Protein AF-A0A532U5V7-F1 (afdb_monomer_lite)

pLDDT: mean 88.19, std 13.46, range [37.34, 98.56]

Foldseek 3Di:
DDPDPDPVVVVVVVCVVVVVVPPPPPVQQFPVLQADAQDKWKKWKDFPNHTFWMKMKHFHDWDADVNAIKIKMKMWTWGHCLVVLDPWTKTKIKIFIAHRLQATAWIKMWMDINNKTKIKIWGQDQQFIWMWIDTPNDIDIDTEHDDPQAFEDEPPHVVSVLSVQLRDPAAAADKDWHWYQYPVLNYIDIKIKHWHDWDWDQDPNDTAIWTWIAMPQRKIFTAHPSSGTAWIARPLLSMIMGIDPDDDDTDDPDPSPNCPVVNVVVVCCVLLVLLVVLLVVVCVVQPVPPVVDPVLVVLLCCLLPPLVVVLVPPLVVVLVVLCVPFLVVCVVVVDDNLVSNLVNLLSNLLSLLVSLLVQLLVVCVVCVNVDALSNSLSSLQSNLLSVLSNVLSCCVVPVDSPRGPDPLSVLLSSLSSLLSNLLSSLCSLCSNVVNNVVSSSVRSVLRSVLVSLVVCVSVVVDPSVVNSVVSSVSSVVSNVVSVVSVVVVVVVVVVDDDDD

Secondary structure (DSSP, 8-state):
---SSHHHHHHHHHHHHHGGG---------HHHH--TT-EEEEEEEETTEEEEEEEEEEEEEEEETTEEEEEEEEEEEEE-GGGT---EEEEEEEEEE-TT--EEEEEEEEEETTEEEEEEEEEETTEEEEEEEETTEEEEEEE---TT-EEE-TT-HHHHHHHHHH--PPTT-EEEEEEEETTTTEEEEEEEEEEEEEEEEETTEEEEEEEEEETTS-EEEE-TT--EEEEEEGGGTEEEEEESS-PPPPP--------HHHHHHHHHHHHHHHHHHHHHHHHHHHTTTTT-HHHHHHHHHIIIIIHHHHHHHHHHHHHHHIIIIIHHHHHTT--HHHHTHHHHHHHHHHHHHHHHHHHHHHHHHTTT---HHHHHHHHHHHHHHHHHHHHHHHHHHH-SSS---HHHHHHHHHHHHHHHHHHHHHHHHHHTT-HHHHHHHHHHHHHHHHHTHHHHHTTSS-HHHHHHHHHHHHHHHHHHHHHHHHHHHHHHHHSPPP-

Sequence (500 aa):
MIFKGRKTILWAAIVFLLVPSLAAYQERTTIEEFWSIGEERAYSFAINQVEIGYQWNKLVEKTLYQGQPAYHFEHRLSLDFGPIGGELRVESRAELLVTPQGLPLYYRAEGEARGVKQSVEMEFTAEGVKATTERNGQKSPLTGKLSPGSYFLENNIMGQFNILLGMERPSPGETAETRFFSLNAFREIDYQLKGLPEETLVIQGREQRCSVLEDSLGSKLWLSKEGKLLRLEMPAQKLVIRLVEEEPTPLPAGAARPGSALATLFRMVELGGIFLLMGLPWLLLLGRDGLRRWYFWLILLVVTCGMLPLTLKVQPFLQAKYSQVVARPLMDRGLTIYIAMVGTFALSGIVQEFLKWLPIYAYRLIARGKANYRKIIAVGLAAGLGFGWWEAWWLFKSGFGIIPFTFWAYFERFFAIMFHSASAVLLAHGVATRRSGRFYALAAFLHGLGNYTILLTLQNLISTTQLEVLIAIYDGLILTATLWLIYRYKKLKAIKPAPA

Radius of gyration: 28.97 Å; chains: 1; bounding box: 91×75×87 Å

Structure (mmCIF, N/CA/C/O backbone):
data_AF-A0A532U5V7-F1
#
_entry.id   AF-A0A532U5V7-F1
#
loop_
_atom_site.group_PDB
_atom_site.id
_atom_site.type_symbol
_atom_site.label_atom_id
_atom_site.label_alt_id
_atom_site.label_comp_id
_atom_site.label_asym_id
_atom_site.label_entity_id
_atom_site.label_seq_id
_atom_site.pdbx_PDB_ins_code
_atom_site.Cartn_x
_atom_site.Cartn_y
_atom_site.Cartn_z
_atom_site.occupancy
_atom_site.B_iso_or_equiv
_atom_site.auth_seq_id
_atom_site.auth_comp_id
_atom_site.auth_asym_id
_atom_site.auth_atom_id
_atom_site.pdbx_PDB_model_num
ATOM 1 N N . MET A 1 1 ? 55.268 -54.586 -10.613 1.00 44.41 1 MET A N 1
ATOM 2 C CA . MET A 1 1 ? 54.763 -53.990 -11.873 1.00 44.41 1 MET A CA 1
ATOM 3 C C . MET A 1 1 ? 53.372 -53.374 -11.657 1.00 44.41 1 MET A C 1
ATOM 5 O O . MET A 1 1 ? 52.440 -53.645 -12.393 1.00 44.41 1 MET A O 1
ATOM 9 N N . ILE A 1 2 ? 53.213 -52.560 -10.608 1.00 44.88 2 ILE A N 1
ATOM 10 C CA . ILE A 1 2 ? 51.946 -51.937 -10.199 1.00 44.88 2 ILE A CA 1
ATOM 11 C C . ILE A 1 2 ? 52.357 -50.557 -9.693 1.00 44.88 2 ILE A C 1
ATOM 13 O O . ILE A 1 2 ? 53.094 -50.514 -8.724 1.00 44.88 2 ILE A O 1
ATOM 17 N N . PHE A 1 3 ? 52.003 -49.497 -10.425 1.00 45.88 3 PHE A N 1
ATOM 18 C CA . PHE A 1 3 ? 52.133 -48.045 -10.145 1.00 45.88 3 PHE A CA 1
ATOM 19 C C . PHE A 1 3 ? 52.560 -47.277 -11.411 1.00 45.88 3 PHE A C 1
ATOM 21 O O . PHE A 1 3 ? 53.608 -46.644 -11.465 1.00 45.88 3 PHE A O 1
ATOM 28 N N . LYS A 1 4 ? 51.722 -47.316 -12.458 1.00 46.59 4 LYS A N 1
ATOM 29 C CA . LYS A 1 4 ? 51.827 -46.396 -13.611 1.00 46.59 4 LYS A CA 1
ATOM 30 C C . LYS A 1 4 ? 50.488 -45.794 -14.082 1.00 46.59 4 LYS A C 1
ATOM 32 O O . LYS A 1 4 ? 50.470 -45.108 -15.091 1.00 46.59 4 LYS A O 1
ATOM 37 N N . GLY A 1 5 ? 49.387 -45.979 -13.339 1.00 49.69 5 GLY A N 1
ATOM 38 C CA . GLY A 1 5 ? 48.033 -45.579 -13.778 1.00 49.69 5 GLY A CA 1
ATOM 39 C C . GLY A 1 5 ? 47.326 -44.467 -12.985 1.00 49.69 5 GLY A C 1
ATOM 40 O O . GLY A 1 5 ? 46.191 -44.137 -13.304 1.00 49.69 5 GLY A O 1
ATOM 41 N N . ARG A 1 6 ? 47.939 -43.878 -11.944 1.00 47.31 6 ARG A N 1
ATOM 42 C CA . ARG A 1 6 ? 47.230 -42.929 -11.051 1.00 47.31 6 ARG A CA 1
ATOM 43 C C . ARG A 1 6 ? 47.203 -41.467 -11.516 1.00 47.31 6 ARG A C 1
ATOM 45 O O . ARG A 1 6 ? 46.356 -40.719 -11.046 1.00 47.31 6 ARG A O 1
ATOM 52 N N . LYS A 1 7 ? 48.074 -41.047 -12.442 1.00 49.72 7 LYS A N 1
ATOM 53 C CA . LYS A 1 7 ? 48.081 -39.652 -12.930 1.00 49.72 7 LYS A CA 1
ATOM 54 C C . LYS A 1 7 ? 46.989 -39.376 -13.974 1.00 49.72 7 LYS A C 1
ATOM 56 O O . LYS A 1 7 ? 46.477 -38.268 -14.015 1.00 49.72 7 LYS A O 1
ATOM 61 N N . THR A 1 8 ? 46.572 -40.373 -14.753 1.00 52.88 8 THR A N 1
ATOM 62 C CA . THR A 1 8 ? 45.586 -40.192 -15.836 1.00 52.88 8 THR A CA 1
ATOM 63 C C . THR A 1 8 ? 44.148 -40.057 -15.322 1.00 52.88 8 THR A C 1
ATOM 65 O O . THR A 1 8 ? 43.372 -39.286 -15.874 1.00 52.88 8 THR A O 1
ATOM 68 N N . ILE A 1 9 ? 43.804 -40.734 -14.219 1.00 53.78 9 ILE A N 1
ATOM 69 C CA . ILE A 1 9 ? 42.463 -40.667 -13.605 1.00 53.78 9 ILE A CA 1
ATOM 70 C C . ILE A 1 9 ? 42.245 -39.325 -12.881 1.00 53.78 9 ILE A C 1
ATOM 72 O O . ILE A 1 9 ? 41.144 -38.784 -12.915 1.00 53.78 9 ILE A O 1
ATOM 76 N N . LEU A 1 10 ? 43.297 -38.742 -12.292 1.00 50.66 10 LEU A N 1
ATOM 77 C CA . LEU A 1 10 ? 43.216 -37.432 -11.635 1.00 50.66 10 LEU A CA 1
ATOM 78 C C . LEU A 1 10 ? 43.029 -36.292 -12.653 1.00 50.66 10 LEU A C 1
ATOM 80 O O . LEU A 1 10 ? 42.237 -35.389 -12.412 1.00 50.66 10 LEU A O 1
ATOM 84 N N . TRP A 1 11 ? 43.686 -36.365 -13.818 1.00 52.94 11 TRP A N 1
ATOM 85 C CA . TRP A 1 11 ? 43.467 -35.403 -14.906 1.00 52.94 11 TRP A CA 1
ATOM 86 C C . TRP A 1 11 ? 42.087 -35.549 -15.553 1.00 52.94 11 TRP A C 1
ATOM 88 O O . TRP A 1 11 ? 41.446 -34.538 -15.820 1.00 52.94 11 TRP A O 1
ATOM 98 N N . ALA A 1 12 ? 41.585 -36.775 -15.732 1.00 53.38 12 ALA A N 1
ATOM 99 C CA . ALA A 1 12 ? 40.225 -36.992 -16.224 1.00 53.38 12 ALA A CA 1
ATOM 100 C C . ALA A 1 12 ? 39.169 -36.452 -15.245 1.00 53.38 12 ALA A C 1
ATOM 102 O O . ALA A 1 12 ? 38.231 -35.805 -15.687 1.00 53.38 12 ALA A O 1
ATOM 103 N N . ALA A 1 13 ? 39.345 -36.628 -13.930 1.00 50.22 13 ALA A N 1
ATOM 104 C CA . ALA A 1 13 ? 38.434 -36.085 -12.920 1.00 50.22 13 ALA A CA 1
ATOM 105 C C . ALA A 1 13 ? 38.502 -34.551 -12.807 1.00 50.22 13 ALA A C 1
ATOM 107 O O . ALA A 1 13 ? 37.468 -33.917 -12.644 1.00 50.22 13 ALA A O 1
ATOM 108 N N . ILE A 1 14 ? 39.684 -33.937 -12.948 1.00 55.38 14 ILE A N 1
ATOM 109 C CA . ILE A 1 14 ? 39.826 -32.471 -12.980 1.00 55.38 14 ILE A CA 1
ATOM 110 C C . ILE A 1 14 ? 39.179 -31.895 -14.246 1.00 55.38 14 ILE A C 1
ATOM 112 O O . ILE A 1 14 ? 38.452 -30.916 -14.156 1.00 55.38 14 ILE A O 1
ATOM 116 N N . VAL A 1 15 ? 39.345 -32.528 -15.411 1.00 55.41 15 VAL A N 1
ATOM 117 C CA . VAL A 1 15 ? 38.658 -32.103 -16.643 1.00 55.41 15 VAL A CA 1
ATOM 118 C C . VAL A 1 15 ? 37.143 -32.322 -16.528 1.00 55.41 15 VAL A C 1
ATOM 120 O O . VAL A 1 15 ? 36.382 -31.425 -16.859 1.00 55.41 15 VAL A O 1
ATOM 123 N N . PHE A 1 16 ? 36.673 -33.436 -15.960 1.00 51.22 16 PHE A N 1
ATOM 124 C CA . PHE A 1 16 ? 35.236 -33.701 -15.775 1.00 51.22 16 PHE A CA 1
ATOM 125 C C . PHE A 1 16 ? 34.577 -32.850 -14.673 1.00 51.22 16 PHE A C 1
ATOM 127 O O . PHE A 1 16 ? 33.359 -32.715 -14.667 1.00 51.22 16 PHE A O 1
ATOM 134 N N . LEU A 1 17 ? 35.360 -32.265 -13.758 1.00 46.78 17 LEU A N 1
ATOM 135 C CA . LEU A 1 17 ? 34.896 -31.293 -12.759 1.00 46.78 17 LEU A CA 1
ATOM 136 C C . LEU A 1 17 ? 35.036 -29.834 -13.232 1.00 46.78 17 LEU A C 1
ATOM 138 O O . LEU A 1 17 ? 34.351 -28.971 -12.695 1.00 46.78 17 LEU A O 1
ATOM 142 N N . LEU A 1 18 ? 35.861 -29.557 -14.250 1.00 42.75 18 LEU A N 1
ATOM 143 C CA . LEU A 1 18 ? 35.987 -28.235 -14.885 1.00 42.75 18 LEU A CA 1
ATOM 144 C C . LEU A 1 18 ? 35.056 -28.051 -16.100 1.00 42.75 18 LEU A C 1
ATOM 146 O O . LEU A 1 18 ? 34.706 -26.923 -16.444 1.00 42.75 18 LEU A O 1
ATOM 150 N N . VAL A 1 19 ? 34.612 -29.135 -16.741 1.00 46.47 19 VAL A N 1
ATOM 151 C CA . VAL A 1 19 ? 33.686 -29.085 -17.890 1.00 46.47 19 VAL A CA 1
ATOM 152 C C . VAL A 1 19 ? 32.243 -28.681 -17.512 1.00 46.47 19 VAL A C 1
ATOM 154 O O . VAL A 1 19 ? 31.639 -27.959 -18.299 1.00 46.47 19 VAL A O 1
ATOM 157 N N . PRO A 1 20 ? 31.685 -28.988 -16.319 1.00 43.88 20 PRO A N 1
ATOM 158 C CA . PRO A 1 20 ? 30.374 -28.471 -15.911 1.00 43.88 20 PRO A CA 1
ATOM 159 C C . PRO A 1 20 ? 30.377 -26.967 -15.593 1.00 43.88 20 PRO A C 1
ATOM 161 O O . PRO A 1 20 ? 29.314 -26.357 -15.556 1.00 43.88 20 PRO A O 1
ATOM 164 N N . SER A 1 21 ? 31.551 -26.353 -15.382 1.00 41.44 21 SER A N 1
ATOM 165 C CA . SER A 1 21 ? 31.690 -24.893 -15.235 1.00 41.44 21 SER A CA 1
ATOM 166 C C . SER A 1 21 ? 31.860 -24.145 -16.561 1.00 41.44 21 SER A C 1
ATOM 168 O O . SER A 1 21 ? 31.795 -22.922 -16.574 1.00 41.44 21 SER A O 1
ATOM 170 N N . LEU A 1 22 ? 31.979 -24.866 -17.681 1.00 43.44 22 LEU A N 1
ATOM 171 C CA . LEU A 1 22 ? 31.631 -24.359 -19.012 1.00 43.44 22 LEU A CA 1
ATOM 172 C C . LEU A 1 22 ? 30.133 -24.585 -19.280 1.00 43.44 22 LEU A C 1
ATOM 174 O O . LEU A 1 22 ? 29.738 -24.899 -20.403 1.00 43.44 22 LEU A O 1
ATOM 178 N N . ALA A 1 23 ? 29.289 -24.440 -18.245 1.00 48.38 23 ALA A N 1
ATOM 179 C CA . ALA A 1 23 ? 27.893 -24.078 -18.444 1.00 48.38 23 ALA A CA 1
ATOM 180 C C . ALA A 1 23 ? 27.905 -22.940 -19.460 1.00 48.38 23 ALA A C 1
ATOM 182 O O . ALA A 1 23 ? 28.595 -21.945 -19.224 1.00 48.38 23 ALA A O 1
ATOM 183 N N . ALA A 1 24 ? 27.292 -23.191 -20.621 1.00 44.66 24 ALA A N 1
ATOM 184 C CA . ALA A 1 24 ? 27.382 -22.349 -21.799 1.00 44.66 24 ALA A CA 1
ATOM 185 C C . ALA A 1 24 ? 27.427 -20.887 -21.364 1.00 44.66 24 ALA A C 1
ATOM 187 O O . ALA A 1 24 ? 26.488 -20.407 -20.725 1.00 44.66 24 ALA A O 1
ATOM 188 N N . TYR A 1 25 ? 28.543 -20.211 -21.650 1.00 43.69 25 TYR A N 1
ATOM 189 C CA . TYR A 1 25 ? 28.571 -18.760 -21.651 1.00 43.69 25 TYR A CA 1
ATOM 190 C C . TYR A 1 25 ? 27.590 -18.368 -22.754 1.00 43.69 25 TYR A C 1
ATOM 192 O O . TYR A 1 25 ? 27.966 -18.217 -23.911 1.00 43.69 25 TYR A O 1
ATOM 200 N N . GLN A 1 26 ? 26.298 -18.370 -22.425 1.00 58.03 26 GLN A N 1
ATOM 201 C CA . GLN A 1 26 ? 25.299 -17.711 -23.226 1.00 58.03 26 GLN A CA 1
ATOM 202 C C . GLN A 1 26 ? 25.759 -16.268 -23.206 1.00 58.03 26 GLN A C 1
ATOM 204 O O . GLN A 1 26 ? 25.826 -15.653 -22.136 1.00 58.03 26 GLN A O 1
ATOM 209 N N . GLU A 1 27 ? 26.198 -15.792 -24.371 1.00 68.31 27 GLU A N 1
ATOM 210 C CA . GLU A 1 27 ? 26.392 -14.370 -24.589 1.00 68.31 27 GLU A CA 1
ATOM 211 C C . GLU A 1 27 ? 25.133 -13.695 -24.060 1.00 68.31 27 GLU A C 1
ATOM 213 O O . GLU A 1 27 ? 24.023 -13.958 -24.524 1.00 68.31 27 GLU A O 1
ATOM 218 N N . ARG A 1 28 ? 25.297 -12.957 -22.959 1.00 75.88 28 ARG A N 1
ATOM 219 C CA . ARG A 1 28 ? 24.173 -12.269 -22.347 1.00 75.88 28 ARG A CA 1
ATOM 220 C C . ARG A 1 28 ? 23.749 -11.203 -23.331 1.00 75.88 28 ARG A C 1
ATOM 222 O O . ARG A 1 28 ? 24.580 -10.369 -23.690 1.00 75.88 28 ARG A O 1
ATOM 229 N N . THR A 1 29 ? 22.474 -11.236 -23.697 1.00 87.75 29 THR A N 1
ATOM 230 C CA . THR A 1 29 ? 21.839 -10.207 -24.507 1.00 87.75 29 THR A CA 1
ATOM 231 C C . THR A 1 29 ? 22.223 -8.824 -23.996 1.00 87.75 29 THR A C 1
ATOM 233 O O . THR A 1 29 ? 22.206 -8.573 -22.787 1.00 87.75 29 THR A O 1
ATOM 236 N N . THR A 1 30 ? 22.614 -7.930 -24.901 1.00 94.25 30 THR A N 1
ATOM 237 C CA . THR A 1 30 ? 22.836 -6.521 -24.563 1.00 94.25 30 THR A CA 1
ATOM 238 C C . THR A 1 30 ? 21.631 -5.667 -24.936 1.00 94.25 30 THR A C 1
ATOM 240 O O . THR A 1 30 ? 20.796 -6.052 -25.755 1.00 94.25 30 THR A O 1
ATOM 243 N N . ILE A 1 31 ? 21.543 -4.466 -24.355 1.00 96.12 31 ILE A N 1
ATOM 244 C CA . ILE A 1 31 ? 20.507 -3.478 -24.704 1.00 96.12 31 ILE A CA 1
ATOM 245 C C . ILE A 1 31 ? 20.433 -3.242 -26.224 1.00 96.12 31 ILE A C 1
ATOM 247 O O . ILE A 1 31 ? 19.339 -3.086 -26.760 1.00 96.12 31 ILE A O 1
ATOM 251 N N . GLU A 1 32 ? 21.566 -3.250 -26.936 1.00 95.00 32 GLU A N 1
ATOM 252 C CA . GLU A 1 32 ? 21.609 -2.958 -28.378 1.00 95.00 32 GLU A CA 1
ATOM 253 C C . GLU A 1 32 ? 20.931 -4.017 -29.246 1.00 95.00 32 GLU A C 1
ATOM 255 O O . GLU A 1 32 ? 20.485 -3.704 -30.348 1.00 95.00 32 GLU A O 1
ATOM 260 N N . GLU A 1 33 ? 20.844 -5.259 -28.769 1.00 93.50 33 GLU A N 1
ATOM 261 C CA . GLU A 1 33 ? 20.208 -6.349 -29.516 1.00 93.50 33 GLU A CA 1
ATOM 262 C C . GLU A 1 33 ? 18.702 -6.139 -29.664 1.00 93.50 33 GLU A C 1
ATOM 264 O O . GLU A 1 33 ? 18.090 -6.645 -30.606 1.00 93.50 33 GLU A O 1
ATOM 269 N N . PHE A 1 34 ? 18.092 -5.388 -28.745 1.00 93.56 34 PHE A N 1
ATOM 270 C CA . PHE A 1 34 ? 16.653 -5.173 -28.736 1.00 93.56 34 PHE A CA 1
ATOM 271 C C . PHE A 1 34 ? 16.234 -3.717 -28.610 1.00 93.56 34 PHE A C 1
ATOM 273 O O . PHE A 1 34 ? 15.032 -3.474 -28.621 1.00 93.56 34 PHE A O 1
ATOM 280 N N . TRP A 1 35 ? 17.151 -2.753 -28.515 1.00 96.19 35 TRP A N 1
ATOM 281 C CA . TRP A 1 35 ? 16.849 -1.322 -28.500 1.00 96.19 35 TRP A CA 1
ATOM 282 C C . TRP A 1 35 ? 17.936 -0.519 -29.222 1.00 96.19 35 TRP A C 1
ATOM 284 O O . TRP A 1 35 ? 19.117 -0.590 -28.888 1.00 96.19 35 TRP A O 1
ATOM 294 N N . SER A 1 36 ? 17.542 0.283 -30.211 1.00 96.81 36 SER A N 1
ATOM 295 C CA . SER A 1 36 ? 18.473 1.146 -30.952 1.00 96.81 36 SER A CA 1
ATOM 296 C C . SER A 1 36 ? 18.607 2.536 -30.322 1.00 96.81 36 SER A C 1
ATOM 298 O O . SER A 1 36 ? 17.637 3.088 -29.812 1.00 96.81 36 SER A O 1
ATOM 300 N N . ILE A 1 37 ? 19.795 3.147 -30.378 1.00 97.94 37 ILE A N 1
ATOM 301 C CA . ILE A 1 37 ? 19.966 4.545 -29.941 1.00 97.94 37 ILE A CA 1
ATOM 302 C C . ILE A 1 37 ? 19.030 5.449 -30.754 1.00 97.94 37 ILE A C 1
ATOM 304 O O . ILE A 1 37 ? 18.957 5.338 -31.977 1.00 97.94 37 ILE A O 1
ATOM 308 N N . GLY A 1 38 ? 18.322 6.341 -30.070 1.00 97.19 38 GLY A N 1
ATOM 309 C CA . GLY A 1 38 ? 17.309 7.226 -30.634 1.00 97.19 38 GLY A CA 1
ATOM 310 C C . GLY A 1 38 ? 15.935 6.578 -30.809 1.00 97.19 38 GLY A C 1
ATOM 311 O O . GLY A 1 38 ? 14.977 7.303 -31.068 1.00 97.19 38 GLY A O 1
ATOM 312 N N . GLU A 1 39 ? 15.807 5.255 -30.646 1.00 96.56 39 GLU A N 1
ATOM 313 C CA . GLU A 1 39 ? 14.516 4.572 -30.722 1.00 96.56 39 GLU A CA 1
ATOM 314 C C . GLU A 1 39 ? 13.624 5.005 -29.557 1.00 96.56 39 GLU A C 1
ATOM 316 O O . GLU A 1 39 ? 13.984 4.872 -28.379 1.00 96.56 39 GLU A O 1
ATOM 321 N N . GLU A 1 40 ? 12.434 5.479 -29.914 1.00 96.81 40 GLU A N 1
ATOM 322 C CA . GLU A 1 40 ? 11.367 5.834 -28.992 1.00 96.81 40 GLU A CA 1
ATOM 323 C C . GLU A 1 40 ? 10.232 4.808 -29.075 1.00 96.81 40 GLU A C 1
ATOM 325 O O . GLU A 1 40 ? 9.886 4.316 -30.150 1.00 96.81 40 GLU A O 1
ATOM 330 N N . ARG A 1 41 ? 9.659 4.462 -27.923 1.00 96.12 41 ARG A N 1
ATOM 331 C CA . ARG A 1 41 ? 8.525 3.545 -27.792 1.00 96.12 41 ARG A CA 1
ATOM 332 C C . ARG A 1 41 ? 7.464 4.162 -26.910 1.00 96.12 41 ARG A C 1
ATOM 334 O O . ARG A 1 41 ? 7.749 4.511 -25.760 1.00 96.12 41 ARG A O 1
ATOM 341 N N . ALA A 1 42 ? 6.242 4.211 -27.418 1.00 96.56 42 ALA A N 1
ATOM 342 C CA . ALA A 1 42 ? 5.086 4.671 -26.674 1.00 96.56 42 ALA A CA 1
ATOM 343 C C . ALA A 1 42 ? 4.142 3.509 -26.338 1.00 96.56 42 ALA A C 1
ATOM 345 O O . ALA A 1 42 ? 3.969 2.573 -27.117 1.00 96.56 42 ALA A O 1
ATOM 346 N N . TYR A 1 43 ? 3.521 3.583 -25.165 1.00 96.75 43 TYR A N 1
ATOM 347 C CA . TYR A 1 43 ? 2.608 2.582 -24.637 1.00 96.75 43 TYR A CA 1
ATOM 348 C C . TYR A 1 43 ? 1.299 3.229 -24.206 1.00 96.75 43 TYR A C 1
ATOM 350 O O . TYR A 1 43 ? 1.318 4.120 -23.363 1.00 96.75 43 TYR A O 1
ATOM 358 N N . SER A 1 44 ? 0.167 2.762 -24.732 1.00 96.38 44 SER A N 1
ATOM 359 C CA . SER A 1 44 ? -1.169 3.147 -24.258 1.00 96.38 44 SER A CA 1
ATOM 360 C C . SER A 1 44 ? -1.564 2.316 -23.042 1.00 96.38 44 SER A C 1
ATOM 362 O O . SER A 1 44 ? -1.364 1.099 -23.052 1.00 96.38 44 SER A O 1
ATOM 364 N N . PHE A 1 45 ? -2.197 2.934 -22.050 1.00 96.00 45 PHE A N 1
ATOM 365 C CA . PHE A 1 45 ? -2.757 2.283 -20.868 1.00 96.00 45 PHE A CA 1
ATOM 366 C C . PHE A 1 45 ? -4.278 2.301 -20.964 1.00 96.00 45 PHE A C 1
ATOM 368 O O . PHE A 1 45 ? -4.869 3.366 -21.123 1.00 96.00 45 PHE A O 1
ATOM 375 N N . ALA A 1 46 ? -4.929 1.150 -20.808 1.00 95.31 46 ALA A N 1
ATOM 376 C CA . ALA A 1 46 ? -6.384 1.055 -20.813 1.00 95.31 46 ALA A CA 1
ATOM 377 C C . ALA A 1 46 ? -6.908 0.190 -19.664 1.00 95.31 46 ALA A C 1
ATOM 379 O O . ALA A 1 46 ? -6.470 -0.943 -19.482 1.00 95.31 46 ALA A O 1
ATOM 380 N N . ILE A 1 47 ? -7.896 0.694 -18.923 1.00 89.50 47 ILE A N 1
ATOM 381 C CA . ILE A 1 47 ? -8.598 -0.043 -17.864 1.00 89.50 47 ILE A CA 1
ATOM 382 C C . ILE A 1 47 ? -10.052 -0.216 -18.285 1.00 89.50 47 ILE A C 1
ATOM 384 O O . ILE A 1 47 ? -10.711 0.752 -18.653 1.00 89.50 47 ILE A O 1
ATOM 388 N N . ASN A 1 48 ? -10.578 -1.443 -18.223 1.00 89.94 48 ASN A N 1
ATOM 389 C CA . ASN A 1 48 ? -11.915 -1.759 -18.751 1.00 89.94 48 ASN A CA 1
ATOM 390 C C . ASN A 1 48 ? -12.088 -1.314 -20.216 1.00 89.94 48 ASN A C 1
ATOM 392 O O . ASN A 1 48 ? -13.148 -0.819 -20.585 1.00 89.94 48 ASN A O 1
ATOM 396 N N . GLN A 1 49 ? -11.040 -1.460 -21.035 1.00 94.50 49 GLN A N 1
ATOM 397 C CA . GLN A 1 49 ? -11.005 -1.006 -22.437 1.00 94.50 49 GLN A CA 1
ATOM 398 C C . GLN A 1 49 ? -11.121 0.518 -22.629 1.00 94.50 49 GLN A C 1
ATOM 400 O O . GLN A 1 49 ? -11.154 0.981 -23.765 1.00 94.50 49 GLN A O 1
ATOM 405 N N . VAL A 1 50 ? -11.148 1.302 -21.549 1.00 92.31 50 VAL A N 1
ATOM 406 C CA . VAL A 1 50 ? -11.101 2.763 -21.598 1.00 92.31 50 VAL A CA 1
ATOM 407 C C . VAL A 1 50 ? -9.653 3.190 -21.458 1.00 92.31 50 VAL A C 1
ATOM 409 O O . VAL A 1 50 ? -9.006 2.869 -20.460 1.00 92.31 50 VAL A O 1
ATOM 412 N N . GLU A 1 51 ? -9.142 3.897 -22.458 1.00 94.88 51 GLU A N 1
ATOM 413 C CA . GLU A 1 51 ? -7.798 4.457 -22.410 1.00 94.88 51 GLU A CA 1
ATOM 414 C C . GLU A 1 51 ? -7.698 5.529 -21.318 1.00 94.88 51 GLU A C 1
ATOM 416 O O . GLU A 1 51 ? -8.559 6.401 -21.190 1.00 94.88 51 GLU A O 1
ATOM 421 N N . ILE A 1 52 ? -6.651 5.424 -20.506 1.00 94.12 52 ILE A N 1
ATOM 422 C CA . ILE A 1 52 ? -6.378 6.299 -19.366 1.00 94.12 52 ILE A CA 1
ATOM 423 C C . ILE A 1 52 ? -5.059 7.052 -19.520 1.00 94.12 52 ILE A C 1
ATOM 425 O O . ILE A 1 52 ? -4.687 7.782 -18.613 1.00 94.12 52 ILE A O 1
ATOM 429 N N . GLY A 1 53 ? -4.334 6.887 -20.626 1.00 94.69 53 GLY A N 1
ATOM 430 C CA . GLY A 1 53 ? -3.132 7.663 -20.907 1.00 94.69 53 GLY A CA 1
ATOM 431 C C . GLY A 1 53 ? -2.014 6.847 -21.533 1.00 94.69 53 GLY A C 1
ATOM 432 O O . GLY A 1 53 ? -2.238 5.751 -22.050 1.00 94.69 53 GLY A O 1
ATOM 433 N N . TYR A 1 54 ? -0.810 7.406 -21.491 1.00 96.19 54 TYR A N 1
ATOM 434 C CA . TYR A 1 54 ? 0.329 6.921 -22.251 1.00 96.19 54 TYR A CA 1
ATOM 435 C C . TYR A 1 54 ? 1.640 7.035 -21.485 1.00 96.19 54 TYR A C 1
ATOM 437 O O . TYR A 1 54 ? 1.799 7.839 -20.563 1.00 96.19 54 TYR A O 1
ATOM 445 N N . GLN A 1 55 ? 2.609 6.247 -21.930 1.00 96.44 55 GLN A N 1
ATOM 446 C CA . GLN A 1 55 ? 3.974 6.286 -21.448 1.00 96.44 55 GLN A CA 1
ATOM 447 C C . GLN A 1 55 ? 4.949 6.210 -22.619 1.00 96.44 55 GLN A C 1
ATOM 449 O O . GLN A 1 55 ? 4.782 5.378 -23.501 1.00 96.44 55 GLN A O 1
ATOM 454 N N . TRP A 1 56 ? 5.969 7.058 -22.617 1.00 96.81 56 TRP A N 1
ATOM 455 C CA . TRP A 1 56 ? 6.996 7.142 -23.652 1.00 96.81 56 TRP A CA 1
ATOM 456 C C . TRP A 1 56 ? 8.346 6.756 -23.063 1.00 96.81 56 TRP A C 1
ATOM 458 O O . TRP A 1 56 ? 8.641 7.081 -21.911 1.00 96.81 56 TRP A O 1
ATOM 468 N N . ASN A 1 57 ? 9.158 6.070 -23.860 1.00 97.12 57 ASN A N 1
ATOM 469 C CA . ASN A 1 57 ? 10.503 5.635 -23.512 1.00 97.12 57 ASN A CA 1
ATOM 470 C C . ASN A 1 57 ? 11.429 5.914 -24.671 1.00 97.12 57 ASN A C 1
ATOM 472 O O . ASN A 1 57 ? 11.132 5.480 -25.781 1.00 97.12 57 ASN A O 1
ATOM 476 N N . LYS A 1 58 ? 12.577 6.516 -24.406 1.00 97.38 58 LYS A N 1
ATOM 477 C CA . LYS A 1 58 ? 13.581 6.775 -25.426 1.00 97.38 58 LYS A CA 1
ATOM 478 C C . LYS A 1 58 ? 14.940 6.325 -24.938 1.00 97.38 58 LYS A C 1
ATOM 480 O O . LYS A 1 58 ? 15.354 6.726 -23.855 1.00 97.38 58 LYS A O 1
ATOM 485 N N . LEU A 1 59 ? 15.635 5.521 -25.739 1.00 97.94 59 LEU A N 1
ATOM 486 C CA . LEU A 1 59 ? 17.056 5.273 -25.520 1.00 97.94 59 LEU A CA 1
ATOM 487 C C . LEU A 1 59 ? 17.833 6.433 -26.141 1.00 97.94 59 LEU A C 1
ATOM 489 O O . LEU A 1 59 ? 17.915 6.538 -27.360 1.00 97.94 59 LEU A O 1
ATOM 493 N N . VAL A 1 60 ? 18.352 7.331 -25.314 1.00 98.06 60 VAL A N 1
ATOM 494 C CA . VAL A 1 60 ? 18.944 8.598 -25.756 1.00 98.06 60 VAL A CA 1
ATOM 495 C C . VAL A 1 60 ? 20.329 8.381 -26.343 1.00 98.06 60 VAL A C 1
ATOM 497 O O . VAL A 1 60 ? 20.587 8.780 -27.475 1.00 98.06 60 VAL A O 1
ATOM 500 N N . GLU A 1 61 ? 21.215 7.738 -25.583 1.00 98.25 61 GLU A N 1
ATOM 501 C CA . GLU A 1 61 ? 22.622 7.584 -25.947 1.00 98.25 61 GLU A CA 1
ATOM 502 C C . GLU A 1 61 ? 23.317 6.455 -25.175 1.00 98.2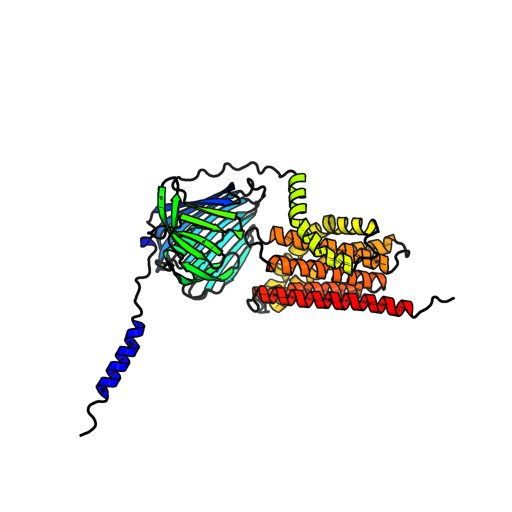5 61 GLU A C 1
ATOM 504 O O . GLU A 1 61 ? 22.801 5.920 -24.188 1.00 98.25 61 GLU A O 1
ATOM 509 N N . LYS A 1 62 ? 24.532 6.128 -25.630 1.00 98.25 62 LYS A N 1
ATOM 510 C CA . LYS A 1 62 ? 25.540 5.400 -24.855 1.00 98.25 62 LYS A CA 1
ATOM 511 C C . LYS A 1 62 ? 26.450 6.418 -24.181 1.00 98.25 62 LYS A C 1
ATOM 513 O O . LYS A 1 62 ? 26.969 7.307 -24.849 1.00 98.25 62 LYS A O 1
ATOM 518 N N . THR A 1 63 ? 26.677 6.259 -22.889 1.00 98.25 63 THR A N 1
ATOM 519 C CA . THR A 1 63 ? 27.467 7.184 -22.076 1.00 98.25 63 THR A CA 1
ATOM 520 C C . THR A 1 63 ? 28.392 6.427 -21.118 1.00 98.25 63 THR A C 1
ATOM 522 O O . THR A 1 63 ? 28.451 5.194 -21.127 1.00 98.25 63 THR A O 1
ATOM 525 N N . LEU A 1 64 ? 29.145 7.162 -20.301 1.00 98.31 64 LEU A N 1
ATOM 526 C CA . LEU A 1 64 ? 29.902 6.616 -19.178 1.00 98.31 64 LEU A CA 1
ATOM 527 C C . LEU A 1 64 ? 29.327 7.161 -17.873 1.00 98.31 64 LEU A C 1
ATOM 529 O O . LEU A 1 64 ? 29.304 8.371 -17.661 1.00 98.31 64 LEU A O 1
ATOM 533 N N . TYR A 1 65 ? 28.935 6.273 -16.966 1.00 97.94 65 TYR A N 1
ATOM 534 C CA . TYR A 1 65 ? 28.546 6.639 -15.608 1.00 97.94 65 TYR A CA 1
ATOM 535 C C . TYR A 1 65 ? 29.594 6.113 -14.633 1.00 97.94 65 TYR A C 1
ATOM 537 O O . TYR A 1 65 ? 29.843 4.912 -14.567 1.00 97.94 65 TYR A O 1
ATOM 545 N N . GLN A 1 66 ? 30.269 7.023 -13.925 1.00 96.88 66 GLN A N 1
ATOM 546 C CA . GLN A 1 66 ? 31.358 6.684 -12.995 1.00 96.88 66 GLN A CA 1
ATOM 547 C C . GLN A 1 66 ? 32.450 5.792 -13.633 1.00 96.88 66 GLN A C 1
ATOM 549 O O . GLN A 1 66 ? 33.003 4.896 -13.001 1.00 96.88 66 GLN A O 1
ATOM 554 N N . GLY A 1 67 ? 32.753 6.032 -14.916 1.00 97.56 67 GLY A N 1
ATOM 555 C CA . GLY A 1 67 ? 33.751 5.278 -15.683 1.00 97.56 67 GLY A CA 1
ATOM 556 C C . GLY A 1 67 ? 33.274 3.926 -16.229 1.00 97.56 67 GLY A C 1
ATOM 557 O O . GLY A 1 67 ? 34.058 3.239 -16.879 1.00 97.56 67 GLY A O 1
ATOM 558 N N . GLN A 1 68 ? 32.014 3.544 -16.008 1.00 97.56 68 GLN A N 1
ATOM 559 C CA . GLN A 1 68 ? 31.419 2.320 -16.548 1.00 97.56 68 GLN A CA 1
ATOM 560 C C . GLN A 1 68 ? 30.532 2.625 -17.766 1.00 97.56 68 GLN A C 1
ATOM 562 O O . GLN A 1 68 ? 29.831 3.640 -17.752 1.00 97.56 68 GLN A O 1
ATOM 567 N N . PRO A 1 69 ? 30.518 1.767 -18.807 1.00 98.19 69 PRO A N 1
ATOM 568 C CA . PRO A 1 69 ? 29.572 1.883 -19.915 1.00 98.19 69 PRO A CA 1
ATOM 569 C C . PRO A 1 69 ? 28.124 1.882 -19.425 1.00 98.19 69 PRO A C 1
ATOM 571 O O . PRO A 1 69 ? 27.728 1.001 -18.660 1.00 98.19 69 PRO A O 1
ATOM 574 N N . ALA A 1 70 ? 27.340 2.852 -19.887 1.00 98.44 70 ALA A N 1
ATOM 575 C CA . ALA A 1 70 ? 25.947 3.015 -19.506 1.00 98.44 70 ALA A CA 1
ATOM 576 C C . ALA A 1 70 ? 25.063 3.379 -20.708 1.00 98.44 70 ALA A C 1
ATOM 578 O O . ALA A 1 70 ? 25.508 4.013 -21.664 1.00 98.44 70 ALA A O 1
ATOM 579 N N . TYR A 1 71 ? 23.793 3.000 -20.628 1.00 98.44 71 TYR A N 1
ATOM 580 C CA . TYR A 1 71 ? 22.728 3.390 -21.545 1.00 98.44 71 TYR A CA 1
ATOM 581 C C . TYR A 1 71 ? 21.801 4.365 -20.846 1.00 98.44 71 TYR A C 1
ATOM 583 O O . TYR A 1 71 ? 21.318 4.063 -19.754 1.00 98.44 71 TYR A O 1
ATOM 591 N N . HIS A 1 72 ? 21.550 5.506 -21.481 1.00 98.44 72 HIS A N 1
ATOM 592 C CA . HIS A 1 72 ? 20.669 6.534 -20.948 1.00 98.44 72 HIS A CA 1
ATOM 593 C C . HIS A 1 72 ? 19.268 6.414 -21.543 1.00 98.44 72 HIS A C 1
ATOM 595 O O . HIS A 1 72 ? 19.087 6.536 -22.754 1.00 98.44 72 HIS A O 1
ATOM 601 N N . PHE A 1 73 ? 18.284 6.186 -20.679 1.00 98.38 73 PHE A N 1
ATOM 602 C CA . PHE A 1 73 ? 16.870 6.165 -21.012 1.00 98.38 73 PHE A CA 1
ATOM 603 C C . PHE A 1 73 ? 16.151 7.378 -20.433 1.00 98.38 73 PHE A C 1
ATOM 605 O O . PHE A 1 73 ? 16.297 7.682 -19.253 1.00 98.38 73 PHE A O 1
ATOM 612 N N . GLU A 1 74 ? 15.305 7.995 -21.249 1.00 98.12 74 GLU A N 1
ATOM 613 C CA . GLU A 1 74 ? 14.321 8.982 -20.816 1.00 98.12 74 GLU A CA 1
ATOM 614 C C . GLU A 1 74 ? 12.922 8.364 -20.835 1.00 98.12 74 GLU A C 1
ATOM 616 O O . GLU A 1 74 ? 12.550 7.624 -21.754 1.00 98.12 74 GLU A O 1
ATOM 621 N N . HIS A 1 75 ? 12.127 8.700 -19.827 1.00 97.12 75 HIS A N 1
ATOM 622 C CA . HIS A 1 75 ? 10.751 8.263 -19.676 1.00 97.12 75 HIS A CA 1
ATOM 623 C C . HIS A 1 75 ? 9.829 9.463 -19.470 1.00 97.12 75 HIS A C 1
ATOM 625 O O . HIS A 1 75 ? 10.142 10.392 -18.726 1.00 97.12 75 HIS A O 1
ATOM 631 N N . ARG A 1 76 ? 8.639 9.404 -20.066 1.00 96.50 76 ARG A N 1
ATOM 632 C CA . ARG A 1 76 ? 7.527 10.324 -19.796 1.00 96.50 76 ARG A CA 1
ATOM 633 C C . ARG A 1 76 ? 6.276 9.504 -19.532 1.00 96.50 76 ARG A C 1
ATOM 635 O O . ARG A 1 76 ? 6.030 8.548 -20.255 1.00 96.50 76 ARG A O 1
ATOM 642 N N . LEU A 1 77 ? 5.476 9.875 -18.545 1.00 95.12 77 LEU A N 1
ATOM 643 C CA . LEU A 1 77 ? 4.208 9.226 -18.220 1.00 95.12 77 LEU A CA 1
ATOM 644 C C . LEU A 1 77 ? 3.124 10.289 -18.074 1.00 95.12 77 LEU A C 1
ATOM 646 O O . LEU A 1 77 ? 3.337 11.279 -17.380 1.00 95.12 77 LEU A O 1
ATOM 650 N N . SER A 1 78 ? 1.969 10.046 -18.683 1.00 94.38 78 SER A N 1
ATOM 651 C CA . SER A 1 78 ? 0.760 10.850 -18.515 1.00 94.38 78 SER A CA 1
ATOM 652 C C . SER A 1 78 ? -0.428 9.908 -18.368 1.00 94.38 78 SER A C 1
ATOM 654 O O . SER A 1 78 ? -0.774 9.194 -19.307 1.00 94.38 78 SER A O 1
ATOM 656 N N . LEU A 1 79 ? -1.030 9.868 -17.180 1.00 93.00 79 LEU A N 1
ATOM 657 C CA . LEU A 1 79 ? -2.219 9.074 -16.879 1.00 93.00 79 LEU A CA 1
ATOM 658 C C . LEU A 1 79 ? -3.326 9.972 -16.317 1.00 93.00 79 LEU A C 1
ATOM 660 O O . LEU A 1 79 ? -3.141 10.646 -15.301 1.00 93.00 79 LEU A O 1
ATOM 664 N N . ASP A 1 80 ? -4.509 9.906 -16.917 1.00 91.88 80 ASP A N 1
ATOM 665 C CA . ASP A 1 80 ? -5.751 10.496 -16.434 1.00 91.88 80 ASP A CA 1
ATOM 666 C C . ASP A 1 80 ? -6.776 9.394 -16.155 1.00 91.88 80 ASP A C 1
ATOM 668 O O . ASP A 1 80 ? -7.315 8.759 -17.059 1.00 91.88 80 ASP A O 1
ATOM 672 N N . PHE A 1 81 ? -7.093 9.186 -14.878 1.00 89.44 81 PHE A N 1
ATOM 673 C CA . PHE A 1 81 ? -8.115 8.223 -14.464 1.00 89.44 81 PHE A CA 1
ATOM 674 C C . PHE A 1 81 ? -9.539 8.809 -14.550 1.00 89.44 81 PHE A C 1
ATOM 676 O O . PHE A 1 81 ? -10.513 8.108 -14.259 1.00 89.44 81 PHE A O 1
ATOM 683 N N . GLY A 1 82 ? -9.687 10.072 -14.970 1.00 87.69 82 GLY A N 1
ATOM 684 C CA . GLY A 1 82 ? -10.963 10.760 -15.186 1.00 87.69 82 GLY A CA 1
ATOM 685 C C . GLY A 1 82 ? -11.979 9.999 -16.050 1.00 87.69 82 GLY A C 1
ATOM 686 O O . GLY A 1 82 ? -13.137 9.902 -15.634 1.00 87.69 82 GLY A O 1
ATOM 687 N N . PRO A 1 83 ? -11.596 9.398 -17.196 1.00 87.50 83 PRO A N 1
ATOM 688 C CA . PRO A 1 83 ? -12.500 8.627 -18.057 1.00 87.50 83 PRO A CA 1
ATOM 689 C C . PRO A 1 83 ? -13.162 7.424 -17.371 1.00 87.50 83 PRO A C 1
ATOM 691 O O . PRO A 1 83 ? -14.300 7.084 -17.685 1.00 87.50 83 PRO A O 1
ATOM 694 N N . ILE A 1 84 ? -12.498 6.822 -16.378 1.00 82.88 84 ILE A N 1
ATOM 695 C CA . ILE A 1 84 ? -13.062 5.743 -15.548 1.00 82.88 84 ILE A CA 1
ATOM 696 C C . ILE A 1 84 ? -13.619 6.266 -14.208 1.00 82.88 84 ILE A C 1
ATOM 698 O O . ILE A 1 84 ? -13.957 5.516 -13.287 1.00 82.88 84 ILE A O 1
ATOM 702 N N . GLY A 1 85 ? -13.749 7.588 -14.089 1.00 78.69 85 GLY A N 1
ATOM 703 C CA . GLY A 1 85 ? -14.299 8.297 -12.943 1.00 78.69 85 GLY A CA 1
ATOM 704 C C . GLY A 1 85 ? -13.406 8.291 -11.702 1.00 78.69 85 GLY A C 1
ATOM 705 O O . GLY A 1 85 ? -13.929 8.444 -10.598 1.00 78.69 85 GLY A O 1
ATOM 706 N N . GLY A 1 86 ? -12.100 8.081 -11.869 1.00 80.25 86 GLY A N 1
ATOM 707 C CA . GLY A 1 86 ? -11.094 8.390 -10.859 1.00 80.25 86 GLY A CA 1
ATOM 708 C C . GLY A 1 86 ? -10.718 9.874 -10.888 1.00 80.25 86 GLY A C 1
ATOM 709 O O . GLY A 1 86 ? -10.839 10.540 -11.907 1.00 80.25 86 GLY A O 1
ATOM 710 N N . GLU A 1 87 ? -10.246 10.400 -9.761 1.00 81.00 87 GLU A N 1
ATOM 711 C CA . GLU A 1 87 ? -9.739 11.784 -9.658 1.00 81.00 87 GLU A CA 1
ATOM 712 C C . GLU A 1 87 ? -8.208 11.854 -9.783 1.00 81.00 87 GLU A C 1
ATOM 714 O O . GLU A 1 87 ? -7.611 12.926 -9.712 1.00 81.00 87 GLU A O 1
ATOM 719 N N . LEU A 1 88 ? -7.548 10.697 -9.889 1.00 83.31 88 LEU A N 1
ATOM 720 C CA . LEU A 1 88 ? -6.098 10.623 -9.959 1.00 83.31 88 LEU A CA 1
ATOM 721 C C . LEU A 1 88 ? -5.627 11.048 -11.350 1.00 83.31 88 LEU A C 1
ATOM 723 O O . LEU A 1 88 ? -6.070 10.505 -12.358 1.00 83.31 88 LEU A O 1
ATOM 727 N N . ARG A 1 89 ? -4.674 11.973 -11.361 1.00 89.31 89 ARG A N 1
ATOM 728 C CA . ARG A 1 89 ? -3.822 12.269 -12.507 1.00 89.31 89 ARG A CA 1
ATOM 729 C C . ARG A 1 89 ? -2.385 12.066 -12.103 1.00 89.31 89 ARG A C 1
ATOM 731 O O . ARG A 1 89 ? -2.038 12.412 -10.968 1.00 89.31 89 ARG A O 1
ATOM 738 N N . VAL A 1 90 ? -1.611 11.478 -13.000 1.00 90.06 90 VAL A N 1
ATOM 739 C CA . VAL A 1 90 ? -0.188 11.219 -12.816 1.00 90.06 90 VAL A CA 1
ATOM 740 C C . VAL A 1 90 ? 0.534 11.743 -14.039 1.00 90.06 90 VAL A C 1
ATOM 742 O O . VAL A 1 90 ? 0.331 11.239 -15.136 1.00 90.06 90 VAL A O 1
ATOM 745 N N . GLU A 1 91 ? 1.383 12.733 -13.825 1.00 92.56 91 GLU A N 1
ATOM 746 C CA . GLU A 1 91 ? 2.364 13.176 -14.808 1.00 92.56 91 GLU A CA 1
ATOM 747 C C . GLU A 1 91 ? 3.741 12.888 -14.226 1.00 92.56 91 GLU A C 1
ATOM 749 O O . GLU A 1 91 ? 3.994 13.239 -13.071 1.00 92.56 91 GLU A O 1
ATOM 754 N N . SER A 1 92 ? 4.634 12.253 -14.976 1.00 94.75 92 SER A N 1
ATOM 755 C CA . SER A 1 92 ? 6.023 12.107 -14.543 1.00 94.75 92 SER A CA 1
ATOM 756 C C . SER A 1 92 ? 7.011 12.118 -15.698 1.00 94.75 92 SER A C 1
ATOM 758 O O . SER A 1 92 ? 6.684 11.834 -16.854 1.00 94.75 92 SER A O 1
ATOM 760 N N . ARG A 1 93 ? 8.244 12.484 -15.362 1.00 96.88 93 ARG A N 1
ATOM 761 C CA . ARG A 1 93 ? 9.428 12.389 -16.206 1.00 96.88 93 ARG A CA 1
ATOM 762 C C . ARG A 1 93 ? 10.505 11.675 -15.423 1.00 96.88 93 ARG A C 1
ATOM 764 O O . ARG A 1 93 ? 10.638 11.910 -14.221 1.00 96.88 93 ARG A O 1
ATOM 771 N N . ALA A 1 94 ? 11.256 10.822 -16.094 1.00 97.25 94 ALA A N 1
ATOM 772 C CA . ALA A 1 94 ? 12.350 10.127 -15.456 1.00 97.25 94 ALA A CA 1
ATOM 773 C C . ALA A 1 94 ? 13.524 9.885 -16.394 1.00 97.25 94 ALA A C 1
ATOM 775 O O . ALA A 1 94 ? 13.358 9.788 -17.606 1.00 97.25 94 ALA A O 1
ATOM 776 N N . GLU A 1 95 ? 14.691 9.742 -15.790 1.00 98.31 95 GLU A N 1
ATOM 777 C CA . GLU A 1 95 ? 15.955 9.378 -16.404 1.00 98.31 95 GLU A CA 1
ATOM 778 C C . GLU A 1 95 ? 16.455 8.108 -15.720 1.00 98.31 95 GLU A C 1
ATOM 780 O O . GLU A 1 95 ? 16.437 7.993 -14.490 1.00 98.31 95 GLU A O 1
ATOM 785 N N . LEU A 1 96 ? 16.904 7.146 -16.515 1.00 98.44 96 LEU A N 1
ATOM 786 C CA . LEU A 1 96 ? 17.446 5.884 -16.041 1.00 98.44 96 LEU A CA 1
ATOM 787 C C . LEU A 1 96 ? 18.754 5.591 -16.765 1.00 98.44 96 LEU A C 1
ATOM 789 O O . LEU A 1 96 ? 18.796 5.534 -17.993 1.00 98.44 96 LEU A O 1
ATOM 793 N N . LEU A 1 97 ? 19.809 5.343 -15.994 1.00 98.56 97 LEU A N 1
ATOM 794 C CA . LEU A 1 97 ? 21.064 4.811 -16.508 1.00 98.56 97 LEU A CA 1
ATOM 795 C C . LEU A 1 97 ? 21.159 3.329 -16.158 1.00 98.56 97 LEU A C 1
ATOM 797 O O . LEU A 1 97 ? 21.032 2.964 -14.986 1.00 98.56 97 LEU A O 1
ATOM 801 N N . VAL A 1 98 ? 21.416 2.488 -17.159 1.00 98.44 98 VAL A N 1
ATOM 802 C CA . VAL A 1 98 ? 21.636 1.044 -16.977 1.00 98.44 98 VAL A CA 1
ATOM 803 C C . VAL A 1 98 ? 22.952 0.580 -17.590 1.00 98.44 98 VAL A C 1
ATOM 805 O O . VAL A 1 98 ? 23.453 1.186 -18.534 1.00 98.44 98 VAL A O 1
ATOM 808 N N . THR A 1 99 ? 23.509 -0.519 -17.086 1.00 98.12 99 THR A N 1
ATOM 809 C CA . THR A 1 99 ? 24.642 -1.216 -17.713 1.00 98.12 99 THR A CA 1
ATOM 810 C C . THR A 1 99 ? 24.239 -1.814 -19.072 1.00 98.12 99 THR A C 1
ATOM 812 O O . THR A 1 99 ? 23.047 -1.902 -19.380 1.00 98.12 99 THR A O 1
ATOM 815 N N . PRO A 1 100 ? 25.188 -2.318 -19.887 1.00 97.44 100 PRO A N 1
ATOM 816 C CA . PRO A 1 100 ? 24.847 -3.050 -21.108 1.00 97.44 100 PRO A CA 1
ATOM 817 C C . PRO A 1 100 ? 23.965 -4.284 -20.884 1.00 97.44 100 PRO A C 1
ATOM 819 O O . PRO A 1 100 ? 23.275 -4.691 -21.810 1.00 97.44 100 PRO A O 1
ATOM 822 N N . GLN A 1 101 ? 23.956 -4.840 -19.667 1.00 96.38 101 GLN A N 1
ATOM 823 C CA . GLN A 1 101 ? 23.106 -5.959 -19.240 1.00 96.38 101 GLN A CA 1
ATOM 824 C C . GLN A 1 101 ? 21.790 -5.494 -18.590 1.00 96.38 101 GLN A C 1
ATOM 826 O O . GLN A 1 101 ? 21.094 -6.290 -17.969 1.00 96.38 101 GLN A O 1
ATOM 831 N N . GLY A 1 102 ? 21.449 -4.204 -18.677 1.00 96.75 102 GLY A N 1
ATOM 832 C CA . GLY A 1 102 ? 20.179 -3.673 -18.178 1.00 96.75 102 GLY A CA 1
ATOM 833 C C . GLY A 1 102 ? 20.094 -3.510 -16.659 1.00 96.75 102 GLY A C 1
ATOM 834 O O . GLY A 1 102 ? 19.008 -3.257 -16.140 1.00 96.75 102 GLY A O 1
ATOM 835 N N . LEU A 1 103 ? 21.213 -3.629 -15.938 1.00 97.50 103 LEU A N 1
ATOM 836 C CA . LEU A 1 103 ? 21.240 -3.436 -14.486 1.00 97.50 103 LEU A CA 1
ATOM 837 C C . LEU A 1 103 ? 21.258 -1.940 -14.148 1.00 97.50 103 LEU A C 1
ATOM 839 O O . LEU A 1 103 ? 21.978 -1.191 -14.809 1.00 97.50 103 LEU A O 1
ATOM 843 N N . PRO A 1 104 ? 20.508 -1.484 -13.132 1.00 98.12 104 PRO A N 1
ATOM 844 C CA . PRO A 1 104 ? 20.398 -0.067 -12.807 1.00 98.12 104 PRO A CA 1
ATOM 845 C C . PRO A 1 104 ? 21.711 0.489 -12.245 1.00 98.12 104 PRO A C 1
ATOM 847 O O . PRO A 1 104 ? 22.375 -0.154 -11.434 1.00 98.12 104 PRO A O 1
ATOM 850 N N . LEU A 1 105 ? 22.055 1.707 -12.659 1.00 98.25 105 LEU A N 1
ATOM 851 C CA . LEU A 1 105 ? 23.195 2.481 -12.154 1.00 98.25 105 LEU A CA 1
ATOM 852 C C . LEU A 1 105 ? 22.723 3.760 -11.456 1.00 98.25 105 LEU A C 1
ATOM 854 O O . LEU A 1 105 ? 23.152 4.072 -10.346 1.00 98.25 105 LEU A O 1
ATOM 858 N N . TYR A 1 106 ? 21.793 4.474 -12.088 1.00 98.50 106 TYR A N 1
ATOM 859 C CA . TYR A 1 106 ? 21.244 5.734 -11.596 1.00 98.50 106 TYR A CA 1
ATOM 860 C C . TYR A 1 106 ? 19.791 5.882 -12.026 1.00 98.50 106 TYR A C 1
ATOM 862 O O . TYR A 1 106 ? 19.430 5.488 -13.136 1.00 98.50 106 TYR A O 1
ATOM 870 N N . TYR A 1 107 ? 18.971 6.474 -11.163 1.00 98.38 107 TYR A N 1
ATOM 871 C CA . TYR A 1 107 ? 17.594 6.814 -11.483 1.00 98.38 107 TYR A CA 1
ATOM 872 C C . TYR A 1 107 ? 17.221 8.183 -10.942 1.00 98.38 107 TYR A C 1
ATOM 874 O O . TYR A 1 107 ? 17.473 8.481 -9.776 1.00 98.38 107 TYR A O 1
ATOM 882 N N . ARG A 1 108 ? 16.536 8.986 -11.747 1.00 97.88 108 ARG A N 1
ATOM 883 C CA . ARG A 1 108 ? 15.934 10.237 -11.299 1.00 97.88 108 ARG A CA 1
ATOM 884 C C . ARG A 1 108 ? 14.545 10.361 -11.880 1.00 97.88 108 ARG A C 1
ATOM 886 O O . ARG A 1 108 ? 14.378 10.238 -13.082 1.00 97.88 108 ARG A O 1
ATOM 893 N N . ALA A 1 109 ? 13.561 10.658 -11.047 1.00 96.62 109 ALA A N 1
ATOM 894 C CA . ALA A 1 109 ? 12.211 10.943 -11.499 1.00 96.62 109 ALA A CA 1
ATOM 895 C C . ALA A 1 109 ? 11.641 12.173 -10.805 1.00 96.62 109 ALA A C 1
ATOM 897 O O . ALA A 1 109 ? 11.881 12.424 -9.623 1.00 96.62 109 ALA A O 1
ATOM 898 N N . GLU A 1 110 ? 10.843 12.926 -11.544 1.00 96.06 110 GLU A N 1
ATOM 899 C CA . GLU A 1 110 ? 9.985 13.985 -11.042 1.00 96.06 110 GLU A CA 1
ATOM 900 C C . GLU A 1 110 ? 8.564 13.736 -11.529 1.00 96.06 110 GLU A C 1
ATOM 902 O O . GLU A 1 110 ? 8.331 13.321 -12.663 1.00 96.06 110 GLU A O 1
ATOM 907 N N . GLY A 1 111 ? 7.587 13.969 -10.668 1.00 92.75 111 GLY A N 1
ATOM 908 C CA . GLY A 1 111 ? 6.203 13.768 -11.041 1.00 92.75 111 GLY A CA 1
ATOM 909 C C . GLY A 1 111 ? 5.233 14.510 -10.152 1.00 92.75 111 GLY A C 1
ATOM 910 O O . GLY A 1 111 ? 5.561 15.001 -9.071 1.00 92.75 111 GLY A O 1
ATOM 911 N N . GLU A 1 112 ? 4.003 14.579 -10.626 1.00 88.50 112 GLU A N 1
ATOM 912 C CA . GLU A 1 112 ? 2.886 15.180 -9.933 1.00 88.50 112 GLU A CA 1
ATOM 913 C C . GLU A 1 112 ? 1.742 14.175 -9.869 1.00 88.50 112 GLU A C 1
ATOM 915 O O . GLU A 1 112 ? 1.274 13.663 -10.885 1.00 88.50 112 GLU A O 1
ATOM 920 N N . ALA A 1 113 ? 1.281 13.899 -8.651 1.00 84.25 113 ALA A N 1
ATOM 921 C CA . ALA A 1 113 ? 0.109 13.076 -8.413 1.00 84.25 113 ALA A CA 1
ATOM 922 C C . ALA A 1 113 ? -0.865 13.833 -7.510 1.00 84.25 113 ALA A C 1
ATOM 924 O O . ALA A 1 113 ? -0.514 14.239 -6.401 1.00 84.25 113 ALA A O 1
ATOM 925 N N . ARG A 1 114 ? -2.107 14.023 -7.973 1.00 81.88 114 ARG A N 1
ATOM 926 C CA . ARG A 1 114 ? -3.149 14.793 -7.252 1.00 81.88 114 ARG A CA 1
ATOM 927 C C . ARG A 1 114 ? -2.699 16.210 -6.848 1.00 81.88 114 ARG A C 1
ATOM 929 O O . ARG A 1 114 ? -2.969 16.644 -5.728 1.00 81.88 114 ARG A O 1
ATOM 936 N N . GLY A 1 115 ? -1.977 16.913 -7.721 1.00 83.25 115 GLY A N 1
ATOM 937 C CA . GLY A 1 115 ? -1.470 18.260 -7.429 1.00 83.25 115 GLY A CA 1
ATOM 938 C C . GLY A 1 115 ? -0.248 18.301 -6.506 1.00 83.25 115 GLY A C 1
ATOM 939 O O . GLY A 1 115 ? 0.223 19.380 -6.155 1.00 83.25 115 GLY A O 1
ATOM 940 N N . VAL A 1 116 ? 0.256 17.145 -6.059 1.00 81.38 116 VAL A N 1
ATOM 941 C CA . VAL A 1 116 ? 1.423 17.060 -5.179 1.00 81.38 116 VAL A CA 1
ATOM 942 C C . VAL A 1 116 ? 2.638 16.692 -6.010 1.00 81.38 116 VAL A C 1
ATOM 944 O O . VAL A 1 116 ? 2.716 15.581 -6.535 1.00 81.38 116 VAL A O 1
ATOM 947 N N . LYS A 1 117 ? 3.593 17.621 -6.084 1.00 90.00 117 LYS A N 1
ATOM 948 C CA . LYS A 1 117 ? 4.889 17.387 -6.718 1.00 90.00 117 LYS A CA 1
ATOM 949 C C . LYS A 1 117 ? 5.784 16.548 -5.815 1.00 90.00 117 LYS A C 1
ATOM 951 O O . LYS A 1 117 ? 5.892 16.799 -4.608 1.00 90.00 117 LYS A O 1
ATOM 956 N N . GLN A 1 118 ? 6.424 15.565 -6.422 1.00 92.06 118 GLN A N 1
ATOM 957 C CA . GLN A 1 118 ? 7.382 14.675 -5.792 1.00 92.06 118 GLN A CA 1
ATOM 958 C C . GLN A 1 118 ? 8.547 14.418 -6.743 1.00 92.06 118 GLN A C 1
ATOM 960 O O . GLN A 1 118 ? 8.368 14.393 -7.959 1.00 92.06 118 GLN A O 1
ATOM 965 N N . SER A 1 119 ? 9.729 14.206 -6.187 1.00 94.25 119 SER A N 1
ATOM 966 C CA . SER A 1 119 ? 10.870 13.706 -6.942 1.00 94.25 119 SER A CA 1
ATOM 967 C C . SER A 1 119 ? 11.604 12.632 -6.159 1.00 94.25 119 SER A C 1
ATOM 969 O O . SER A 1 119 ? 11.490 12.527 -4.933 1.00 94.25 119 SER A O 1
ATOM 971 N N . VAL A 1 120 ? 12.338 11.804 -6.884 1.00 95.12 120 VAL A N 1
ATOM 972 C CA . VAL A 1 120 ? 13.238 10.805 -6.333 1.00 95.12 120 VAL A CA 1
ATOM 973 C C . VAL A 1 120 ? 14.515 10.789 -7.155 1.00 95.12 120 VAL A C 1
ATOM 975 O O . VAL A 1 120 ? 14.485 10.900 -8.375 1.00 95.12 120 VAL A O 1
ATOM 978 N N . GLU A 1 121 ? 15.635 10.651 -6.469 1.00 97.88 121 GLU A N 1
ATOM 979 C CA . GLU A 1 121 ? 16.949 10.427 -7.055 1.00 97.88 121 GLU A CA 1
ATOM 980 C C . GLU A 1 121 ? 17.568 9.213 -6.368 1.00 97.88 121 GLU A C 1
ATOM 982 O O . GLU A 1 121 ? 17.468 9.093 -5.146 1.00 97.88 121 GLU A O 1
ATOM 987 N N . MET A 1 122 ? 18.148 8.294 -7.134 1.00 98.06 122 MET A N 1
ATOM 988 C CA . MET A 1 122 ? 18.664 7.016 -6.655 1.00 98.06 122 MET A CA 1
ATOM 989 C C . MET A 1 122 ? 20.001 6.687 -7.309 1.00 98.06 122 MET A C 1
ATOM 991 O O . MET A 1 122 ? 20.156 6.789 -8.524 1.00 98.06 122 MET A O 1
ATOM 995 N N . GLU A 1 123 ? 20.925 6.194 -6.497 1.00 98.31 123 GLU A N 1
ATOM 996 C CA . GLU A 1 123 ? 22.181 5.591 -6.926 1.00 98.31 123 GLU A CA 1
ATOM 997 C C . GLU A 1 123 ? 22.182 4.113 -6.539 1.00 98.31 123 GLU A C 1
ATOM 999 O O . GLU A 1 123 ? 21.877 3.753 -5.393 1.00 98.31 123 GLU A O 1
ATOM 1004 N N . PHE A 1 124 ? 22.537 3.261 -7.498 1.00 97.94 124 PHE A N 1
ATOM 1005 C CA . PHE A 1 124 ? 22.612 1.816 -7.327 1.00 97.94 124 PHE A CA 1
ATOM 1006 C C . PHE A 1 124 ? 24.083 1.411 -7.296 1.00 97.94 124 PHE A C 1
ATOM 1008 O O . PHE A 1 124 ? 24.839 1.672 -8.230 1.00 97.94 124 PHE A O 1
ATOM 1015 N N . THR A 1 125 ? 24.509 0.788 -6.202 1.00 96.75 125 THR A N 1
ATOM 1016 C CA . THR A 1 125 ? 25.891 0.341 -6.007 1.00 96.75 125 THR A CA 1
ATOM 1017 C C . THR A 1 125 ? 25.917 -1.119 -5.567 1.00 96.75 125 THR A C 1
ATOM 1019 O O . THR A 1 125 ? 24.894 -1.708 -5.221 1.00 96.75 125 THR A O 1
ATOM 1022 N N . ALA A 1 126 ? 27.111 -1.713 -5.519 1.00 94.50 126 ALA A N 1
ATOM 1023 C CA . ALA A 1 126 ? 27.288 -3.056 -4.968 1.00 94.50 126 ALA A CA 1
ATOM 1024 C C . ALA A 1 126 ? 26.901 -3.161 -3.475 1.00 94.50 126 ALA A C 1
ATOM 1026 O O . ALA A 1 126 ? 26.662 -4.260 -2.981 1.00 94.50 126 ALA A O 1
ATOM 1027 N N . GLU A 1 127 ? 26.844 -2.037 -2.751 1.00 93.88 127 GLU A N 1
ATOM 1028 C CA . GLU A 1 127 ? 26.457 -1.991 -1.334 1.00 93.88 127 GLU A CA 1
ATOM 1029 C C . GLU A 1 127 ? 24.935 -1.894 -1.133 1.00 93.88 127 GLU A C 1
ATOM 1031 O O . GLU A 1 127 ? 24.447 -2.107 -0.021 1.00 93.88 127 GLU A O 1
ATOM 1036 N N . GLY A 1 128 ? 24.176 -1.563 -2.182 1.00 96.00 128 GLY A N 1
ATOM 1037 C CA . GLY A 1 128 ? 22.731 -1.381 -2.117 1.00 96.00 128 GLY A CA 1
ATOM 1038 C C . GLY A 1 128 ? 22.233 -0.194 -2.937 1.00 96.00 128 GLY A C 1
ATOM 1039 O O . GLY A 1 128 ? 22.827 0.206 -3.933 1.00 96.00 128 GLY A O 1
ATOM 1040 N N . VAL A 1 129 ? 21.119 0.381 -2.494 1.00 97.25 129 VAL A N 1
ATOM 1041 C CA . VAL A 1 129 ? 20.489 1.555 -3.105 1.00 97.25 129 VAL A CA 1
ATOM 1042 C C . VAL A 1 129 ? 20.540 2.716 -2.124 1.00 97.25 129 VAL A C 1
ATOM 1044 O O . VAL A 1 129 ? 20.106 2.578 -0.977 1.00 97.25 129 VAL A O 1
ATOM 1047 N N . LYS A 1 130 ? 21.025 3.875 -2.568 1.00 97.31 130 LYS A N 1
ATOM 1048 C CA . LYS A 1 130 ? 20.901 5.149 -1.846 1.00 97.31 130 LYS A CA 1
ATOM 1049 C C . LYS A 1 130 ? 19.910 6.013 -2.602 1.00 97.31 130 LYS A C 1
ATOM 1051 O O . LYS A 1 130 ? 20.071 6.199 -3.799 1.00 97.31 130 LYS A O 1
ATOM 1056 N N . ALA A 1 131 ? 18.895 6.534 -1.925 1.00 95.31 131 ALA A N 1
ATOM 1057 C CA . ALA A 1 131 ? 17.903 7.387 -2.557 1.00 95.31 131 ALA A CA 1
ATOM 1058 C C . ALA A 1 131 ? 17.633 8.653 -1.747 1.00 95.31 131 ALA A C 1
ATOM 1060 O O . ALA A 1 131 ? 17.687 8.651 -0.519 1.00 95.31 131 ALA A O 1
ATOM 1061 N N . THR A 1 132 ? 17.277 9.728 -2.439 1.00 94.69 132 THR A N 1
ATOM 1062 C CA . THR A 1 132 ? 16.730 10.948 -1.851 1.00 94.69 132 THR A CA 1
ATOM 1063 C C . THR A 1 132 ? 15.373 11.206 -2.475 1.00 94.69 132 THR A C 1
ATOM 1065 O O . THR A 1 132 ? 15.262 11.418 -3.676 1.00 94.69 132 THR A O 1
ATOM 1068 N N . THR A 1 133 ? 14.330 11.196 -1.651 1.00 90.94 133 THR A N 1
ATOM 1069 C CA . THR A 1 133 ? 12.981 11.602 -2.071 1.00 90.94 133 THR A CA 1
ATOM 1070 C C . THR A 1 133 ? 12.729 13.041 -1.660 1.00 90.94 133 THR A C 1
ATOM 1072 O O . THR A 1 133 ? 13.127 13.441 -0.567 1.00 90.94 133 THR A O 1
ATOM 1075 N N . GLU A 1 134 ? 12.042 13.817 -2.487 1.00 90.31 134 GLU A N 1
ATOM 1076 C CA . GLU A 1 134 ? 11.553 15.147 -2.143 1.00 90.31 134 GLU A CA 1
ATOM 1077 C C . GLU A 1 134 ? 10.039 15.200 -2.313 1.00 90.31 134 GLU A C 1
ATOM 1079 O O . GLU A 1 134 ? 9.491 14.789 -3.334 1.00 90.31 134 GLU A O 1
ATOM 1084 N N . ARG A 1 135 ? 9.342 15.727 -1.307 1.00 84.44 135 ARG A N 1
ATOM 1085 C CA . ARG A 1 135 ? 7.899 15.960 -1.374 1.00 84.44 135 ARG A CA 1
ATOM 1086 C C . ARG A 1 135 ? 7.576 17.297 -0.737 1.00 84.44 135 ARG A C 1
ATOM 1088 O O . ARG A 1 135 ? 7.879 17.502 0.437 1.00 84.44 135 ARG A O 1
ATOM 1095 N N . ASN A 1 136 ? 6.945 18.197 -1.491 1.00 83.81 136 ASN A N 1
ATOM 1096 C CA . ASN A 1 136 ? 6.642 19.563 -1.041 1.00 83.81 136 ASN A CA 1
ATOM 1097 C C . ASN A 1 136 ? 7.875 20.295 -0.460 1.00 83.81 136 ASN A C 1
ATOM 1099 O O . ASN A 1 136 ? 7.788 20.904 0.606 1.00 83.81 136 ASN A O 1
ATOM 1103 N N . GLY A 1 137 ? 9.037 20.175 -1.110 1.00 87.62 137 GLY A N 1
ATOM 1104 C CA . GLY A 1 137 ? 10.296 20.777 -0.650 1.00 87.62 137 GLY A CA 1
ATOM 1105 C C . GLY A 1 137 ? 11.001 20.027 0.488 1.00 87.62 137 GLY A C 1
ATOM 1106 O O . GLY A 1 137 ? 12.127 20.367 0.846 1.00 87.62 137 GLY A O 1
ATOM 1107 N N . GLN A 1 138 ? 10.373 19.006 1.083 1.00 84.00 138 GLN A N 1
ATOM 1108 C CA . GLN A 1 138 ? 10.986 18.218 2.148 1.00 84.00 138 GLN A CA 1
ATOM 1109 C C . GLN A 1 138 ? 11.746 17.025 1.567 1.00 84.00 138 GLN A C 1
ATOM 1111 O O . GLN A 1 138 ? 11.130 16.080 1.072 1.00 84.00 138 GLN A O 1
ATOM 1116 N N . LYS A 1 139 ? 13.076 17.037 1.708 1.00 91.31 139 LYS A N 1
ATOM 1117 C CA . LYS A 1 139 ? 13.945 15.910 1.349 1.00 91.31 139 LYS A CA 1
ATOM 1118 C C . LYS A 1 139 ? 13.989 14.853 2.455 1.00 91.31 139 LYS A C 1
ATOM 1120 O O . LYS A 1 139 ? 14.030 15.181 3.642 1.00 91.31 139 LYS A O 1
ATOM 1125 N N . SER A 1 140 ? 13.968 13.579 2.077 1.00 80.00 140 SER A N 1
ATOM 1126 C CA . SER A 1 140 ? 14.148 12.432 2.972 1.00 80.00 140 SER A CA 1
ATOM 1127 C C . SER A 1 140 ? 15.109 11.424 2.328 1.00 80.00 140 SER A C 1
ATOM 1129 O O . SER A 1 140 ? 14.779 10.904 1.257 1.00 80.00 140 SER A O 1
ATOM 1131 N N . PRO A 1 141 ? 16.269 11.145 2.955 1.00 90.69 141 PRO A N 1
ATOM 1132 C CA . PRO A 1 141 ? 17.175 10.102 2.494 1.00 90.69 141 PRO A CA 1
ATOM 1133 C C . PRO A 1 141 ? 16.611 8.719 2.834 1.00 90.69 141 PRO A C 1
ATOM 1135 O O . PRO A 1 141 ? 15.963 8.541 3.868 1.00 90.69 141 PRO A O 1
ATOM 1138 N N . LEU A 1 142 ? 16.874 7.743 1.972 1.00 86.75 142 LEU A N 1
ATOM 1139 C CA . LEU A 1 142 ? 16.481 6.346 2.110 1.00 86.75 142 LEU A CA 1
ATOM 1140 C C . LEU A 1 142 ? 17.646 5.442 1.692 1.00 86.75 142 LEU A C 1
ATOM 1142 O O . LEU A 1 142 ? 18.404 5.771 0.779 1.00 86.75 142 LEU A O 1
ATOM 1146 N N . THR A 1 143 ? 17.771 4.285 2.335 1.00 90.62 143 THR A N 1
ATOM 1147 C CA . THR A 1 143 ? 18.735 3.248 1.953 1.00 90.62 143 THR A CA 1
ATOM 1148 C C . THR A 1 143 ? 18.047 1.894 1.857 1.00 90.62 143 THR A C 1
ATOM 1150 O O . THR A 1 143 ? 17.192 1.555 2.677 1.00 90.62 143 THR A O 1
ATOM 1153 N N . GLY A 1 144 ? 18.376 1.140 0.813 1.00 90.44 144 GLY A N 1
ATOM 1154 C CA . GLY A 1 144 ? 17.807 -0.169 0.515 1.00 90.44 144 GLY A CA 1
ATOM 1155 C C . GLY A 1 144 ? 18.902 -1.186 0.221 1.00 90.44 144 GLY A C 1
ATOM 1156 O O . GLY A 1 144 ? 20.010 -0.822 -0.169 1.00 90.44 144 GLY A O 1
ATOM 1157 N N . LYS A 1 145 ? 18.601 -2.470 0.413 1.00 93.75 145 LYS A N 1
ATOM 1158 C CA . LYS A 1 145 ? 19.488 -3.553 -0.031 1.00 93.75 145 LYS A CA 1
ATOM 1159 C C . LYS A 1 145 ? 19.251 -3.833 -1.513 1.00 93.75 145 LYS A C 1
ATOM 1161 O O . LYS A 1 145 ? 18.110 -3.757 -1.963 1.00 93.75 145 LYS A O 1
ATOM 1166 N N . LEU A 1 146 ? 20.325 -4.168 -2.224 1.00 95.69 146 LEU A N 1
ATOM 1167 C CA . LEU A 1 146 ? 20.298 -4.606 -3.613 1.00 95.69 146 LEU A CA 1
ATOM 1168 C C . LEU A 1 146 ? 21.197 -5.831 -3.751 1.00 95.69 146 LEU A C 1
ATOM 1170 O O . LEU A 1 146 ? 22.370 -5.797 -3.382 1.00 95.69 146 LEU A O 1
ATOM 1174 N N . SER A 1 147 ? 20.637 -6.911 -4.261 1.00 95.62 147 SER A N 1
ATOM 1175 C CA . SER A 1 147 ? 21.354 -8.112 -4.638 1.00 95.62 147 SER A CA 1
ATOM 1176 C C . SER A 1 147 ? 22.023 -7.899 -6.003 1.00 95.62 147 SER A C 1
ATOM 1178 O O . SER A 1 147 ? 21.461 -7.228 -6.874 1.00 95.62 147 SER A O 1
ATOM 1180 N N . PRO A 1 148 ? 23.210 -8.483 -6.241 1.00 94.69 148 PRO A N 1
ATOM 1181 C CA . PRO A 1 148 ? 23.821 -8.474 -7.565 1.00 94.69 148 PRO A CA 1
ATOM 1182 C C . PRO A 1 148 ? 22.881 -9.074 -8.619 1.00 94.69 148 PRO A C 1
ATOM 1184 O O . PRO A 1 148 ? 22.315 -10.143 -8.402 1.00 94.69 148 PRO A O 1
ATOM 1187 N N . GLY A 1 149 ? 22.749 -8.403 -9.765 1.00 94.44 149 GLY A N 1
ATOM 1188 C CA . GLY A 1 149 ? 21.889 -8.855 -10.864 1.00 94.44 149 GLY A CA 1
ATOM 1189 C C . GLY A 1 149 ? 20.416 -8.455 -10.746 1.00 94.44 149 GLY A C 1
ATOM 1190 O O . GLY A 1 149 ? 19.635 -8.827 -11.613 1.00 94.44 149 GLY A O 1
ATOM 1191 N N . SER A 1 150 ? 20.027 -7.694 -9.720 1.00 96.44 150 SER A N 1
ATOM 1192 C CA . SER A 1 150 ? 18.659 -7.189 -9.607 1.00 96.44 150 SER A CA 1
ATOM 1193 C C . SER A 1 150 ? 18.397 -6.022 -10.554 1.00 96.44 150 SER A C 1
ATOM 1195 O O . SER A 1 150 ? 19.149 -5.046 -10.591 1.00 96.44 150 SER A O 1
ATOM 1197 N N . TYR A 1 151 ? 17.286 -6.101 -11.279 1.00 97.31 151 TYR A N 1
ATOM 1198 C CA . TYR A 1 151 ? 16.784 -5.033 -12.141 1.00 97.31 151 TYR A CA 1
ATOM 1199 C C . TYR A 1 151 ? 16.101 -3.930 -11.315 1.00 97.31 151 TYR A C 1
ATOM 1201 O O . TYR A 1 151 ? 15.959 -4.037 -10.097 1.00 97.31 151 TYR A O 1
ATOM 1209 N N . PHE A 1 152 ? 15.647 -2.858 -11.960 1.00 97.06 152 PHE A N 1
ATOM 1210 C CA . PHE A 1 152 ? 14.880 -1.790 -11.311 1.00 97.06 152 PHE A CA 1
ATOM 1211 C C . PHE A 1 152 ? 13.523 -1.616 -11.987 1.00 97.06 152 PHE A C 1
ATOM 1213 O O . PHE A 1 152 ? 13.467 -1.568 -13.212 1.00 97.06 152 PHE A O 1
ATOM 1220 N N . LEU A 1 153 ? 12.452 -1.504 -11.191 1.00 93.62 153 LEU A N 1
ATOM 1221 C CA . LEU A 1 153 ? 11.100 -1.224 -11.677 1.00 93.62 153 LEU A CA 1
ATOM 1222 C C . LEU A 1 153 ? 10.405 -0.141 -10.828 1.00 93.62 153 LEU A C 1
ATOM 1224 O O . LEU A 1 153 ? 10.203 -0.282 -9.615 1.00 93.62 153 LEU A O 1
ATOM 1228 N N . GLU A 1 154 ? 9.948 0.910 -11.498 1.00 90.31 154 GLU A N 1
ATOM 1229 C CA . GLU A 1 154 ? 8.942 1.861 -11.046 1.00 90.31 154 GLU A CA 1
ATOM 1230 C C . GLU A 1 154 ? 7.572 1.501 -11.645 1.00 90.31 154 GLU A C 1
ATOM 1232 O O . GLU A 1 154 ? 7.449 1.007 -12.769 1.00 90.31 154 GLU A O 1
ATOM 1237 N N . ASN A 1 155 ? 6.504 1.767 -10.886 1.00 82.69 155 ASN A N 1
ATOM 1238 C CA . ASN A 1 155 ? 5.145 1.557 -11.376 1.00 82.69 155 ASN A CA 1
ATOM 1239 C C . ASN A 1 155 ? 4.885 2.373 -12.646 1.00 82.69 155 ASN A C 1
ATOM 1241 O O . ASN A 1 155 ? 5.128 3.575 -12.690 1.00 82.69 155 ASN A O 1
ATOM 1245 N N . ASN A 1 156 ? 4.260 1.720 -13.625 1.00 83.69 156 ASN A N 1
ATOM 1246 C CA . ASN A 1 156 ? 3.812 2.314 -14.884 1.00 83.69 156 ASN A CA 1
ATOM 1247 C C . ASN A 1 156 ? 4.932 2.777 -15.832 1.00 83.69 156 ASN A C 1
ATOM 1249 O O . ASN A 1 156 ? 4.616 3.402 -16.836 1.00 83.69 156 ASN A O 1
ATOM 1253 N N . ILE A 1 157 ? 6.205 2.447 -15.588 1.00 89.81 157 ILE A N 1
ATOM 1254 C CA . ILE A 1 157 ? 7.305 2.750 -16.517 1.00 89.81 157 ILE A CA 1
ATOM 1255 C C . ILE A 1 157 ? 7.637 1.503 -17.348 1.00 89.81 157 ILE A C 1
ATOM 1257 O O . ILE A 1 157 ? 8.422 0.647 -16.943 1.00 89.81 157 ILE A O 1
ATOM 1261 N N . MET A 1 158 ? 7.025 1.373 -18.531 1.00 94.62 158 MET A N 1
ATOM 1262 C CA . MET A 1 158 ? 7.153 0.157 -19.350 1.00 94.62 158 MET A CA 1
ATOM 1263 C C . MET A 1 158 ? 8.541 -0.037 -19.953 1.00 94.62 158 MET A C 1
ATOM 1265 O O . MET A 1 158 ? 8.904 -1.169 -20.248 1.00 94.62 158 MET A O 1
ATOM 1269 N N . GLY A 1 159 ? 9.347 1.017 -20.113 1.00 92.44 159 GLY A N 1
ATOM 1270 C CA . GLY A 1 159 ? 10.713 0.884 -20.629 1.00 92.44 159 GLY A CA 1
ATOM 1271 C C . GLY A 1 159 ? 11.592 0.012 -19.745 1.00 92.44 159 GLY A C 1
ATOM 1272 O O . GLY A 1 159 ? 12.284 -0.859 -20.255 1.00 92.44 159 GLY A O 1
ATOM 1273 N N . GLN A 1 160 ? 11.492 0.176 -18.426 1.00 94.38 160 GLN A N 1
ATOM 1274 C CA . GLN A 1 160 ? 12.213 -0.652 -17.454 1.00 94.38 160 GLN A CA 1
ATOM 1275 C C . GLN A 1 160 ? 11.787 -2.117 -17.540 1.00 94.38 160 GLN A C 1
ATOM 1277 O O . GLN A 1 160 ? 12.609 -3.030 -17.532 1.00 94.38 160 GLN A O 1
ATOM 1282 N N . PHE A 1 161 ? 10.486 -2.332 -17.704 1.00 93.31 161 PHE A N 1
ATOM 1283 C CA . PHE A 1 161 ? 9.919 -3.657 -17.864 1.00 93.31 161 PHE A CA 1
ATOM 1284 C C . PHE A 1 161 ? 10.358 -4.311 -19.191 1.00 93.31 161 PHE A C 1
ATOM 1286 O O . PHE A 1 161 ? 10.679 -5.491 -19.244 1.00 93.31 161 PHE A O 1
ATOM 1293 N N . ASN A 1 162 ? 10.464 -3.527 -20.261 1.00 95.00 162 ASN A N 1
ATOM 1294 C CA . ASN A 1 162 ? 10.950 -3.974 -21.564 1.00 95.00 162 ASN A CA 1
ATOM 1295 C C . ASN A 1 162 ? 12.461 -4.286 -21.547 1.00 95.00 162 ASN A C 1
ATOM 1297 O O . ASN A 1 162 ? 12.893 -5.200 -22.236 1.00 95.00 162 ASN A O 1
ATOM 1301 N N . ILE A 1 163 ? 13.257 -3.582 -20.729 1.00 96.56 163 ILE A N 1
ATOM 1302 C CA . ILE A 1 163 ? 14.662 -3.942 -20.474 1.00 96.56 163 ILE A CA 1
ATOM 1303 C C . ILE A 1 163 ? 14.733 -5.321 -19.816 1.00 96.56 163 ILE A C 1
ATOM 1305 O O . ILE A 1 163 ? 15.411 -6.194 -20.346 1.00 96.56 163 ILE A O 1
ATOM 1309 N N . LEU A 1 164 ? 13.991 -5.539 -18.723 1.00 95.56 164 LEU A N 1
ATOM 1310 C CA . LEU A 1 164 ? 13.922 -6.835 -18.039 1.00 95.56 164 LEU A CA 1
ATOM 1311 C C . LEU A 1 164 ? 13.571 -7.967 -19.017 1.00 95.56 164 LEU A C 1
ATOM 1313 O O . LEU A 1 164 ? 14.297 -8.947 -19.108 1.00 95.56 164 LEU A O 1
ATOM 1317 N N . LEU A 1 165 ? 12.482 -7.819 -19.772 1.00 94.88 165 LEU A N 1
ATOM 1318 C CA . LEU A 1 165 ? 12.019 -8.826 -20.737 1.00 94.88 165 LEU A CA 1
ATOM 1319 C C . LEU A 1 165 ? 12.971 -9.014 -21.919 1.00 94.88 165 LEU A C 1
ATOM 1321 O O . LEU A 1 165 ? 13.052 -10.093 -22.500 1.00 94.88 165 LEU A O 1
ATOM 1325 N N . GLY A 1 166 ? 13.668 -7.949 -22.307 1.00 93.81 166 GLY A N 1
ATOM 1326 C CA . GLY A 1 166 ? 14.688 -8.005 -23.337 1.00 93.81 166 GLY A CA 1
ATOM 1327 C C . GLY A 1 166 ? 15.849 -8.902 -22.920 1.00 93.81 166 GLY A C 1
ATOM 1328 O O . GLY A 1 166 ? 16.355 -9.622 -23.778 1.00 93.81 166 GLY A O 1
ATOM 1329 N N . MET A 1 167 ? 16.198 -8.900 -21.629 1.00 94.19 167 MET A N 1
ATOM 1330 C CA . MET A 1 167 ? 17.267 -9.709 -21.032 1.00 94.19 167 MET A CA 1
ATOM 1331 C C . MET A 1 167 ? 16.808 -11.119 -20.630 1.00 94.19 167 MET A C 1
ATOM 1333 O O . MET A 1 167 ? 17.552 -12.080 -20.799 1.00 94.19 167 MET A O 1
ATOM 1337 N N . GLU A 1 168 ? 15.581 -11.253 -20.120 1.00 93.69 168 GLU A N 1
ATOM 1338 C CA . GLU A 1 168 ? 15.016 -12.500 -19.595 1.00 93.69 168 GLU A CA 1
ATOM 1339 C C . GLU A 1 168 ? 13.965 -13.066 -20.564 1.00 93.69 168 GLU A C 1
ATOM 1341 O O . GLU A 1 168 ? 12.806 -12.642 -20.573 1.00 93.69 168 GLU A O 1
ATOM 1346 N N . ARG A 1 169 ? 14.354 -14.047 -21.391 1.00 90.94 169 ARG A N 1
ATOM 1347 C CA . ARG A 1 169 ? 13.481 -14.660 -22.413 1.00 90.94 169 ARG A CA 1
ATOM 1348 C C . ARG A 1 169 ? 13.392 -16.178 -22.255 1.00 90.94 169 ARG A C 1
ATOM 1350 O O . ARG A 1 169 ? 13.970 -16.902 -23.065 1.00 90.94 169 ARG A O 1
ATOM 1357 N N . PRO A 1 170 ? 12.686 -16.679 -21.228 1.00 94.31 170 PRO A N 1
ATOM 1358 C CA . PRO A 1 170 ? 12.508 -18.116 -21.074 1.00 94.31 170 PRO A CA 1
ATOM 1359 C C . PRO A 1 170 ? 11.766 -18.690 -22.288 1.00 94.31 170 PRO A C 1
ATOM 1361 O O . PRO A 1 170 ? 10.777 -18.120 -22.761 1.00 94.31 170 PRO A O 1
ATOM 1364 N N . SER A 1 171 ? 12.239 -19.830 -22.787 1.00 95.62 171 SER A N 1
ATOM 1365 C CA . SER A 1 171 ? 11.580 -20.559 -23.873 1.00 95.62 171 SER A CA 1
ATOM 1366 C C . SER A 1 171 ? 10.239 -21.137 -23.395 1.00 95.62 171 SER A C 1
ATOM 1368 O O . SER A 1 171 ? 10.023 -21.282 -22.189 1.00 95.62 171 SER A O 1
ATOM 1370 N N . PRO A 1 172 ? 9.314 -21.519 -24.297 1.00 97.25 172 PRO A N 1
ATOM 1371 C CA . PRO A 1 172 ? 8.062 -22.160 -23.899 1.00 97.25 172 PRO A CA 1
ATOM 1372 C C . PRO A 1 172 ? 8.289 -23.370 -22.975 1.00 97.25 172 PRO A C 1
ATOM 1374 O O . PRO A 1 172 ? 8.962 -24.329 -23.348 1.00 97.25 172 PRO A O 1
ATOM 1377 N N . GLY A 1 173 ? 7.704 -23.331 -21.775 1.00 96.81 173 GLY A N 1
ATOM 1378 C CA . GLY A 1 173 ? 7.858 -24.353 -20.734 1.00 96.81 173 GLY A CA 1
ATOM 1379 C C . GLY A 1 173 ? 8.968 -24.083 -19.710 1.00 96.81 173 GLY A C 1
ATOM 1380 O O . GLY A 1 173 ? 8.972 -24.733 -18.664 1.00 96.81 173 GLY A O 1
ATOM 1381 N N . GLU A 1 174 ? 9.861 -23.126 -19.960 1.00 97.38 174 GLU A N 1
ATOM 1382 C CA . GLU A 1 174 ? 10.897 -22.702 -19.015 1.00 97.38 174 GLU A CA 1
ATOM 1383 C C . GLU A 1 174 ? 10.371 -21.624 -18.058 1.00 97.38 174 GLU A C 1
ATOM 1385 O O . GLU A 1 174 ? 9.459 -20.861 -18.387 1.00 97.38 174 GLU A O 1
ATOM 1390 N N . THR A 1 175 ? 10.977 -21.541 -16.874 1.00 97.12 175 THR A N 1
ATOM 1391 C CA . THR A 1 175 ? 10.743 -20.460 -15.913 1.00 97.12 175 THR A CA 1
ATOM 1392 C C . THR A 1 175 ? 12.071 -19.782 -15.612 1.00 97.12 175 THR A C 1
ATOM 1394 O O . THR A 1 175 ? 13.001 -20.437 -15.145 1.00 97.12 175 THR A O 1
ATOM 1397 N N . ALA A 1 176 ? 12.152 -18.478 -15.857 1.00 95.50 176 ALA A N 1
ATOM 1398 C CA . ALA A 1 176 ? 13.248 -17.636 -15.406 1.00 95.50 176 ALA A CA 1
ATOM 1399 C C . ALA A 1 176 ? 12.905 -17.052 -14.029 1.00 95.50 176 ALA A C 1
ATOM 1401 O O . ALA A 1 176 ? 11.811 -16.518 -13.824 1.00 95.50 176 ALA A O 1
ATOM 1402 N N . GLU A 1 177 ? 13.841 -17.156 -13.089 1.00 96.00 177 GLU A N 1
ATOM 1403 C CA . GLU A 1 177 ? 13.761 -16.489 -11.792 1.00 96.00 177 GLU A CA 1
ATOM 1404 C C . GLU A 1 177 ? 14.658 -15.258 -11.814 1.00 96.00 177 GLU A C 1
ATOM 1406 O O . GLU A 1 177 ? 15.848 -15.341 -12.113 1.00 96.00 177 GLU A O 1
ATOM 1411 N N . THR A 1 178 ? 14.086 -14.110 -11.482 1.00 95.00 178 THR A N 1
ATOM 1412 C CA . THR A 1 178 ? 14.791 -12.835 -11.462 1.00 95.00 178 THR A CA 1
ATOM 1413 C C . THR A 1 178 ? 14.361 -12.011 -10.255 1.00 95.00 178 THR A C 1
ATOM 1415 O O . THR A 1 178 ? 13.479 -12.391 -9.480 1.00 95.00 178 THR A O 1
ATOM 1418 N N . ARG A 1 179 ? 15.020 -10.878 -10.051 1.00 95.06 179 ARG A N 1
ATOM 1419 C CA . ARG A 1 179 ? 14.714 -9.934 -8.981 1.00 95.06 179 ARG A CA 1
ATOM 1420 C C . ARG A 1 179 ? 14.682 -8.538 -9.540 1.00 95.06 179 ARG A C 1
ATOM 1422 O O . ARG A 1 179 ? 15.473 -8.184 -10.412 1.00 95.06 179 ARG A O 1
ATOM 1429 N N . PHE A 1 180 ? 13.816 -7.718 -8.975 1.00 94.81 180 PHE A N 1
ATOM 1430 C CA . PHE A 1 180 ? 13.879 -6.289 -9.208 1.00 94.81 180 PHE A CA 1
ATOM 1431 C C . PHE A 1 180 ? 13.725 -5.514 -7.909 1.00 94.81 180 PHE A C 1
ATOM 1433 O O . PHE A 1 180 ? 12.996 -5.907 -6.996 1.00 94.81 180 PHE A O 1
ATOM 1440 N N . PHE A 1 181 ? 14.396 -4.374 -7.837 1.00 95.88 181 PHE A N 1
ATOM 1441 C CA . PHE A 1 181 ? 14.172 -3.376 -6.813 1.00 95.88 181 PHE A CA 1
ATOM 1442 C C . PHE A 1 181 ? 12.927 -2.562 -7.171 1.00 95.88 181 PHE A C 1
ATOM 1444 O O . PHE A 1 181 ? 12.890 -1.874 -8.192 1.00 95.88 181 PHE A O 1
ATOM 1451 N N . SER A 1 182 ? 11.895 -2.644 -6.331 1.00 92.62 182 SER A N 1
ATOM 1452 C CA . SER A 1 182 ? 10.664 -1.871 -6.486 1.00 92.62 182 SER A CA 1
ATOM 1453 C C . SER A 1 182 ? 10.797 -0.531 -5.781 1.00 92.62 182 SER A C 1
ATOM 1455 O O . SER A 1 182 ? 10.953 -0.501 -4.559 1.00 92.62 182 SER A O 1
ATOM 1457 N N . LEU A 1 183 ? 10.640 0.579 -6.505 1.00 87.50 183 LEU A N 1
ATOM 1458 C CA . LEU A 1 183 ? 10.627 1.910 -5.886 1.00 87.50 183 LEU A CA 1
ATOM 1459 C C . LEU A 1 183 ? 9.487 2.059 -4.860 1.00 87.50 183 LEU A C 1
ATOM 1461 O O . LEU A 1 183 ? 9.691 2.598 -3.776 1.00 87.50 183 LEU A O 1
ATOM 1465 N N . ASN A 1 184 ? 8.297 1.534 -5.169 1.00 80.06 184 ASN A N 1
ATOM 1466 C CA . ASN A 1 184 ? 7.108 1.703 -4.323 1.00 80.06 184 ASN A CA 1
ATOM 1467 C C . ASN A 1 184 ? 7.181 0.918 -3.015 1.00 80.06 184 ASN A C 1
ATOM 1469 O O . ASN A 1 184 ? 6.756 1.414 -1.973 1.00 80.06 184 ASN A O 1
ATOM 1473 N N . ALA A 1 185 ? 7.710 -0.306 -3.066 1.00 77.56 185 ALA A N 1
ATOM 1474 C CA . ALA A 1 185 ? 7.952 -1.098 -1.862 1.00 77.56 185 ALA A CA 1
ATOM 1475 C C . ALA A 1 185 ? 9.299 -0.756 -1.197 1.00 77.56 185 ALA A C 1
ATOM 1477 O O . ALA A 1 185 ? 9.548 -1.184 -0.072 1.00 77.56 185 ALA A O 1
ATOM 1478 N N . PHE A 1 186 ? 10.155 -0.015 -1.907 1.00 86.19 186 PHE A N 1
ATOM 1479 C CA . PHE A 1 186 ? 11.534 0.317 -1.561 1.00 86.19 186 PHE A CA 1
ATOM 1480 C C . PHE A 1 186 ? 12.355 -0.898 -1.095 1.00 86.19 186 PHE A C 1
ATOM 1482 O O . PHE A 1 186 ? 13.093 -0.853 -0.108 1.00 86.19 186 PHE A O 1
ATOM 1489 N N . ARG A 1 187 ? 12.174 -2.023 -1.793 1.00 88.81 187 ARG A N 1
ATOM 1490 C CA . ARG A 1 187 ? 12.841 -3.303 -1.529 1.00 88.81 187 ARG A CA 1
ATOM 1491 C C . ARG A 1 187 ? 12.896 -4.158 -2.787 1.00 88.81 187 ARG A C 1
ATOM 1493 O O . ARG A 1 187 ? 12.153 -3.921 -3.740 1.00 88.81 187 ARG A O 1
ATOM 1500 N N . GLU A 1 188 ? 13.727 -5.189 -2.739 1.00 92.06 188 GLU A N 1
ATOM 1501 C CA . GLU A 1 188 ? 13.749 -6.232 -3.758 1.00 92.06 188 GLU A CA 1
ATOM 1502 C C . GLU A 1 188 ? 12.510 -7.120 -3.680 1.00 92.06 188 GLU A C 1
ATOM 1504 O O . GLU A 1 188 ? 11.990 -7.406 -2.596 1.00 92.06 188 GLU A O 1
ATOM 1509 N N . ILE A 1 189 ? 12.041 -7.540 -4.847 1.00 87.50 189 ILE A N 1
ATOM 1510 C CA . ILE A 1 189 ? 10.927 -8.460 -5.024 1.00 87.50 189 ILE A CA 1
ATOM 1511 C C . ILE A 1 189 ? 11.413 -9.577 -5.946 1.00 87.50 189 ILE A C 1
ATOM 1513 O O . ILE A 1 189 ? 11.938 -9.303 -7.028 1.00 87.50 189 ILE A O 1
ATOM 1517 N N . ASP A 1 190 ? 11.252 -10.822 -5.497 1.00 92.00 190 ASP A N 1
ATOM 1518 C CA . ASP A 1 190 ? 11.454 -11.993 -6.347 1.00 92.00 190 ASP A CA 1
ATOM 1519 C C . ASP A 1 190 ? 10.359 -12.032 -7.418 1.00 92.00 190 ASP A C 1
ATOM 1521 O O . ASP A 1 190 ? 9.176 -11.814 -7.135 1.00 92.00 190 ASP A O 1
ATOM 1525 N N . TYR A 1 191 ? 10.761 -12.306 -8.652 1.00 93.38 191 TYR A N 1
ATOM 1526 C CA . TYR A 1 191 ? 9.894 -12.264 -9.815 1.00 93.38 191 TYR A CA 1
ATOM 1527 C C . TYR A 1 191 ? 10.153 -13.474 -10.698 1.00 93.38 191 TYR A C 1
ATOM 1529 O O . TYR A 1 191 ? 11.300 -13.832 -10.957 1.00 93.38 191 TYR A O 1
ATOM 1537 N N . GLN A 1 192 ? 9.084 -14.117 -11.152 1.00 95.25 192 GLN A N 1
ATOM 1538 C CA . GLN A 1 192 ? 9.193 -15.270 -12.039 1.00 95.25 192 GLN A CA 1
ATOM 1539 C C . GLN A 1 192 ? 8.538 -14.950 -13.372 1.00 95.25 192 GLN A C 1
ATOM 1541 O O . GLN A 1 192 ? 7.456 -14.364 -13.406 1.00 95.25 192 GLN A O 1
ATOM 1546 N N . LEU A 1 193 ? 9.194 -15.364 -14.451 1.00 96.94 193 LEU A N 1
ATOM 1547 C CA . LEU A 1 193 ? 8.691 -15.297 -15.816 1.00 96.94 193 LEU A CA 1
ATOM 1548 C C . LEU A 1 193 ? 8.619 -16.714 -16.365 1.00 96.94 193 LEU A C 1
ATOM 1550 O O . LEU A 1 193 ? 9.630 -17.405 -16.439 1.00 96.94 193 LEU A O 1
ATOM 1554 N N . LYS A 1 194 ? 7.429 -17.150 -16.757 1.00 97.88 194 LYS A N 1
ATOM 1555 C CA . LYS A 1 194 ? 7.199 -18.463 -17.351 1.00 97.88 194 LYS A CA 1
ATOM 1556 C C . LYS A 1 194 ? 6.943 -18.319 -18.844 1.00 97.88 194 LYS A C 1
ATOM 1558 O O . LYS A 1 194 ? 6.025 -17.604 -19.240 1.00 97.88 194 LYS A O 1
ATOM 1563 N N . GLY A 1 195 ? 7.708 -19.033 -19.663 1.00 97.94 195 GLY A N 1
ATOM 1564 C CA . GLY A 1 195 ? 7.476 -19.122 -21.099 1.00 97.94 195 GLY A CA 1
ATOM 1565 C C . GLY A 1 195 ? 6.220 -19.934 -21.410 1.00 97.94 195 GLY A C 1
ATOM 1566 O O . GLY A 1 195 ? 6.077 -21.084 -20.983 1.00 97.94 195 GLY A O 1
ATOM 1567 N N . LEU A 1 196 ? 5.304 -19.349 -22.173 1.00 98.06 196 LEU A N 1
ATOM 1568 C CA . LEU A 1 196 ? 4.098 -19.988 -22.693 1.00 98.06 196 LEU A CA 1
ATOM 1569 C C . LEU A 1 196 ? 4.255 -20.296 -24.193 1.00 98.06 196 LEU A C 1
ATOM 1571 O O . LEU A 1 196 ? 5.168 -19.776 -24.840 1.00 98.06 196 LEU A O 1
ATOM 1575 N N . PRO A 1 197 ? 3.392 -21.154 -24.774 1.00 98.06 197 PRO A N 1
ATOM 1576 C CA . PRO A 1 197 ? 3.338 -21.326 -26.221 1.00 98.06 197 PRO A CA 1
ATOM 1577 C C . PRO A 1 197 ? 3.145 -19.986 -26.937 1.00 98.06 197 PRO A C 1
ATOM 1579 O O . PRO A 1 197 ? 2.417 -19.120 -26.457 1.00 98.06 197 PRO A O 1
ATOM 1582 N N . GLU A 1 198 ? 3.792 -19.832 -28.090 1.00 98.00 198 GLU A N 1
ATOM 1583 C CA . GLU A 1 198 ? 3.651 -18.629 -28.908 1.00 98.00 198 GLU A CA 1
ATOM 1584 C C . GLU A 1 198 ? 2.199 -18.425 -29.362 1.00 98.00 198 GLU A C 1
ATOM 1586 O O . GLU A 1 198 ? 1.481 -19.377 -29.675 1.00 98.00 198 GLU A O 1
ATOM 1591 N N . GLU A 1 199 ? 1.792 -17.164 -29.458 1.00 98.19 199 GLU A N 1
ATOM 1592 C CA . GLU A 1 199 ? 0.467 -16.759 -29.924 1.00 98.19 199 GLU A CA 1
ATOM 1593 C C . GLU A 1 199 ? 0.607 -15.769 -31.087 1.00 98.19 199 GLU A C 1
ATOM 1595 O O . GLU A 1 199 ? 1.604 -15.053 -31.201 1.00 98.19 199 GLU A O 1
ATOM 1600 N N . THR A 1 200 ? -0.399 -15.705 -31.958 1.00 97.81 200 THR A N 1
ATOM 1601 C CA . THR A 1 200 ? -0.484 -14.656 -32.982 1.00 97.81 200 THR A CA 1
ATOM 1602 C C . THR A 1 200 ? -1.300 -13.495 -32.433 1.00 97.81 200 THR A C 1
ATOM 1604 O O . THR A 1 200 ? -2.463 -13.665 -32.068 1.00 97.81 200 THR A O 1
ATOM 1607 N N . LEU A 1 201 ? -0.704 -12.307 -32.397 1.00 96.56 201 LEU A N 1
ATOM 1608 C CA . LEU A 1 201 ? -1.361 -11.076 -31.985 1.00 96.56 201 LEU A CA 1
ATOM 1609 C C . LEU A 1 201 ? -1.627 -10.195 -33.209 1.00 96.56 201 LEU A C 1
ATOM 1611 O O . LEU A 1 201 ? -0.746 -10.000 -34.044 1.00 96.56 201 LEU A O 1
ATOM 1615 N N . VAL A 1 202 ? -2.836 -9.638 -33.303 1.00 94.38 202 VAL A N 1
ATOM 1616 C CA . VAL A 1 202 ? -3.152 -8.593 -34.286 1.00 94.38 202 VAL A CA 1
ATOM 1617 C C . VAL A 1 202 ? -2.873 -7.236 -33.648 1.00 94.38 202 VAL A C 1
ATOM 1619 O O . VAL A 1 202 ? -3.593 -6.814 -32.740 1.00 94.38 202 VAL A O 1
ATOM 1622 N N . ILE A 1 203 ? -1.840 -6.546 -34.121 1.00 89.25 203 ILE A N 1
ATOM 1623 C CA . ILE A 1 203 ? -1.479 -5.194 -33.681 1.00 89.25 203 ILE A CA 1
ATOM 1624 C C . ILE A 1 203 ? -1.688 -4.268 -34.865 1.00 89.25 203 ILE A C 1
ATOM 1626 O O . ILE A 1 203 ? -1.093 -4.467 -35.919 1.00 89.25 203 ILE A O 1
ATOM 1630 N N . GLN A 1 204 ? -2.588 -3.293 -34.712 1.00 84.38 204 GLN A N 1
ATOM 1631 C CA . GLN A 1 204 ? -2.890 -2.304 -35.757 1.00 84.38 204 GLN A CA 1
ATOM 1632 C C . GLN A 1 204 ? -3.202 -2.940 -37.134 1.00 84.38 204 GLN A C 1
ATOM 1634 O O . GLN A 1 204 ? -2.818 -2.434 -38.183 1.00 84.38 204 GLN A O 1
ATOM 1639 N N . GLY A 1 205 ? -3.897 -4.084 -37.135 1.00 90.50 205 GLY A N 1
ATOM 1640 C CA . GLY A 1 205 ? -4.290 -4.796 -38.357 1.00 90.50 205 GLY A CA 1
ATOM 1641 C C . GLY A 1 205 ? -3.214 -5.699 -38.969 1.00 90.50 205 GLY A C 1
ATOM 1642 O O . GLY A 1 205 ? -3.484 -6.337 -39.983 1.00 90.50 205 GLY A O 1
ATOM 1643 N N . ARG A 1 206 ? -2.023 -5.802 -38.366 1.00 93.69 206 ARG A N 1
ATOM 1644 C CA . ARG A 1 206 ? -0.975 -6.748 -38.772 1.00 93.69 206 ARG A CA 1
ATOM 1645 C C . ARG A 1 206 ? -0.939 -7.940 -37.826 1.00 93.69 206 ARG A C 1
ATOM 1647 O O . ARG A 1 206 ? -0.887 -7.767 -36.611 1.00 93.69 206 ARG A O 1
ATOM 1654 N N . GLU A 1 207 ? -0.953 -9.143 -38.388 1.00 96.62 207 GLU A N 1
ATOM 1655 C CA . GLU A 1 207 ? -0.712 -10.372 -37.635 1.00 96.62 207 GLU A CA 1
ATOM 1656 C C . GLU A 1 207 ? 0.785 -10.544 -37.379 1.00 96.62 207 GLU A C 1
ATOM 1658 O O . GLU A 1 207 ? 1.596 -10.543 -38.307 1.00 96.62 207 GLU A O 1
ATOM 1663 N N . GLN A 1 208 ? 1.151 -10.720 -36.114 1.00 96.50 208 GLN A N 1
ATOM 1664 C CA . GLN A 1 208 ? 2.518 -10.982 -35.696 1.00 96.50 208 GLN A CA 1
ATOM 1665 C C . GLN A 1 208 ? 2.548 -12.181 -34.753 1.00 96.50 208 GLN A C 1
ATOM 1667 O O . GLN A 1 208 ? 1.769 -12.266 -33.808 1.00 96.50 208 GLN A O 1
ATOM 1672 N N . ARG A 1 209 ? 3.469 -13.114 -35.007 1.00 97.56 209 ARG A N 1
ATOM 1673 C CA . ARG A 1 209 ? 3.751 -14.230 -34.098 1.00 97.56 209 ARG A CA 1
ATOM 1674 C C . ARG A 1 209 ? 4.603 -13.724 -32.936 1.00 97.56 209 ARG A C 1
ATOM 1676 O O . ARG A 1 209 ? 5.646 -13.109 -33.173 1.00 97.56 209 ARG A O 1
ATOM 1683 N N . CYS A 1 210 ? 4.149 -13.976 -31.717 1.00 97.75 210 CYS A N 1
ATOM 1684 C CA . CYS A 1 210 ? 4.699 -13.417 -30.491 1.00 97.75 210 CYS A CA 1
ATOM 1685 C C . CYS A 1 210 ? 5.120 -14.519 -29.521 1.00 97.75 210 CYS A C 1
ATOM 1687 O O . CYS A 1 210 ? 4.397 -15.503 -29.341 1.00 97.75 210 CYS A O 1
ATOM 1689 N N . SER A 1 211 ? 6.235 -14.298 -28.828 1.00 97.31 211 SER A N 1
ATOM 1690 C CA . SER A 1 211 ? 6.556 -15.061 -27.622 1.00 97.31 211 SER A CA 1
ATOM 1691 C C . SER A 1 211 ? 5.642 -14.594 -26.499 1.00 97.31 211 SER A C 1
ATOM 1693 O O . SER A 1 211 ? 5.455 -13.388 -26.320 1.00 97.31 211 SER A O 1
ATOM 1695 N N . VAL A 1 212 ? 5.064 -15.531 -25.752 1.00 98.06 212 VAL A N 1
ATOM 1696 C CA . VAL A 1 212 ? 4.139 -15.211 -24.662 1.00 98.06 212 VAL A CA 1
ATOM 1697 C C . VAL A 1 212 ? 4.764 -15.618 -23.345 1.00 98.06 212 VAL A C 1
ATOM 1699 O O . VAL A 1 212 ? 5.228 -16.746 -23.205 1.00 98.06 212 VAL A O 1
ATOM 1702 N N . LEU A 1 213 ? 4.765 -14.706 -22.380 1.00 97.81 213 LEU A N 1
ATOM 1703 C CA . LEU A 1 213 ? 5.194 -14.965 -21.014 1.00 97.81 213 LEU A CA 1
ATOM 1704 C C . LEU A 1 213 ? 4.019 -14.787 -20.048 1.00 97.81 213 LEU A C 1
ATOM 1706 O O . LEU A 1 213 ? 3.088 -14.022 -20.311 1.00 97.81 213 LEU A O 1
ATOM 1710 N N . GLU A 1 214 ? 4.085 -15.477 -18.917 1.00 97.25 214 GLU A N 1
ATOM 1711 C CA . GLU A 1 214 ? 3.242 -15.245 -17.746 1.00 97.25 214 GLU A CA 1
ATOM 1712 C C . GLU A 1 214 ? 4.130 -14.927 -16.546 1.00 97.25 214 GLU A C 1
ATOM 1714 O O . GLU A 1 214 ? 5.104 -15.637 -16.292 1.00 97.25 214 GLU A O 1
ATOM 1719 N N . ASP A 1 215 ? 3.814 -13.858 -15.820 1.00 95.31 215 ASP A N 1
ATOM 1720 C CA . ASP A 1 215 ? 4.576 -13.480 -14.635 1.00 95.31 215 ASP A CA 1
ATOM 1721 C C . ASP A 1 215 ? 4.004 -14.050 -13.326 1.00 95.31 215 ASP A C 1
ATOM 1723 O O . ASP A 1 215 ? 2.870 -14.527 -13.255 1.00 95.31 215 ASP A O 1
ATOM 1727 N N . SER A 1 216 ? 4.771 -13.945 -12.239 1.00 88.44 216 SER A N 1
ATOM 1728 C CA . SER A 1 216 ? 4.334 -14.349 -10.894 1.00 88.44 216 SER A CA 1
ATOM 1729 C C . SER A 1 216 ? 3.166 -13.527 -10.326 1.00 88.44 216 SER A C 1
ATOM 1731 O O . SER A 1 216 ? 2.667 -13.840 -9.244 1.00 88.44 216 SER A O 1
ATOM 1733 N N . LEU A 1 217 ? 2.729 -12.467 -11.013 1.00 84.00 217 LEU A N 1
ATOM 1734 C CA . LEU A 1 217 ? 1.553 -11.662 -10.670 1.00 84.00 217 LEU A CA 1
ATOM 1735 C C . LEU A 1 217 ? 0.305 -12.091 -11.468 1.00 84.00 217 LEU A C 1
ATOM 1737 O O . LEU A 1 217 ? -0.776 -11.539 -11.243 1.00 84.00 217 LEU A O 1
ATOM 1741 N N . GLY A 1 218 ? 0.431 -13.081 -12.359 1.00 89.19 218 GLY A N 1
ATOM 1742 C CA . GLY A 1 218 ? -0.635 -13.564 -13.239 1.00 89.19 218 GLY A CA 1
ATOM 1743 C C . GLY A 1 218 ? -0.892 -12.661 -14.449 1.00 89.19 218 GLY A C 1
ATOM 1744 O O . GLY A 1 218 ? -1.975 -12.712 -15.039 1.00 89.19 218 GLY A O 1
ATOM 1745 N N . SER A 1 219 ? 0.060 -11.795 -14.795 1.00 94.44 219 SER A N 1
ATOM 1746 C CA . SER A 1 219 ? 0.023 -10.968 -15.998 1.00 94.44 219 SER A CA 1
ATOM 1747 C C . SER A 1 219 ? 0.482 -11.782 -17.201 1.00 94.44 219 SER A C 1
ATOM 1749 O O . SER A 1 219 ? 1.436 -12.550 -17.104 1.00 94.44 219 SER A O 1
ATOM 1751 N N . LYS A 1 220 ? -0.153 -11.571 -18.355 1.00 97.62 220 LYS A N 1
ATOM 1752 C CA . LYS A 1 220 ? 0.309 -12.112 -19.638 1.00 97.62 220 LYS A CA 1
ATOM 1753 C C . LYS A 1 220 ? 1.037 -11.048 -20.438 1.00 97.62 220 LYS A C 1
ATOM 1755 O O . LYS A 1 220 ? 0.603 -9.894 -20.476 1.00 97.62 220 LYS A O 1
ATOM 1760 N N . LEU A 1 221 ? 2.123 -11.439 -21.091 1.00 97.88 221 LEU A N 1
ATOM 1761 C CA . LEU A 1 221 ? 3.017 -10.535 -21.802 1.00 97.88 221 LEU A CA 1
ATOM 1762 C C . LEU A 1 221 ? 3.317 -11.089 -23.187 1.00 97.88 221 LEU A C 1
ATOM 1764 O O . LEU A 1 221 ? 3.737 -12.233 -23.310 1.00 97.88 221 LEU A O 1
ATOM 1768 N N . TRP A 1 222 ? 3.125 -10.276 -24.221 1.00 98.00 222 TRP A N 1
ATOM 1769 C CA . TRP A 1 222 ? 3.414 -10.641 -25.605 1.00 98.00 222 TRP A CA 1
ATOM 1770 C C . TRP A 1 222 ? 4.631 -9.858 -26.076 1.00 98.00 222 TRP A C 1
ATOM 1772 O O . TRP A 1 222 ? 4.632 -8.624 -26.046 1.00 98.00 222 TRP A O 1
ATOM 1782 N N . LEU A 1 223 ? 5.651 -10.582 -26.523 1.00 97.06 223 LEU A N 1
ATOM 1783 C CA . LEU A 1 223 ? 6.916 -10.047 -27.005 1.00 97.06 223 LEU A CA 1
ATOM 1784 C C . LEU A 1 223 ? 7.047 -10.261 -28.513 1.00 97.06 223 LEU A C 1
ATOM 1786 O O . LEU A 1 223 ? 6.614 -11.285 -29.050 1.00 97.06 223 LEU A O 1
ATOM 1790 N N . SER A 1 224 ? 7.682 -9.317 -29.203 1.00 96.06 224 SER A N 1
ATOM 1791 C CA . SER A 1 224 ? 8.153 -9.534 -30.572 1.00 96.06 224 SER A CA 1
ATOM 1792 C C . SER A 1 224 ? 9.288 -10.564 -30.600 1.00 96.06 224 SER A C 1
ATOM 1794 O O . SER A 1 224 ? 9.845 -10.916 -29.559 1.00 96.06 224 SER A O 1
ATOM 1796 N N . LYS A 1 225 ? 9.688 -11.017 -31.795 1.00 93.81 225 LYS A N 1
ATOM 1797 C CA . LYS A 1 225 ? 10.850 -11.912 -31.952 1.00 93.81 225 LYS A CA 1
ATOM 1798 C C . LYS A 1 225 ? 12.146 -11.275 -31.445 1.00 93.81 225 LYS A C 1
ATOM 1800 O O . LYS A 1 225 ? 13.013 -11.952 -30.909 1.00 93.81 225 LYS A O 1
ATOM 1805 N N . GLU A 1 226 ? 12.243 -9.959 -31.576 1.00 92.88 226 GLU A N 1
ATOM 1806 C CA . GLU A 1 226 ? 13.352 -9.134 -31.100 1.00 92.88 226 GLU A CA 1
ATOM 1807 C C . GLU A 1 226 ? 13.251 -8.849 -29.591 1.00 92.88 226 GLU A C 1
ATOM 1809 O O . GLU A 1 226 ? 14.145 -8.226 -29.028 1.00 92.88 226 GLU A O 1
ATOM 1814 N N . GLY A 1 227 ? 12.189 -9.316 -28.922 1.00 92.19 227 GLY A N 1
ATOM 1815 C CA . GLY A 1 227 ? 11.948 -9.153 -27.487 1.00 92.19 227 GLY A CA 1
ATOM 1816 C C . GLY A 1 227 ? 11.302 -7.832 -27.093 1.00 92.19 227 GLY A C 1
ATOM 1817 O O . GLY A 1 227 ? 11.334 -7.470 -25.922 1.00 92.19 227 GLY A O 1
ATOM 1818 N N . LYS A 1 228 ? 10.706 -7.096 -28.038 1.00 94.19 228 LYS A N 1
ATOM 1819 C CA . LYS A 1 228 ? 9.980 -5.862 -27.713 1.00 94.19 228 LYS A CA 1
ATOM 1820 C C . LYS A 1 228 ? 8.652 -6.207 -27.049 1.00 94.19 228 LYS A C 1
ATOM 1822 O O . LYS A 1 228 ? 7.881 -6.971 -27.621 1.00 94.19 228 LYS A O 1
ATOM 1827 N N . LEU A 1 229 ? 8.335 -5.600 -25.907 1.00 96.31 229 LEU A N 1
ATOM 1828 C CA . LEU A 1 229 ? 6.994 -5.697 -25.323 1.00 96.31 229 LEU A CA 1
ATOM 1829 C C . LEU A 1 229 ? 5.948 -5.073 -26.255 1.00 96.31 229 LEU A C 1
ATOM 1831 O O . LEU A 1 229 ? 5.986 -3.868 -26.509 1.00 96.31 229 LEU A O 1
ATOM 1835 N N . LEU A 1 230 ? 5.011 -5.897 -26.725 1.00 96.69 230 LEU A N 1
ATOM 1836 C CA . LEU A 1 230 ? 3.930 -5.525 -27.638 1.00 96.69 230 LEU A CA 1
ATOM 1837 C C . LEU A 1 230 ? 2.605 -5.300 -26.904 1.00 96.69 230 LEU A C 1
ATOM 1839 O O . LEU A 1 230 ? 1.874 -4.351 -27.190 1.00 96.69 230 LEU A O 1
ATOM 1843 N N . ARG A 1 231 ? 2.291 -6.178 -25.948 1.00 97.25 231 ARG A N 1
ATOM 1844 C CA . ARG A 1 231 ? 1.074 -6.119 -25.134 1.00 97.25 231 ARG A CA 1
ATOM 1845 C C . ARG A 1 231 ? 1.351 -6.693 -23.755 1.00 97.25 231 ARG A C 1
ATOM 1847 O O . ARG A 1 231 ? 2.078 -7.673 -23.628 1.00 97.25 231 ARG A O 1
ATOM 1854 N N . LEU A 1 232 ? 0.733 -6.106 -22.743 1.00 97.06 232 LEU A N 1
ATOM 1855 C CA . LEU A 1 232 ? 0.684 -6.627 -21.385 1.00 97.06 232 LEU A CA 1
ATOM 1856 C C . LEU A 1 232 ? -0.769 -6.612 -20.921 1.00 97.06 232 LEU A C 1
ATOM 1858 O O . LEU A 1 232 ? -1.482 -5.627 -21.118 1.00 97.06 232 LEU A O 1
ATOM 1862 N N . GLU A 1 233 ? -1.210 -7.699 -20.302 1.00 96.56 233 GLU A N 1
ATOM 1863 C CA . GLU A 1 233 ? -2.532 -7.808 -19.695 1.00 96.56 233 GLU A CA 1
ATOM 1864 C C . GLU A 1 233 ? -2.426 -8.212 -18.237 1.00 96.56 233 GLU A C 1
ATOM 1866 O O . GLU A 1 233 ? -1.790 -9.210 -17.912 1.00 96.56 233 GLU A O 1
ATOM 1871 N N . MET A 1 234 ? -3.120 -7.475 -17.373 1.00 92.31 234 MET A N 1
ATOM 1872 C CA . MET A 1 234 ? -3.290 -7.816 -15.964 1.00 92.31 234 MET A CA 1
ATOM 1873 C C . MET A 1 234 ? -4.777 -8.087 -15.710 1.00 92.31 234 MET A C 1
ATOM 1875 O O . MET A 1 234 ? -5.526 -7.153 -15.387 1.00 92.31 234 MET A O 1
ATOM 1879 N N . PRO A 1 235 ? -5.248 -9.343 -15.848 1.00 86.12 235 PRO A N 1
ATOM 1880 C CA . PRO A 1 235 ? -6.671 -9.676 -15.748 1.00 86.12 235 PRO A CA 1
ATOM 1881 C C . PRO A 1 235 ? -7.306 -9.209 -14.436 1.00 86.12 235 PRO A C 1
ATOM 1883 O O . PRO A 1 235 ? -8.411 -8.668 -14.433 1.00 86.12 235 PRO A O 1
ATOM 1886 N N . ALA A 1 236 ? -6.565 -9.327 -13.331 1.00 72.94 236 ALA A N 1
ATOM 1887 C CA . ALA A 1 236 ? -6.991 -8.893 -12.005 1.00 72.94 236 ALA A CA 1
ATOM 1888 C C . ALA A 1 236 ? -7.348 -7.399 -11.911 1.00 72.94 236 ALA A C 1
ATOM 1890 O O . ALA A 1 236 ? -8.194 -7.020 -11.102 1.00 72.94 236 ALA A O 1
ATOM 1891 N N . GLN A 1 237 ? -6.709 -6.559 -12.728 1.00 77.88 237 GLN A N 1
ATOM 1892 C CA . GLN A 1 237 ? -6.936 -5.112 -12.773 1.00 77.88 237 GLN A CA 1
ATOM 1893 C C . GLN A 1 237 ? -7.770 -4.689 -13.986 1.00 77.88 237 GLN A C 1
ATOM 1895 O O . GLN A 1 237 ? -8.124 -3.518 -14.111 1.00 77.88 237 GLN A O 1
ATOM 1900 N N . LYS A 1 238 ? -8.066 -5.624 -14.901 1.00 89.50 238 LYS A N 1
ATOM 1901 C CA . LYS A 1 238 ? -8.616 -5.333 -16.235 1.00 89.50 238 LYS A CA 1
ATOM 1902 C C . LYS A 1 238 ? -7.797 -4.260 -16.969 1.00 89.50 238 LYS A C 1
ATOM 1904 O O . LYS A 1 238 ? -8.361 -3.460 -17.719 1.00 89.50 238 LYS A O 1
ATOM 1909 N N . LEU A 1 239 ? -6.489 -4.239 -16.703 1.00 91.88 239 LEU A N 1
ATOM 1910 C CA . LEU A 1 239 ? -5.518 -3.329 -17.292 1.00 91.88 239 LEU A CA 1
ATOM 1911 C C . LEU A 1 239 ? -4.906 -3.997 -18.520 1.00 91.88 239 LEU A C 1
ATOM 1913 O O . LEU A 1 239 ? -4.476 -5.151 -18.462 1.00 91.88 239 LEU A O 1
ATOM 1917 N N . VAL A 1 240 ? -4.861 -3.253 -19.615 1.00 95.88 240 VAL A N 1
ATOM 1918 C CA . VAL A 1 240 ? -4.191 -3.632 -20.851 1.00 95.88 240 VAL A CA 1
ATOM 1919 C C . VAL A 1 240 ? -3.242 -2.507 -21.228 1.00 95.88 240 VAL A C 1
ATOM 1921 O O . VAL A 1 240 ? -3.652 -1.350 -21.305 1.00 95.88 240 VAL A O 1
ATOM 1924 N N . ILE A 1 241 ? -1.986 -2.852 -21.475 1.00 96.06 241 ILE A N 1
ATOM 1925 C CA . ILE A 1 241 ? -0.960 -1.934 -21.962 1.00 96.06 241 ILE A CA 1
ATOM 1926 C C . ILE A 1 241 ? -0.537 -2.406 -23.350 1.00 96.06 241 ILE A C 1
ATOM 1928 O O . ILE A 1 241 ? -0.369 -3.607 -23.564 1.00 96.06 241 ILE A O 1
ATOM 1932 N N . ARG A 1 242 ? -0.414 -1.495 -24.316 1.00 97.00 242 ARG A N 1
ATOM 1933 C CA . ARG A 1 242 ? -0.103 -1.835 -25.716 1.00 97.00 242 ARG A CA 1
ATOM 1934 C C . ARG A 1 242 ? 0.940 -0.894 -26.276 1.00 97.00 242 ARG A C 1
ATOM 1936 O O . ARG A 1 242 ? 0.861 0.300 -26.009 1.00 97.00 242 ARG A O 1
ATOM 1943 N N . LEU A 1 243 ? 1.867 -1.426 -27.062 1.00 96.00 243 LEU A N 1
ATOM 1944 C CA . LEU A 1 243 ? 2.758 -0.618 -27.887 1.00 96.00 243 LEU A CA 1
ATOM 1945 C C . LEU A 1 243 ? 1.929 0.139 -28.938 1.00 96.00 243 LEU A C 1
ATOM 1947 O O . LEU A 1 243 ? 1.039 -0.449 -29.559 1.00 96.00 243 LEU A O 1
ATOM 1951 N N . VAL A 1 244 ? 2.221 1.424 -29.135 1.00 95.44 244 VAL A N 1
ATOM 1952 C CA . VAL A 1 244 ? 1.627 2.254 -30.193 1.00 95.44 244 VAL A CA 1
ATOM 1953 C C . VAL A 1 244 ? 2.724 2.733 -31.149 1.00 95.44 244 VAL A C 1
ATOM 1955 O O . VAL A 1 244 ? 3.788 3.154 -30.701 1.00 95.44 244 VAL A O 1
ATOM 1958 N N . GLU A 1 245 ? 2.492 2.604 -32.461 1.00 90.25 245 GLU A N 1
ATOM 1959 C CA . GLU A 1 245 ? 3.460 3.018 -33.500 1.00 90.25 245 GLU A CA 1
ATOM 1960 C C . GLU A 1 245 ? 3.468 4.538 -33.734 1.00 90.25 245 GLU A C 1
ATOM 1962 O O . GLU A 1 245 ? 4.520 5.122 -33.979 1.00 90.25 245 GLU A O 1
ATOM 1967 N N . GLU A 1 246 ? 2.302 5.181 -33.660 1.00 88.06 246 GLU A N 1
ATOM 1968 C CA . GLU A 1 246 ? 2.168 6.628 -33.842 1.00 88.06 246 GLU A CA 1
ATOM 1969 C C . GLU A 1 246 ? 2.402 7.349 -32.517 1.00 88.06 246 GLU A C 1
ATOM 1971 O O . GLU A 1 246 ? 1.994 6.848 -31.467 1.00 88.06 246 GLU A O 1
ATOM 1976 N N . GLU A 1 247 ? 3.029 8.531 -32.564 1.00 86.94 247 GLU A N 1
ATOM 1977 C CA . GLU A 1 247 ? 3.196 9.368 -31.377 1.00 86.94 247 GLU A CA 1
ATOM 1978 C C . GLU A 1 247 ? 1.804 9.717 -30.827 1.00 86.94 247 GLU A C 1
ATOM 1980 O O . GLU A 1 247 ? 1.042 10.441 -31.480 1.00 86.94 247 GLU A O 1
ATOM 1985 N N . PRO A 1 248 ? 1.423 9.186 -29.651 1.00 86.12 248 PRO A N 1
ATOM 1986 C CA . PRO A 1 248 ? 0.081 9.391 -29.157 1.00 86.12 248 PRO A CA 1
ATOM 1987 C C . PRO A 1 248 ? -0.106 10.862 -28.812 1.00 86.12 248 PRO A C 1
ATOM 1989 O O . PRO A 1 248 ? 0.716 11.474 -28.125 1.00 86.12 248 PRO A O 1
ATOM 1992 N N . THR A 1 249 ? -1.217 11.431 -29.274 1.00 83.62 249 THR A N 1
ATOM 1993 C CA . THR A 1 249 ? -1.609 12.774 -28.855 1.00 83.62 249 THR A CA 1
ATOM 1994 C C . THR A 1 249 ? -1.937 12.709 -27.364 1.00 83.62 249 THR A C 1
ATOM 1996 O O . THR A 1 249 ? -2.785 11.895 -26.983 1.00 83.62 249 THR A O 1
ATOM 1999 N N . PRO A 1 250 ? -1.296 13.528 -26.505 1.00 78.44 250 PRO A N 1
ATOM 2000 C CA . PRO A 1 250 ? -1.640 13.574 -25.092 1.00 78.44 250 PRO A CA 1
ATOM 2001 C C . PRO A 1 250 ? -3.148 13.743 -24.945 1.00 78.44 250 PRO A C 1
ATOM 2003 O O . PRO A 1 250 ? -3.738 14.580 -25.638 1.00 78.44 250 PRO A O 1
ATOM 2006 N N . LEU A 1 251 ? -3.771 12.946 -24.071 1.00 76.69 251 LEU A N 1
ATOM 2007 C CA . LEU A 1 251 ? -5.203 13.079 -23.826 1.00 76.69 251 LEU A CA 1
ATOM 2008 C C . LEU A 1 251 ? -5.470 14.553 -23.492 1.00 76.69 251 LEU A C 1
ATOM 2010 O O . LEU A 1 251 ? -4.799 15.095 -22.605 1.00 76.69 251 LEU A O 1
ATOM 2014 N N . PRO A 1 252 ? -6.386 15.234 -24.213 1.00 77.19 252 PRO A N 1
ATOM 2015 C CA . PRO A 1 252 ? -6.695 16.620 -23.912 1.00 77.19 252 PRO A CA 1
ATOM 2016 C C . PRO A 1 252 ? -7.050 16.663 -22.439 1.00 77.19 252 PRO A C 1
ATOM 2018 O O . PRO A 1 252 ? -7.852 15.834 -22.006 1.00 77.19 252 PRO A O 1
ATOM 2021 N N . ALA A 1 253 ? -6.416 17.565 -21.683 1.00 70.06 253 ALA A N 1
ATOM 2022 C CA . ALA A 1 253 ? -6.604 17.654 -20.245 1.00 70.06 253 ALA A CA 1
ATOM 2023 C C . ALA A 1 253 ? -8.105 17.665 -19.971 1.00 70.06 253 ALA A C 1
ATOM 2025 O O . ALA A 1 253 ? -8.777 18.676 -20.199 1.00 70.06 253 ALA A O 1
ATOM 2026 N N . GLY A 1 254 ? -8.651 16.515 -19.561 1.00 62.72 254 GLY A N 1
ATOM 2027 C CA . GLY A 1 254 ? -10.082 16.409 -19.388 1.00 62.72 254 GLY A CA 1
ATOM 2028 C C . GLY A 1 254 ? -10.440 17.472 -18.366 1.00 62.72 254 GLY A C 1
ATOM 2029 O O . GLY A 1 254 ? -9.736 17.627 -17.364 1.00 62.72 254 GLY A O 1
ATOM 2030 N N . ALA A 1 255 ? -11.505 18.240 -18.561 1.00 57.94 255 ALA A N 1
ATOM 2031 C CA . ALA A 1 255 ? -12.120 18.816 -17.379 1.00 57.94 255 ALA A CA 1
ATOM 2032 C C . ALA A 1 255 ? -12.487 17.595 -16.535 1.00 57.94 255 ALA A C 1
ATOM 2034 O O . ALA A 1 255 ? -13.320 16.804 -16.982 1.00 57.94 255 ALA A O 1
ATOM 2035 N N . ALA A 1 256 ? -11.780 17.359 -15.422 1.00 56.81 256 ALA A N 1
ATOM 2036 C CA . ALA A 1 256 ? -12.120 16.293 -14.498 1.00 56.81 256 ALA A CA 1
ATOM 2037 C C . ALA A 1 256 ? -13.581 16.547 -14.159 1.00 56.81 256 ALA A C 1
ATOM 2039 O O . ALA A 1 256 ? -13.892 17.510 -13.459 1.00 56.81 256 ALA A O 1
ATOM 2040 N N . ARG A 1 257 ? -14.495 15.799 -14.785 1.00 59.94 257 ARG A N 1
ATOM 2041 C CA . ARG A 1 257 ? -15.910 16.017 -14.544 1.00 59.94 257 ARG A CA 1
ATOM 2042 C C . ARG A 1 257 ? -16.063 15.611 -13.094 1.00 59.94 257 ARG A C 1
ATOM 2044 O O . ARG A 1 257 ? -15.785 14.442 -12.811 1.00 59.94 257 ARG A O 1
ATOM 2051 N N . PRO A 1 258 ? -16.408 16.533 -12.177 1.00 61.00 258 PRO A N 1
ATOM 2052 C CA . PRO A 1 258 ? -16.649 16.134 -10.809 1.00 61.00 258 PRO A CA 1
ATOM 2053 C C . PRO A 1 258 ? -17.699 15.040 -10.910 1.00 61.00 258 PRO A C 1
ATOM 2055 O O . PRO A 1 258 ? -18.795 15.273 -11.433 1.00 61.00 258 PRO A O 1
ATOM 2058 N N . GLY A 1 259 ? -17.319 13.813 -10.540 1.00 63.28 259 GLY A N 1
ATOM 2059 C CA . GLY A 1 259 ? -18.274 12.722 -10.494 1.00 63.28 259 GLY A CA 1
ATOM 2060 C C . GLY A 1 259 ? -19.452 13.243 -9.687 1.00 63.28 259 GLY A C 1
ATOM 2061 O O . GLY A 1 259 ? -19.240 13.863 -8.640 1.00 63.28 259 GLY A O 1
ATOM 2062 N N . SER A 1 260 ? -20.677 13.098 -10.200 1.00 79.25 260 SER A N 1
ATOM 2063 C CA . SER A 1 260 ? -21.830 13.576 -9.443 1.00 79.25 260 SER A CA 1
ATOM 2064 C C . SER A 1 260 ? -21.738 12.981 -8.037 1.00 79.25 260 SER A C 1
ATOM 2066 O O . SER A 1 260 ? -21.351 11.818 -7.878 1.00 79.25 260 SER A O 1
ATOM 2068 N N . ALA A 1 261 ? -22.045 13.767 -7.003 1.00 73.50 261 ALA A N 1
ATOM 2069 C CA . ALA A 1 261 ? -21.985 13.279 -5.623 1.00 73.50 261 ALA A CA 1
ATOM 2070 C C . ALA A 1 261 ? -22.751 11.949 -5.466 1.00 73.50 261 ALA A C 1
ATOM 2072 O O . ALA A 1 261 ? -22.341 11.070 -4.712 1.00 73.50 261 ALA A O 1
ATOM 2073 N N . LEU A 1 262 ? -23.803 11.776 -6.274 1.00 73.44 262 LEU A N 1
ATOM 2074 C CA . LEU A 1 262 ? -24.574 10.550 -6.413 1.00 73.44 262 LEU A CA 1
ATOM 2075 C C . LEU A 1 262 ? -23.763 9.372 -6.988 1.00 73.44 262 LEU A C 1
ATOM 2077 O O . LEU A 1 262 ? -23.810 8.287 -6.423 1.00 73.44 262 LEU A O 1
ATOM 2081 N N . ALA A 1 263 ? -22.994 9.553 -8.066 1.00 72.25 263 ALA A N 1
ATOM 2082 C CA . ALA A 1 263 ? -22.143 8.498 -8.630 1.00 72.25 263 ALA A CA 1
ATOM 2083 C C . ALA A 1 263 ? -21.017 8.084 -7.669 1.00 72.25 263 ALA A C 1
ATOM 2085 O O . ALA A 1 263 ? -20.678 6.903 -7.567 1.00 72.25 263 ALA A O 1
ATOM 2086 N N . THR A 1 264 ? -20.450 9.042 -6.934 1.00 69.25 264 THR A N 1
ATOM 2087 C CA . THR A 1 264 ? -19.483 8.758 -5.865 1.00 69.25 264 THR A CA 1
ATOM 2088 C C . THR A 1 264 ? -20.138 7.969 -4.734 1.00 69.25 264 THR A C 1
ATOM 2090 O O . THR A 1 264 ? -19.560 6.991 -4.261 1.00 69.25 264 THR A O 1
ATOM 2093 N N . LEU A 1 265 ? -21.366 8.330 -4.350 1.00 70.44 265 LEU A N 1
ATOM 2094 C CA . LEU A 1 265 ? -22.146 7.600 -3.354 1.00 70.44 265 LEU A CA 1
ATOM 2095 C C . LEU A 1 265 ? -22.479 6.174 -3.819 1.00 70.44 265 LEU A C 1
ATOM 2097 O O . LEU A 1 265 ? -22.299 5.238 -3.051 1.00 70.44 265 LEU A O 1
ATOM 2101 N N . PHE A 1 266 ? -22.892 5.970 -5.072 1.00 76.19 266 PHE A N 1
ATOM 2102 C CA . PHE A 1 266 ? -23.155 4.628 -5.605 1.00 76.19 266 PHE A CA 1
ATOM 2103 C C . PHE A 1 266 ? -21.905 3.744 -5.590 1.00 76.19 266 PHE A C 1
ATOM 2105 O O . PHE A 1 266 ? -21.977 2.598 -5.155 1.00 76.19 266 PHE A O 1
ATOM 2112 N N . ARG A 1 267 ? -20.738 4.287 -5.956 1.00 69.94 267 ARG A N 1
ATOM 2113 C CA . ARG A 1 267 ? -19.462 3.556 -5.861 1.00 69.94 267 ARG A CA 1
ATOM 2114 C C . ARG A 1 267 ? -19.046 3.263 -4.420 1.00 69.94 267 ARG A C 1
ATOM 2116 O O . ARG A 1 267 ? -18.477 2.208 -4.144 1.00 69.94 267 ARG A O 1
ATOM 2123 N N . MET A 1 268 ? -19.351 4.168 -3.488 1.00 69.88 268 MET A N 1
ATOM 2124 C CA . MET A 1 268 ? -19.214 3.898 -2.053 1.00 69.88 268 MET A CA 1
ATOM 2125 C C . MET A 1 268 ? -20.121 2.745 -1.619 1.00 69.88 268 MET A C 1
ATOM 2127 O O . MET A 1 268 ? -19.688 1.912 -0.833 1.00 69.88 268 MET A O 1
ATOM 2131 N N . VAL A 1 269 ? -21.348 2.670 -2.137 1.00 76.25 269 VAL A N 1
ATOM 2132 C CA . VAL A 1 269 ? -22.309 1.609 -1.807 1.00 76.25 269 VAL A CA 1
ATOM 2133 C C . VAL A 1 269 ? -21.907 0.261 -2.407 1.00 76.25 269 VAL A C 1
ATOM 2135 O O . VAL A 1 269 ? -22.038 -0.742 -1.718 1.00 76.25 269 VAL A O 1
ATOM 2138 N N . GLU A 1 270 ? -21.385 0.208 -3.633 1.00 75.62 270 GLU A N 1
ATOM 2139 C CA . GLU A 1 270 ? -20.976 -1.050 -4.277 1.00 75.62 270 GLU A CA 1
ATOM 2140 C C . GLU A 1 270 ? -19.826 -1.731 -3.517 1.00 75.62 270 GLU A C 1
ATOM 2142 O O . GLU A 1 270 ? -19.966 -2.853 -3.032 1.00 75.62 270 GLU A O 1
ATOM 2147 N N . LEU A 1 271 ? -18.710 -1.020 -3.324 1.00 73.94 271 LEU A N 1
ATOM 2148 C CA . LEU A 1 271 ? -17.550 -1.555 -2.600 1.00 73.94 271 LEU A CA 1
ATOM 2149 C C . LEU A 1 271 ? -17.793 -1.613 -1.090 1.00 73.94 271 LEU A C 1
ATOM 2151 O O . LEU A 1 271 ? -17.404 -2.568 -0.419 1.00 73.94 271 LEU A O 1
ATOM 2155 N N . GLY A 1 272 ? -18.466 -0.604 -0.540 1.00 81.62 272 GLY A N 1
ATOM 2156 C CA . GLY A 1 272 ? -18.846 -0.573 0.866 1.00 81.62 272 GLY A CA 1
ATOM 2157 C C . GLY A 1 272 ? -19.861 -1.658 1.221 1.00 81.62 272 GLY A C 1
ATOM 2158 O O . GLY A 1 272 ? -19.841 -2.162 2.340 1.00 81.62 272 GLY A O 1
ATOM 2159 N N . GLY A 1 273 ? -20.702 -2.086 0.279 1.00 86.88 273 GLY A N 1
ATOM 2160 C CA . GLY A 1 273 ? -21.690 -3.144 0.475 1.00 86.88 273 GLY A CA 1
ATOM 2161 C C . GLY A 1 273 ? -21.051 -4.460 0.909 1.00 86.88 273 GLY A C 1
ATOM 2162 O O . GLY A 1 273 ? -21.522 -5.080 1.860 1.00 86.88 273 GLY A O 1
ATOM 2163 N N . ILE A 1 274 ? -19.921 -4.838 0.306 1.00 88.56 274 ILE A N 1
ATOM 2164 C CA . ILE A 1 274 ? -19.170 -6.042 0.694 1.00 88.56 274 ILE A CA 1
ATOM 2165 C C . ILE A 1 274 ? -18.701 -5.939 2.151 1.00 88.56 274 ILE A C 1
ATOM 2167 O O . ILE A 1 274 ? -18.904 -6.863 2.938 1.00 88.56 274 ILE A O 1
ATOM 2171 N N . PHE A 1 275 ? -18.143 -4.796 2.553 1.00 90.75 275 PHE A N 1
ATOM 2172 C CA . PHE A 1 275 ? -17.701 -4.595 3.934 1.00 90.75 275 PHE A CA 1
ATOM 2173 C C . PHE A 1 275 ? -18.873 -4.512 4.924 1.00 90.75 275 PHE A C 1
ATOM 2175 O O . PHE A 1 275 ? -18.727 -4.912 6.079 1.00 90.75 275 PHE A O 1
ATOM 2182 N N . LEU A 1 276 ? -20.056 -4.047 4.497 1.00 89.81 276 LEU A N 1
ATOM 2183 C CA . LEU A 1 276 ? -21.269 -4.127 5.320 1.00 89.81 276 LEU A CA 1
ATOM 2184 C C . LEU A 1 276 ? -21.648 -5.589 5.564 1.00 89.81 276 LEU A C 1
ATOM 2186 O O . LEU A 1 276 ? -21.920 -5.956 6.707 1.00 89.81 276 LEU A O 1
ATOM 2190 N N . LEU A 1 277 ? -21.617 -6.427 4.520 1.00 92.19 277 LEU A N 1
ATOM 2191 C CA . LEU A 1 277 ? -21.874 -7.866 4.634 1.00 92.19 277 LEU A CA 1
ATOM 2192 C C . LEU A 1 277 ? -20.869 -8.541 5.577 1.00 92.19 277 LEU A C 1
ATOM 2194 O O . LEU A 1 277 ? -21.268 -9.331 6.429 1.00 92.19 277 LEU A O 1
ATOM 2198 N N . MET A 1 278 ? -19.589 -8.168 5.502 1.00 94.12 278 MET A N 1
ATOM 2199 C CA . MET A 1 278 ? -18.545 -8.628 6.429 1.00 94.12 278 MET A CA 1
ATOM 2200 C C . MET A 1 278 ? -18.779 -8.195 7.881 1.00 94.12 278 MET A C 1
ATOM 2202 O O . MET A 1 278 ? -18.376 -8.896 8.805 1.00 94.12 278 MET A O 1
ATOM 2206 N N . GLY A 1 279 ? -19.452 -7.064 8.100 1.00 93.50 279 GLY A N 1
ATOM 2207 C CA . GLY A 1 279 ? -19.860 -6.603 9.426 1.00 93.50 279 GLY A CA 1
ATOM 2208 C C . GLY A 1 279 ? -21.055 -7.358 10.019 1.00 93.50 279 GLY A C 1
ATOM 2209 O O . GLY A 1 279 ? -21.246 -7.333 11.239 1.00 93.50 279 GLY A O 1
ATOM 2210 N N . LEU A 1 280 ? -21.864 -8.043 9.199 1.00 93.50 280 LEU A N 1
ATOM 2211 C CA . LEU A 1 280 ? -23.102 -8.694 9.648 1.00 93.50 280 LEU A CA 1
ATOM 2212 C C . LEU A 1 280 ? -22.889 -9.788 10.706 1.00 93.50 280 LEU A C 1
ATOM 2214 O O . LEU A 1 280 ? -23.628 -9.767 11.694 1.00 93.50 280 LEU A O 1
ATOM 2218 N N . PRO A 1 281 ? -21.913 -10.713 10.591 1.00 94.69 281 PRO A N 1
ATOM 2219 C CA . PRO A 1 281 ? -21.680 -11.722 11.626 1.00 94.69 281 PRO A CA 1
ATOM 2220 C C . PRO A 1 281 ? -21.431 -11.095 13.002 1.00 94.69 281 PRO A C 1
ATOM 2222 O O . PRO A 1 281 ? -21.992 -11.534 14.007 1.00 94.69 281 PRO A O 1
ATOM 2225 N N . TRP A 1 282 ? -20.665 -10.004 13.042 1.00 92.69 282 TRP A N 1
ATOM 2226 C CA . TRP A 1 282 ? -20.338 -9.279 14.271 1.00 92.69 282 TRP A CA 1
ATOM 2227 C C . TRP A 1 282 ? -21.540 -8.528 14.826 1.00 92.69 282 TRP A C 1
ATOM 2229 O O . TRP A 1 282 ? -21.782 -8.532 16.035 1.00 92.69 282 TRP A O 1
ATOM 2239 N N . LEU A 1 283 ? -22.342 -7.945 13.940 1.00 89.88 283 LEU A N 1
ATOM 2240 C CA . LEU A 1 283 ? -23.597 -7.300 14.289 1.00 89.88 283 LEU A CA 1
ATOM 2241 C C . LEU A 1 283 ? -24.606 -8.293 14.887 1.00 89.88 283 LEU A C 1
ATOM 2243 O O . LEU A 1 283 ? -25.258 -7.978 15.882 1.00 89.88 283 LEU A O 1
ATOM 2247 N N . LEU A 1 284 ? -24.711 -9.503 14.334 1.00 90.31 284 LEU A N 1
ATOM 2248 C CA . LEU A 1 284 ? -25.576 -10.563 14.857 1.00 90.31 284 LEU A CA 1
ATOM 2249 C C . LEU A 1 284 ? -25.072 -11.093 16.205 1.00 90.31 284 LEU A C 1
ATOM 2251 O O . LEU A 1 284 ? -25.865 -11.252 17.138 1.00 90.31 284 LEU A O 1
ATOM 2255 N N . LEU A 1 285 ? -23.760 -11.310 16.328 1.00 88.56 285 LEU A N 1
ATOM 2256 C CA . LEU A 1 285 ? -23.124 -11.843 17.532 1.00 88.56 285 LEU A CA 1
ATOM 2257 C C . LEU A 1 285 ? -23.199 -10.868 18.717 1.00 88.56 285 LEU A C 1
ATOM 2259 O O . LEU A 1 285 ? -23.533 -11.262 19.835 1.00 88.56 285 LEU A O 1
ATOM 2263 N N . LEU A 1 286 ? -22.903 -9.587 18.484 1.00 85.81 286 LEU A N 1
ATOM 2264 C CA . LEU A 1 286 ? -22.779 -8.574 19.538 1.00 85.81 286 LEU A CA 1
ATOM 2265 C C . LEU A 1 286 ? -24.048 -7.719 19.704 1.00 85.81 286 LEU A C 1
ATOM 2267 O O . LEU A 1 286 ? -24.264 -7.132 20.768 1.00 85.81 286 LEU A O 1
ATOM 2271 N N . GLY A 1 287 ? -24.886 -7.623 18.667 1.00 81.38 287 GLY A N 1
ATOM 2272 C CA . GLY A 1 287 ? -25.880 -6.556 18.505 1.00 81.38 287 GLY A CA 1
ATOM 2273 C C . GLY A 1 287 ? -27.343 -6.973 18.504 1.00 81.38 287 GLY A C 1
ATOM 2274 O O . GLY A 1 287 ? -28.195 -6.098 18.342 1.00 81.38 287 GLY A O 1
ATOM 2275 N N . ARG A 1 288 ? -27.667 -8.255 18.729 1.00 83.62 288 ARG A N 1
ATOM 2276 C CA . ARG A 1 288 ? -29.041 -8.800 18.633 1.00 83.62 288 ARG A CA 1
ATOM 2277 C C . ARG A 1 288 ? -30.124 -7.924 19.290 1.00 83.62 288 ARG A C 1
ATOM 2279 O O . ARG A 1 288 ? -31.171 -7.694 18.692 1.00 83.62 288 ARG A O 1
ATOM 2286 N N . ASP A 1 289 ? -29.863 -7.382 20.481 1.00 78.62 289 ASP A N 1
ATOM 2287 C CA . ASP A 1 289 ? -30.814 -6.533 21.228 1.00 78.62 289 ASP A CA 1
ATOM 2288 C C . ASP A 1 289 ? -30.818 -5.047 20.789 1.00 78.62 289 ASP A C 1
ATOM 2290 O O . ASP A 1 289 ? -31.747 -4.292 21.107 1.00 78.62 289 ASP A O 1
ATOM 2294 N N . GLY A 1 290 ? -29.749 -4.593 20.128 1.00 79.00 290 GLY A N 1
ATOM 2295 C CA . GLY A 1 290 ? -29.523 -3.201 19.722 1.00 79.00 290 GLY A CA 1
ATOM 2296 C C . GLY A 1 290 ? -30.135 -2.845 18.368 1.00 79.00 290 GLY A C 1
ATOM 2297 O O . GLY A 1 290 ? -30.590 -1.718 18.193 1.00 79.00 290 GLY A O 1
ATOM 2298 N N . LEU A 1 291 ? -30.223 -3.820 17.461 1.00 85.50 291 LEU A N 1
ATOM 2299 C CA . LEU A 1 291 ? -30.660 -3.655 16.068 1.00 85.50 291 LEU A CA 1
ATOM 2300 C C . LEU A 1 291 ? -32.030 -2.994 15.886 1.00 85.50 291 LEU A C 1
ATOM 2302 O O . LEU A 1 291 ? -32.245 -2.240 14.942 1.00 85.50 291 LEU A O 1
ATOM 2306 N N . ARG A 1 292 ? -32.964 -3.242 16.810 1.00 88.25 292 ARG A N 1
ATOM 2307 C CA . ARG A 1 292 ? -34.334 -2.703 16.741 1.00 88.25 292 ARG A CA 1
ATOM 2308 C C . ARG A 1 292 ? -34.433 -1.221 17.111 1.00 88.25 292 ARG A C 1
ATOM 2310 O O . ARG A 1 292 ? -35.531 -0.678 17.172 1.00 88.25 292 ARG A O 1
ATOM 2317 N N . ARG A 1 293 ? -33.323 -0.572 17.462 1.00 87.06 293 ARG A N 1
ATOM 2318 C CA . ARG A 1 293 ? -33.337 0.742 18.109 1.00 87.06 293 ARG A CA 1
ATOM 2319 C C . ARG A 1 293 ? -32.758 1.795 17.178 1.00 87.06 293 ARG A C 1
ATOM 2321 O O . ARG A 1 293 ? -31.596 1.714 16.807 1.00 87.06 293 ARG A O 1
ATOM 2328 N N . TRP A 1 294 ? -33.540 2.824 16.865 1.00 90.69 294 TRP A N 1
ATOM 2329 C CA . TRP A 1 294 ? -33.156 3.879 15.916 1.00 90.69 294 TRP A CA 1
ATOM 2330 C C . TRP A 1 294 ? -31.817 4.562 16.256 1.00 90.69 294 TRP A C 1
ATOM 2332 O O . TRP A 1 294 ? -31.022 4.849 15.367 1.00 90.69 294 TRP A O 1
ATOM 2342 N N . TYR A 1 295 ? -31.522 4.766 17.546 1.00 85.06 295 TYR A N 1
ATOM 2343 C CA . TYR A 1 295 ? -30.289 5.435 17.973 1.00 85.06 295 TYR A CA 1
ATOM 2344 C C . TYR A 1 295 ? -29.025 4.617 17.663 1.00 85.06 295 TYR A C 1
ATOM 2346 O O . TYR A 1 295 ? -27.946 5.192 17.575 1.00 85.06 295 TYR A O 1
ATOM 2354 N N . PHE A 1 296 ? -29.135 3.291 17.509 1.00 87.69 296 PHE A N 1
ATOM 2355 C CA . PHE A 1 296 ? -28.022 2.443 17.076 1.00 87.69 296 PHE A CA 1
ATOM 2356 C C . PHE A 1 296 ? -27.572 2.857 15.672 1.00 87.69 296 PHE A C 1
ATOM 2358 O O . PHE A 1 296 ? -26.400 3.151 15.453 1.00 87.69 296 PHE A O 1
ATOM 2365 N N . TRP A 1 297 ? -28.534 2.964 14.755 1.00 89.12 297 TRP A N 1
ATOM 2366 C CA . TRP A 1 297 ? -28.311 3.341 13.362 1.00 89.12 297 TRP A CA 1
ATOM 2367 C C . TRP A 1 297 ? -27.842 4.785 13.215 1.00 89.12 297 TRP A C 1
ATOM 2369 O O . TRP A 1 297 ? -26.937 5.051 12.431 1.00 89.12 297 TRP A O 1
ATOM 2379 N N . LEU A 1 298 ? -28.386 5.705 14.019 1.00 90.12 298 LEU A N 1
ATOM 2380 C CA . LEU A 1 298 ? -27.903 7.085 14.028 1.00 90.12 298 LEU A CA 1
ATOM 2381 C C . LEU A 1 298 ? -26.431 7.162 14.453 1.00 90.12 298 LEU A C 1
ATOM 2383 O O . LEU A 1 298 ? -25.651 7.867 13.826 1.00 90.12 298 LEU A O 1
ATOM 2387 N N . ILE A 1 299 ? -26.035 6.440 15.504 1.00 87.25 299 ILE A N 1
ATOM 2388 C CA . ILE A 1 299 ? -24.643 6.452 15.971 1.00 87.25 299 ILE A CA 1
ATOM 2389 C C . ILE A 1 299 ? -23.728 5.804 14.940 1.00 87.25 299 ILE A C 1
ATOM 2391 O O . ILE A 1 299 ? -22.679 6.368 14.651 1.00 87.25 299 ILE A O 1
ATOM 2395 N N . LEU A 1 300 ? -24.137 4.677 14.352 1.00 86.88 300 LEU A N 1
ATOM 2396 C CA . LEU A 1 300 ? -23.406 4.046 13.257 1.00 86.88 300 LEU A CA 1
ATOM 2397 C C . LEU A 1 300 ? -23.140 5.059 12.133 1.00 86.88 300 LEU A C 1
ATOM 2399 O O . LEU A 1 300 ? -21.993 5.226 11.728 1.00 86.88 300 LEU A O 1
ATOM 2403 N N . LEU A 1 301 ? -24.171 5.789 11.696 1.00 88.06 301 LEU A N 1
ATOM 2404 C CA . LEU A 1 301 ? -24.063 6.81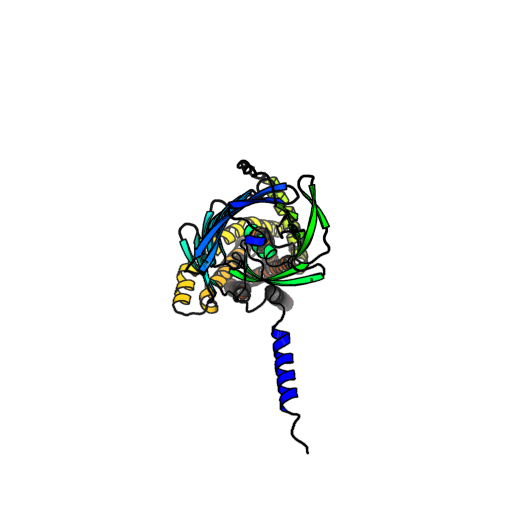7 10.661 1.00 88.06 301 LEU A CA 1
ATOM 2405 C C . LEU A 1 301 ? -23.136 7.970 11.077 1.00 88.06 301 LEU A C 1
ATOM 2407 O O . LEU A 1 301 ? -22.233 8.331 10.331 1.00 88.06 301 LEU A O 1
ATOM 2411 N N . VAL A 1 302 ? -23.322 8.532 12.275 1.00 88.00 302 VAL A N 1
ATOM 2412 C CA . VAL A 1 302 ? -22.517 9.661 12.776 1.00 88.00 302 VAL A CA 1
ATOM 2413 C C . VAL A 1 302 ? -21.045 9.284 12.904 1.00 88.00 302 VAL A C 1
ATOM 2415 O O . VAL A 1 302 ? -20.173 10.072 12.544 1.00 88.00 302 VAL A O 1
ATOM 2418 N N . VAL A 1 303 ? -20.749 8.087 13.405 1.00 84.06 303 VAL A N 1
ATOM 2419 C CA . VAL A 1 303 ? -19.370 7.612 13.525 1.00 84.06 303 VAL A CA 1
ATOM 2420 C C . VAL A 1 303 ? -18.747 7.410 12.148 1.00 84.06 303 VAL A C 1
ATOM 2422 O O . VAL A 1 303 ? -17.671 7.947 11.889 1.00 84.06 303 VAL A O 1
ATOM 2425 N N . THR A 1 304 ? -19.457 6.708 11.266 1.00 80.69 304 THR A N 1
ATOM 2426 C CA . THR A 1 304 ? -19.011 6.399 9.904 1.00 80.69 304 THR A CA 1
ATOM 2427 C C . THR A 1 304 ? -18.743 7.666 9.090 1.00 80.69 304 THR A C 1
ATOM 2429 O O . THR A 1 304 ? -17.688 7.804 8.480 1.00 80.69 304 THR A O 1
ATOM 2432 N N . CYS A 1 305 ? -19.676 8.620 9.101 1.00 82.06 305 CYS A N 1
ATOM 2433 C CA . CYS A 1 305 ? -19.598 9.817 8.266 1.00 82.06 305 CYS A CA 1
ATOM 2434 C C . CYS A 1 305 ? -18.837 10.979 8.924 1.00 82.06 305 CYS A C 1
ATOM 2436 O O . CYS A 1 305 ? -18.296 11.824 8.216 1.00 82.06 305 CYS A O 1
ATOM 2438 N N . GLY A 1 306 ? -18.816 11.064 10.258 1.00 80.81 306 GLY A N 1
ATOM 2439 C CA . GLY A 1 306 ? -18.313 12.235 10.983 1.00 80.81 306 GLY A CA 1
ATOM 2440 C C . GLY A 1 306 ? -16.941 12.050 11.629 1.00 80.81 306 GLY A C 1
ATOM 2441 O O . GLY A 1 306 ? -16.060 12.892 11.466 1.00 80.81 306 GLY A O 1
ATOM 2442 N N . MET A 1 307 ? -16.737 10.959 12.371 1.00 79.19 307 MET A N 1
ATOM 2443 C CA . MET A 1 307 ? -15.548 10.807 13.228 1.00 79.19 307 MET A CA 1
ATOM 2444 C C . MET A 1 307 ? -14.311 10.329 12.463 1.00 79.19 307 MET A C 1
ATOM 2446 O O . MET A 1 307 ? -13.177 10.574 12.882 1.00 79.19 307 MET A O 1
ATOM 2450 N N . LEU A 1 308 ? -14.495 9.679 11.317 1.00 71.50 308 LEU A N 1
ATOM 2451 C CA . LEU A 1 308 ? -13.381 9.071 10.600 1.00 71.50 308 LEU A CA 1
ATOM 2452 C C . LEU A 1 308 ? -12.645 9.991 9.612 1.00 71.50 308 LEU A C 1
ATOM 2454 O O . LEU A 1 308 ? -11.415 9.953 9.611 1.00 71.50 308 LEU A O 1
ATOM 2458 N N . PRO A 1 309 ? -13.290 10.932 8.891 1.00 76.25 309 PRO A N 1
ATOM 2459 C CA . PRO A 1 309 ? -12.563 11.999 8.193 1.00 76.25 309 PRO A CA 1
ATOM 2460 C C . PRO A 1 309 ? -11.662 12.808 9.134 1.00 76.25 309 PRO A C 1
ATOM 2462 O O . PRO A 1 309 ? -10.588 13.264 8.742 1.00 76.25 309 PRO A O 1
ATOM 2465 N N . LEU A 1 310 ? -12.080 12.951 10.397 1.00 82.19 310 LEU A N 1
ATOM 2466 C CA . LEU A 1 310 ? -11.262 13.556 11.440 1.00 82.19 310 LEU A CA 1
ATOM 2467 C C . LEU A 1 310 ? -10.062 12.668 11.793 1.00 82.19 310 LEU A C 1
ATOM 2469 O O . LEU A 1 310 ? -8.947 13.177 11.873 1.00 82.19 310 LEU A O 1
ATOM 2473 N N . THR A 1 311 ? -10.262 11.353 11.921 1.00 84.94 311 THR A N 1
ATOM 2474 C CA . THR A 1 311 ? -9.173 10.378 12.126 1.00 84.94 311 THR A CA 1
ATOM 2475 C C . THR A 1 311 ? -8.126 10.480 11.014 1.00 84.94 311 THR A C 1
ATOM 2477 O O . THR A 1 311 ? -6.948 10.659 11.306 1.00 84.94 311 THR A O 1
ATOM 2480 N N . LEU A 1 312 ? -8.550 10.476 9.744 1.00 81.38 312 LEU A N 1
ATOM 2481 C CA . LEU A 1 312 ? -7.663 10.541 8.572 1.00 81.38 312 LEU A CA 1
ATOM 2482 C C . LEU A 1 312 ? -6.871 11.851 8.456 1.00 81.38 312 LEU A C 1
ATOM 2484 O O . LEU A 1 312 ? -5.863 11.895 7.758 1.00 81.38 312 LEU A O 1
ATOM 2488 N N . LYS A 1 313 ? -7.303 12.921 9.126 1.00 85.50 313 LYS A N 1
ATOM 2489 C CA . LYS A 1 313 ? -6.557 14.185 9.182 1.00 85.50 313 LYS A CA 1
ATOM 2490 C C . LYS A 1 313 ? -5.658 14.254 10.410 1.00 85.50 313 LYS A C 1
ATOM 2492 O O . LYS A 1 313 ? -4.478 14.572 10.295 1.00 85.50 313 LYS A O 1
ATOM 2497 N N . VAL A 1 314 ? -6.212 13.954 11.582 1.00 90.94 314 VAL A N 1
ATOM 2498 C CA . VAL A 1 314 ? -5.536 14.133 12.871 1.00 90.94 314 VAL A CA 1
ATOM 2499 C C . VAL A 1 314 ? -4.464 13.072 13.084 1.00 90.94 314 VAL A C 1
ATOM 2501 O O . VAL A 1 314 ? -3.338 13.417 13.436 1.00 90.94 314 VAL A O 1
ATOM 2504 N N . GLN A 1 315 ? -4.775 11.794 12.852 1.00 90.81 315 GLN A N 1
ATOM 2505 C CA . GLN A 1 315 ? -3.828 10.714 13.122 1.00 90.81 315 GLN A CA 1
ATOM 2506 C C . GLN A 1 315 ? -2.578 10.814 12.229 1.00 90.81 315 GLN A C 1
ATOM 2508 O O . GLN A 1 315 ? -1.488 10.881 12.802 1.00 90.81 315 GLN A O 1
ATOM 2513 N N . PRO A 1 316 ? -2.666 10.894 10.882 1.00 86.25 316 PRO A N 1
ATOM 2514 C CA . PRO A 1 316 ? -1.469 10.991 10.046 1.00 86.25 316 PRO A CA 1
ATOM 2515 C C . PRO A 1 316 ? -0.639 12.240 10.338 1.00 86.25 316 PRO A C 1
ATOM 2517 O O . PRO A 1 316 ? 0.586 12.171 10.336 1.00 86.25 316 PRO A O 1
ATOM 2520 N N . PHE A 1 317 ? -1.286 13.366 10.657 1.00 90.62 317 PHE A N 1
ATOM 2521 C CA . PHE A 1 317 ? -0.587 14.584 11.064 1.00 90.62 317 PHE A CA 1
ATOM 2522 C C . PHE A 1 317 ? 0.241 14.371 12.340 1.00 90.62 317 PHE A C 1
ATOM 2524 O O . PHE A 1 317 ? 1.435 14.674 12.360 1.00 90.62 317 PHE A O 1
ATOM 2531 N N . LEU A 1 318 ? -0.367 13.816 13.394 1.00 94.56 318 LEU A N 1
ATOM 2532 C CA . LEU A 1 318 ? 0.322 13.552 14.660 1.00 94.56 318 LEU A CA 1
ATOM 2533 C C . LEU A 1 318 ? 1.431 12.509 14.498 1.00 94.56 318 LEU A C 1
ATOM 2535 O O . LEU A 1 318 ? 2.524 12.694 15.028 1.00 94.56 318 LEU A O 1
ATOM 2539 N N . GLN A 1 319 ? 1.182 11.448 13.732 1.00 92.88 319 GLN A N 1
ATOM 2540 C CA . GLN A 1 319 ? 2.173 10.415 13.433 1.00 92.88 319 GLN A CA 1
ATOM 2541 C C . GLN A 1 319 ? 3.354 10.966 12.629 1.00 92.88 319 GLN A C 1
ATOM 2543 O O . GLN A 1 319 ? 4.501 10.662 12.952 1.00 92.88 319 GLN A O 1
ATOM 2548 N N . ALA A 1 320 ? 3.102 11.813 11.627 1.00 83.19 320 ALA A N 1
ATOM 2549 C CA . ALA A 1 320 ? 4.152 12.470 10.855 1.00 83.19 320 ALA A CA 1
ATOM 2550 C C . ALA A 1 320 ? 4.992 13.397 11.742 1.00 83.19 320 ALA A C 1
ATOM 2552 O O . ALA A 1 320 ? 6.221 13.336 11.704 1.00 83.19 320 ALA A O 1
ATOM 2553 N N . LYS A 1 321 ? 4.348 14.202 12.597 1.00 92.00 321 LYS A N 1
ATOM 2554 C CA . LYS A 1 321 ? 5.051 15.069 13.551 1.00 92.00 321 LYS A CA 1
ATOM 2555 C C . LYS A 1 321 ? 5.867 14.277 14.564 1.00 92.00 321 LYS A C 1
ATOM 2557 O O . LYS A 1 321 ? 7.030 14.610 14.769 1.00 92.00 321 LYS A O 1
ATOM 2562 N N . TYR A 1 322 ? 5.315 13.212 15.141 1.00 96.19 322 TYR A N 1
ATOM 2563 C CA . TYR A 1 322 ? 6.066 12.325 16.031 1.00 96.19 322 TYR A CA 1
ATOM 2564 C C . TYR A 1 322 ? 7.262 11.696 15.312 1.00 96.19 322 TYR A C 1
ATOM 2566 O O . TYR A 1 322 ? 8.374 11.705 15.834 1.00 96.19 322 TYR A O 1
ATOM 2574 N N . SER A 1 323 ? 7.058 11.207 14.088 1.00 89.06 323 SER A N 1
ATOM 2575 C CA . SER A 1 323 ? 8.125 10.589 13.301 1.00 89.06 323 SER A CA 1
ATOM 2576 C C . SER A 1 323 ? 9.264 11.574 13.027 1.00 89.06 323 SER A C 1
ATOM 2578 O O . SER A 1 323 ? 10.430 11.212 13.137 1.00 89.06 323 SER A O 1
ATOM 2580 N N . GLN A 1 324 ? 8.936 12.832 12.721 1.00 86.25 324 GLN A N 1
ATOM 2581 C CA . GLN A 1 324 ? 9.912 13.890 12.455 1.00 86.25 324 GLN A CA 1
ATOM 2582 C C . GLN A 1 324 ? 10.644 14.369 13.714 1.00 86.25 324 GLN A C 1
ATOM 2584 O O . GLN A 1 324 ? 11.857 14.536 13.678 1.00 86.25 324 GLN A O 1
ATOM 2589 N N . VAL A 1 325 ? 9.916 14.614 14.806 1.00 96.25 325 VAL A N 1
ATOM 2590 C CA . VAL A 1 325 ? 10.444 15.299 16.001 1.00 96.25 325 VAL A CA 1
ATOM 2591 C C . VAL A 1 325 ? 11.013 14.326 17.034 1.00 96.25 325 VAL A C 1
ATOM 2593 O O . VAL A 1 325 ? 11.886 14.702 17.808 1.00 96.25 325 VAL A O 1
ATOM 2596 N N . VAL A 1 326 ? 10.526 13.084 17.068 1.00 96.88 326 VAL A N 1
ATOM 2597 C CA . VAL A 1 326 ? 10.903 12.091 18.083 1.00 96.88 326 VAL A CA 1
ATOM 2598 C C . VAL A 1 326 ? 11.569 10.880 17.443 1.00 96.88 326 VAL A C 1
ATOM 2600 O O . VAL A 1 326 ? 12.724 10.603 17.748 1.00 96.88 326 VAL A O 1
ATOM 2603 N N . ALA A 1 327 ? 10.885 10.171 16.539 1.00 93.56 327 ALA A N 1
ATOM 2604 C CA . ALA A 1 327 ? 11.388 8.885 16.049 1.00 93.56 327 ALA A CA 1
ATOM 2605 C C . ALA A 1 327 ? 12.709 9.023 15.275 1.00 93.56 327 ALA A C 1
ATOM 2607 O O . ALA A 1 327 ? 13.665 8.315 15.580 1.00 93.56 327 ALA A O 1
ATOM 2608 N N . ARG A 1 328 ? 12.791 9.953 14.311 1.00 85.06 328 ARG A N 1
ATOM 2609 C CA . ARG A 1 328 ? 14.014 10.199 13.524 1.00 85.06 328 ARG A CA 1
ATOM 2610 C C . ARG A 1 328 ? 15.210 10.572 14.414 1.00 85.06 328 ARG A C 1
ATOM 2612 O O . ARG A 1 328 ? 16.173 9.815 14.389 1.00 85.06 328 ARG A O 1
ATOM 2619 N N . PRO A 1 329 ? 15.130 11.587 15.302 1.00 94.62 329 PRO A N 1
ATOM 2620 C CA . PRO A 1 329 ? 16.232 11.888 16.218 1.00 94.62 329 PRO A CA 1
ATOM 2621 C C . PRO A 1 329 ? 16.655 10.727 17.126 1.00 94.62 329 PRO A C 1
ATOM 2623 O O . PRO A 1 329 ? 17.820 10.642 17.505 1.00 94.62 329 PRO A O 1
ATOM 2626 N N . LEU A 1 330 ? 15.730 9.840 17.514 1.00 95.75 330 LEU A N 1
ATOM 2627 C CA . LEU A 1 330 ? 16.082 8.638 18.273 1.00 95.75 330 LEU A CA 1
ATOM 2628 C C . LEU A 1 330 ? 16.859 7.633 17.412 1.00 95.75 330 LEU A C 1
ATOM 2630 O O . LEU A 1 330 ? 17.856 7.088 17.882 1.00 95.75 330 LEU A O 1
ATOM 2634 N N . MET A 1 331 ? 16.445 7.418 16.161 1.00 90.88 331 MET A N 1
ATOM 2635 C CA . MET A 1 331 ? 17.168 6.551 15.222 1.00 90.88 331 MET A CA 1
ATOM 2636 C C . MET A 1 331 ? 18.551 7.109 14.872 1.00 90.88 331 MET A C 1
ATOM 2638 O O . MET A 1 331 ? 19.515 6.351 14.861 1.00 90.88 331 MET A O 1
ATOM 2642 N N . ASP A 1 332 ? 18.679 8.428 14.702 1.00 87.50 332 ASP A N 1
ATOM 2643 C CA . ASP A 1 332 ? 19.966 9.099 14.453 1.00 87.50 332 ASP A CA 1
ATOM 2644 C C . ASP A 1 332 ? 20.951 8.919 15.626 1.00 87.50 332 ASP A C 1
ATOM 2646 O O . ASP A 1 332 ? 22.166 8.954 15.447 1.00 87.50 332 ASP A O 1
ATOM 2650 N N . ARG A 1 333 ? 20.436 8.676 16.841 1.00 96.38 333 ARG A N 1
ATOM 2651 C CA . ARG A 1 333 ? 21.217 8.331 18.045 1.00 96.38 333 ARG A CA 1
ATOM 2652 C C . ARG A 1 333 ? 21.476 6.827 18.198 1.00 96.38 333 ARG A C 1
ATOM 2654 O O . ARG A 1 333 ? 21.950 6.395 19.246 1.00 96.38 333 ARG A O 1
ATOM 2661 N N . GLY A 1 334 ? 21.145 6.029 17.187 1.00 92.50 334 GLY A N 1
ATOM 2662 C CA . GLY A 1 334 ? 21.379 4.587 17.156 1.00 92.50 334 GLY A CA 1
ATOM 2663 C C . GLY A 1 334 ? 20.283 3.733 17.798 1.00 92.50 334 GLY A C 1
ATOM 2664 O O . GLY A 1 334 ? 20.486 2.528 17.950 1.00 92.50 334 GLY A O 1
ATOM 2665 N N . LEU A 1 335 ? 19.124 4.293 18.179 1.00 95.38 335 LEU A N 1
ATOM 2666 C CA . LEU A 1 335 ? 18.005 3.451 18.615 1.00 95.38 335 LEU A CA 1
ATOM 2667 C C . LEU A 1 335 ? 17.419 2.696 17.423 1.00 95.38 335 LEU A C 1
ATOM 2669 O O . LEU A 1 335 ? 17.280 3.224 16.321 1.00 95.38 335 LEU A O 1
ATOM 2673 N N . THR A 1 336 ? 17.006 1.456 17.669 1.00 93.38 336 THR A N 1
ATOM 2674 C CA . THR A 1 336 ? 16.357 0.649 16.639 1.00 93.38 336 THR A CA 1
ATOM 2675 C C . THR A 1 336 ? 15.013 1.258 16.235 1.00 93.38 336 THR A C 1
ATOM 2677 O O . THR A 1 336 ? 14.308 1.858 17.055 1.00 93.38 336 THR A O 1
ATOM 2680 N N . ILE A 1 337 ? 14.613 1.035 14.980 1.00 90.31 337 ILE A N 1
ATOM 2681 C CA . ILE A 1 337 ? 13.294 1.437 14.468 1.00 90.31 337 ILE A CA 1
ATOM 2682 C C . ILE A 1 337 ? 12.149 0.906 15.344 1.00 90.31 337 ILE A C 1
ATOM 2684 O O . ILE A 1 337 ? 11.149 1.593 15.543 1.00 90.31 337 ILE A O 1
ATOM 2688 N N . TYR A 1 338 ? 12.331 -0.278 15.942 1.00 94.25 338 TYR A N 1
ATOM 2689 C CA . TYR A 1 338 ? 11.379 -0.900 16.858 1.00 94.25 338 TYR A CA 1
ATOM 2690 C C . TYR A 1 338 ? 11.074 -0.015 18.065 1.00 94.25 338 TYR A C 1
ATOM 2692 O O . TYR A 1 338 ? 9.909 0.139 18.421 1.00 94.25 338 TYR A O 1
ATOM 2700 N N . ILE A 1 339 ? 12.091 0.589 18.681 1.00 96.31 339 ILE A N 1
ATOM 2701 C CA . ILE A 1 339 ? 11.903 1.456 19.850 1.00 96.31 339 ILE A CA 1
ATOM 2702 C C . ILE A 1 339 ? 11.453 2.846 19.401 1.00 96.31 339 ILE A C 1
ATOM 2704 O O . ILE A 1 339 ? 10.498 3.399 19.947 1.00 96.31 339 ILE A O 1
ATOM 2708 N N . ALA A 1 340 ? 12.106 3.395 18.376 1.00 95.38 340 ALA A N 1
ATOM 2709 C CA . ALA A 1 340 ? 11.850 4.751 17.906 1.00 95.38 340 ALA A CA 1
ATOM 2710 C C . ALA A 1 340 ? 10.408 4.953 17.412 1.00 95.38 340 ALA A C 1
ATOM 2712 O O . ALA A 1 340 ? 9.847 6.034 17.578 1.00 95.38 340 ALA A O 1
ATOM 2713 N N . MET A 1 341 ? 9.784 3.918 16.842 1.00 94.88 341 MET A N 1
ATOM 2714 C CA . MET A 1 341 ? 8.443 4.012 16.263 1.00 94.88 341 MET A CA 1
ATOM 2715 C C . MET A 1 341 ? 7.302 3.673 17.232 1.00 94.88 341 MET A C 1
ATOM 2717 O O . MET A 1 341 ? 6.143 3.840 16.852 1.00 94.88 341 MET A O 1
ATOM 2721 N N . VAL A 1 342 ? 7.573 3.262 18.481 1.00 96.75 342 VAL A N 1
ATOM 2722 C CA . VAL A 1 342 ? 6.520 2.900 19.460 1.00 96.75 342 VAL A CA 1
ATOM 2723 C C . VAL A 1 342 ? 5.464 3.999 19.589 1.00 96.75 342 VAL A C 1
ATOM 2725 O O . VAL A 1 342 ? 4.267 3.709 19.567 1.00 96.75 342 VAL A O 1
ATOM 2728 N N . GLY A 1 343 ? 5.875 5.269 19.670 1.00 95.75 343 GLY A N 1
ATOM 2729 C CA . GLY A 1 343 ? 4.923 6.369 19.809 1.00 95.75 343 GLY A CA 1
ATOM 2730 C C . GLY A 1 343 ? 4.075 6.612 18.560 1.00 95.75 343 GLY A C 1
ATOM 2731 O O . GLY A 1 343 ? 2.901 6.938 18.702 1.00 95.75 343 GLY A O 1
ATOM 2732 N N . THR A 1 344 ? 4.594 6.367 17.351 1.00 94.50 344 THR A N 1
ATOM 2733 C CA . THR A 1 344 ? 3.804 6.443 16.108 1.00 94.50 344 THR A CA 1
ATOM 2734 C C . THR A 1 344 ? 2.610 5.494 16.169 1.00 94.50 344 THR A C 1
ATOM 2736 O O . THR A 1 344 ? 1.479 5.884 15.867 1.00 94.50 344 THR A O 1
ATOM 2739 N N . PHE A 1 345 ? 2.833 4.255 16.604 1.00 94.50 345 PHE A N 1
ATOM 2740 C CA . PHE A 1 345 ? 1.775 3.251 16.701 1.00 94.50 345 PHE A CA 1
ATOM 2741 C C . PHE A 1 345 ? 0.872 3.480 17.914 1.00 94.50 345 PHE A C 1
ATOM 2743 O O . PHE A 1 345 ? -0.350 3.392 17.785 1.00 94.50 345 PHE A O 1
ATOM 2750 N N . ALA A 1 346 ? 1.420 3.902 19.056 1.00 96.62 346 ALA A N 1
ATOM 2751 C CA . ALA A 1 346 ? 0.614 4.299 20.209 1.00 96.62 346 ALA A CA 1
ATOM 2752 C C . ALA A 1 346 ? -0.345 5.456 19.873 1.00 96.62 346 ALA A C 1
ATOM 2754 O O . ALA A 1 346 ? -1.512 5.414 20.256 1.00 96.62 346 ALA A O 1
ATOM 2755 N N . LEU A 1 347 ? 0.107 6.456 19.104 1.00 97.31 347 LEU A N 1
ATOM 2756 C CA . LEU A 1 347 ? -0.731 7.572 18.658 1.00 97.31 347 LEU A CA 1
ATOM 2757 C C . LEU A 1 347 ? -1.913 7.110 17.800 1.00 97.31 347 LEU A C 1
ATOM 2759 O O . LEU A 1 347 ? -3.001 7.662 17.958 1.00 97.31 347 LEU A O 1
ATOM 2763 N N . SER A 1 348 ? -1.739 6.091 16.948 1.00 94.88 348 SER A N 1
ATOM 2764 C CA . SER A 1 348 ? -2.870 5.524 16.195 1.00 94.88 348 SER A CA 1
ATOM 2765 C C . SER A 1 348 ? -3.944 4.971 17.130 1.00 94.88 348 SER A C 1
ATOM 2767 O O . SER A 1 348 ? -5.092 5.403 17.060 1.00 94.88 348 SER A O 1
ATOM 2769 N N . GLY A 1 349 ? -3.559 4.124 18.089 1.00 96.44 349 GLY A N 1
ATOM 2770 C CA . GLY A 1 349 ? -4.500 3.557 19.049 1.00 96.44 349 GLY A CA 1
ATOM 2771 C C . GLY A 1 349 ? -5.166 4.613 19.929 1.00 96.44 349 GLY A C 1
ATOM 2772 O O . GLY A 1 349 ? -6.378 4.590 20.115 1.00 96.44 349 GLY A O 1
ATOM 2773 N N . ILE A 1 350 ? -4.409 5.596 20.421 1.00 97.75 350 ILE A N 1
ATOM 2774 C CA . ILE A 1 350 ? -4.948 6.695 21.236 1.00 97.75 350 ILE A CA 1
ATOM 2775 C C . ILE A 1 350 ? -6.024 7.466 20.463 1.00 97.75 350 ILE A C 1
ATOM 2777 O O . ILE A 1 350 ? -7.139 7.630 20.957 1.00 97.75 350 ILE A O 1
ATOM 2781 N N . VAL A 1 351 ? -5.715 7.931 19.250 1.00 96.69 351 VAL A N 1
ATOM 2782 C CA . VAL A 1 351 ? -6.635 8.773 18.471 1.00 96.69 351 VAL A CA 1
ATOM 2783 C C . VAL A 1 351 ? -7.879 7.988 18.063 1.00 96.69 351 VAL A C 1
ATOM 2785 O O . VAL A 1 351 ? -8.998 8.461 18.274 1.00 96.69 351 VAL A O 1
ATOM 2788 N N . GLN A 1 352 ? -7.710 6.782 17.523 1.00 95.81 352 GLN A N 1
ATOM 2789 C CA . GLN A 1 352 ? -8.838 5.997 17.031 1.00 95.81 352 GLN A CA 1
ATOM 2790 C C . GLN A 1 352 ? -9.764 5.528 18.154 1.00 95.81 352 GLN A C 1
ATOM 2792 O O . GLN A 1 352 ? -10.988 5.653 18.052 1.00 95.81 352 GLN A O 1
ATOM 2797 N N . GLU A 1 353 ? -9.211 5.026 19.260 1.00 97.69 353 GLU A N 1
ATOM 2798 C CA . GLU A 1 353 ? -10.035 4.604 20.393 1.00 97.69 353 GLU A CA 1
ATOM 2799 C C . GLU A 1 353 ? -10.706 5.788 21.088 1.00 97.69 353 GLU A C 1
ATOM 2801 O O . GLU A 1 353 ? -11.812 5.638 21.608 1.00 97.69 353 GLU A O 1
ATOM 2806 N N . PHE A 1 354 ? -10.103 6.981 21.062 1.00 97.31 354 PHE A N 1
ATOM 2807 C CA . PHE A 1 354 ? -10.729 8.183 21.616 1.00 97.31 354 PHE A CA 1
ATOM 2808 C C . PHE A 1 354 ? -11.981 8.558 20.827 1.00 97.31 354 PHE A C 1
ATOM 2810 O O . PHE A 1 354 ? -13.040 8.811 21.408 1.00 97.31 354 PHE A O 1
ATOM 2817 N N . LEU A 1 355 ? -11.885 8.531 19.499 1.00 95.69 355 LEU A N 1
ATOM 2818 C CA . LEU A 1 355 ? -12.997 8.865 18.617 1.00 95.69 355 LEU A CA 1
ATOM 2819 C C . LEU A 1 355 ? -14.113 7.811 18.656 1.00 95.69 355 LEU A C 1
ATOM 2821 O O . LEU A 1 355 ? -15.284 8.168 18.527 1.00 95.69 355 LEU A O 1
ATOM 2825 N N . LYS A 1 356 ? -13.789 6.540 18.934 1.00 96.12 356 LYS A N 1
ATOM 2826 C CA . LYS A 1 356 ? -14.782 5.500 19.266 1.00 96.12 356 LYS A CA 1
ATOM 2827 C C . LYS A 1 356 ? -15.409 5.704 20.644 1.00 96.12 356 LYS A C 1
ATOM 2829 O O . LYS A 1 356 ? -16.612 5.514 20.816 1.00 96.12 356 LYS A O 1
ATOM 2834 N N . TRP A 1 357 ? -14.615 6.099 21.634 1.00 97.44 357 TRP A N 1
ATOM 2835 C CA . TRP A 1 357 ? -15.066 6.317 23.008 1.00 97.44 357 TRP A CA 1
ATOM 2836 C C . TRP A 1 357 ? -16.024 7.508 23.135 1.00 97.44 357 TRP A C 1
ATOM 2838 O O . TRP A 1 357 ? -17.004 7.433 23.883 1.00 97.44 357 TRP A O 1
ATOM 2848 N N . LEU A 1 358 ? -15.777 8.586 22.389 1.00 96.31 358 LEU A N 1
ATOM 2849 C CA . LEU A 1 358 ? -16.532 9.836 22.453 1.00 96.31 358 LEU A CA 1
ATOM 2850 C C . LEU A 1 358 ? -18.061 9.659 22.301 1.00 96.31 358 LEU A C 1
ATOM 2852 O O . LEU A 1 358 ? -18.781 10.073 23.216 1.00 96.31 358 LEU A O 1
ATOM 2856 N N . PRO A 1 359 ? -18.603 9.018 21.242 1.00 94.88 359 PRO A N 1
ATOM 2857 C CA . PRO A 1 359 ? -20.050 8.819 21.100 1.00 94.88 359 PRO A CA 1
ATOM 2858 C C . PRO A 1 359 ? -20.642 7.923 22.201 1.00 94.88 359 PRO A C 1
ATOM 2860 O O . PRO A 1 359 ? -21.770 8.145 22.644 1.00 94.88 359 PRO A O 1
ATOM 2863 N N . ILE A 1 360 ? -19.877 6.949 22.703 1.00 96.56 360 ILE A N 1
ATOM 2864 C CA . ILE A 1 360 ? -20.298 6.060 23.797 1.00 96.56 360 ILE A CA 1
ATOM 2865 C C . ILE A 1 360 ? -20.451 6.853 25.099 1.00 96.56 360 ILE A C 1
ATOM 2867 O O . ILE A 1 360 ? -21.443 6.711 25.824 1.00 96.56 360 ILE A O 1
ATOM 2871 N N . TYR A 1 361 ? -19.466 7.697 25.403 1.00 96.56 361 TYR A N 1
ATOM 2872 C CA . TYR A 1 361 ? -19.472 8.525 26.599 1.00 96.56 361 TYR A CA 1
ATOM 2873 C C . TYR A 1 361 ? -20.536 9.625 26.519 1.00 96.56 361 TYR A C 1
ATOM 2875 O O . TYR A 1 361 ? -21.315 9.786 27.462 1.00 96.56 361 TYR A O 1
ATOM 2883 N N . ALA A 1 362 ? -20.647 10.305 25.374 1.00 95.44 362 ALA A N 1
ATOM 2884 C CA . ALA A 1 362 ? -21.677 11.308 25.117 1.00 95.44 362 ALA A CA 1
ATOM 2885 C C . ALA A 1 362 ? -23.086 10.727 25.297 1.00 95.44 362 ALA A C 1
ATOM 2887 O O . ALA A 1 362 ? -23.902 11.308 26.012 1.00 95.44 362 ALA A O 1
ATOM 2888 N N . TYR A 1 363 ? -23.356 9.532 24.757 1.00 94.81 363 TYR A N 1
ATOM 2889 C CA . TYR A 1 363 ? -24.634 8.847 24.964 1.00 94.81 363 TYR A CA 1
ATOM 2890 C C . TYR A 1 363 ? -24.947 8.633 26.450 1.00 94.81 363 TYR A C 1
ATOM 2892 O O . TYR A 1 363 ? -26.070 8.883 26.894 1.00 94.81 363 TYR A O 1
ATOM 2900 N N . ARG A 1 364 ? -23.961 8.202 27.250 1.00 95.06 364 ARG A N 1
ATOM 2901 C CA . ARG A 1 364 ? -24.146 8.021 28.697 1.00 95.06 364 ARG A CA 1
ATOM 2902 C C . ARG A 1 364 ? -24.486 9.340 29.400 1.00 95.06 364 ARG A C 1
ATOM 2904 O O . ARG A 1 364 ? -25.343 9.323 30.286 1.00 95.06 364 ARG A O 1
ATOM 2911 N N . LEU A 1 365 ? -23.834 10.444 29.027 1.00 94.69 365 LEU A N 1
ATOM 2912 C CA . LEU A 1 365 ? -24.108 11.773 29.586 1.00 94.69 365 LEU A CA 1
ATOM 2913 C C . LEU A 1 365 ? -25.521 12.247 29.224 1.00 94.69 365 LEU A C 1
ATOM 2915 O O . LEU A 1 365 ? -26.297 12.608 30.109 1.00 94.69 365 LEU A O 1
ATOM 2919 N N . ILE A 1 366 ? -25.887 12.159 27.943 1.00 94.19 366 ILE A N 1
ATOM 2920 C CA . ILE A 1 366 ? -27.200 12.571 27.421 1.00 94.19 366 ILE A CA 1
ATOM 2921 C C . ILE A 1 366 ? -28.324 11.748 28.051 1.00 94.19 366 ILE A C 1
ATOM 2923 O O . ILE A 1 366 ? -29.377 12.279 28.398 1.00 94.19 366 ILE A O 1
ATOM 2927 N N . ALA A 1 367 ? -28.097 10.454 28.272 1.00 92.00 367 ALA A N 1
ATOM 2928 C CA . ALA A 1 367 ? -29.088 9.582 28.884 1.00 92.00 367 ALA A CA 1
ATOM 2929 C C . ALA A 1 367 ? -29.344 9.878 30.375 1.00 92.00 367 ALA A C 1
ATOM 2931 O O . ALA A 1 367 ? -30.262 9.280 30.935 1.00 92.00 367 ALA A O 1
ATOM 2932 N N . ARG A 1 368 ? -28.561 10.754 31.034 1.00 88.94 368 ARG A N 1
ATOM 2933 C CA . ARG A 1 368 ? -28.748 11.204 32.433 1.00 88.94 368 ARG A CA 1
ATOM 2934 C C . ARG A 1 368 ? -29.056 10.061 33.415 1.00 88.94 368 ARG A C 1
ATOM 2936 O O . ARG A 1 368 ? -29.975 10.137 34.220 1.00 88.94 368 ARG A O 1
ATOM 2943 N N . GLY A 1 369 ? -28.327 8.948 33.302 1.00 81.94 369 GLY A N 1
ATOM 2944 C CA . GLY A 1 369 ? -28.514 7.761 34.152 1.00 81.94 369 GLY A CA 1
ATOM 2945 C C . GLY A 1 369 ? -29.578 6.755 33.682 1.00 81.94 369 GLY A C 1
ATOM 2946 O O . GLY A 1 369 ? -29.593 5.632 34.176 1.00 81.94 369 GLY A O 1
ATOM 2947 N N . LYS A 1 370 ? -30.394 7.074 32.668 1.00 88.12 370 LYS A N 1
ATOM 2948 C CA . LYS A 1 370 ? -31.380 6.152 32.057 1.00 88.12 370 LYS A CA 1
ATOM 2949 C C . LYS A 1 370 ? -30.753 5.117 31.104 1.00 88.12 370 LYS A C 1
ATOM 2951 O O . LYS A 1 370 ? -31.447 4.241 30.570 1.00 88.12 370 LYS A O 1
ATOM 2956 N N . ALA A 1 371 ? -29.449 5.219 30.842 1.00 89.44 371 ALA A N 1
ATOM 2957 C CA . ALA A 1 371 ? -28.708 4.261 30.029 1.00 89.44 371 ALA A CA 1
ATOM 2958 C C . ALA A 1 371 ? -28.364 3.013 30.851 1.00 89.44 371 ALA A C 1
ATOM 2960 O O . ALA A 1 371 ? -27.488 3.037 31.713 1.00 89.44 371 ALA A O 1
ATOM 2961 N N . ASN A 1 372 ? -29.040 1.901 30.560 1.00 91.62 372 ASN A N 1
ATOM 2962 C CA . ASN A 1 372 ? -28.665 0.604 31.112 1.00 91.62 372 ASN A CA 1
ATOM 2963 C C . ASN A 1 372 ? -27.455 0.009 30.366 1.00 91.62 372 ASN A C 1
ATOM 2965 O O . ASN A 1 372 ? -27.110 0.431 29.262 1.00 91.62 372 ASN A O 1
ATOM 2969 N N . TYR A 1 373 ? -26.830 -1.007 30.965 1.00 93.06 373 TYR A N 1
ATOM 2970 C CA . TYR A 1 373 ? -25.645 -1.670 30.412 1.00 93.06 373 TYR A CA 1
ATOM 2971 C C . TYR A 1 373 ? -25.833 -2.100 28.948 1.00 93.06 373 TYR A C 1
ATOM 2973 O O . TYR A 1 373 ? -25.002 -1.793 28.101 1.00 93.06 373 TYR A O 1
ATOM 2981 N N . ARG A 1 374 ? -26.971 -2.732 28.623 1.00 91.62 374 ARG A N 1
ATOM 2982 C CA . ARG A 1 374 ? -27.269 -3.207 27.260 1.00 91.62 374 ARG A CA 1
ATOM 2983 C C . ARG A 1 374 ? -27.309 -2.069 26.238 1.00 91.62 374 ARG A C 1
ATOM 2985 O O . ARG A 1 374 ? -26.791 -2.230 25.140 1.00 91.62 374 ARG A O 1
ATOM 2992 N N . LYS A 1 375 ? -27.898 -0.921 26.599 1.00 92.19 375 LYS A N 1
ATOM 2993 C CA . LYS A 1 375 ? -27.937 0.275 25.744 1.00 92.19 375 LYS A CA 1
ATOM 2994 C C . LYS A 1 375 ? -26.526 0.762 25.422 1.00 92.19 375 LYS A C 1
ATOM 2996 O O . LYS A 1 375 ? -26.231 0.980 24.257 1.00 92.19 375 LYS A O 1
ATOM 3001 N N . ILE A 1 376 ? -25.666 0.879 26.435 1.00 94.62 376 ILE A N 1
ATOM 3002 C CA . ILE A 1 376 ? -24.289 1.368 26.268 1.00 94.62 376 ILE A CA 1
ATOM 3003 C C . ILE A 1 376 ? -23.467 0.402 25.404 1.00 94.62 376 ILE A C 1
ATOM 3005 O O . ILE A 1 376 ? -22.767 0.853 24.505 1.00 94.62 376 ILE A O 1
ATOM 3009 N N . ILE A 1 377 ? -23.601 -0.913 25.610 1.00 95.88 377 ILE A N 1
ATOM 3010 C CA . ILE A 1 377 ? -22.937 -1.924 24.769 1.00 95.88 377 ILE A CA 1
ATOM 3011 C C . ILE A 1 377 ? -23.383 -1.828 23.305 1.00 95.88 377 ILE A C 1
ATOM 3013 O O . ILE A 1 377 ? -22.535 -1.857 22.420 1.00 95.88 377 ILE A O 1
ATOM 3017 N N . ALA A 1 378 ? -24.682 -1.651 23.043 1.00 93.56 378 ALA A N 1
ATOM 3018 C CA . ALA A 1 378 ? -25.184 -1.474 21.679 1.00 93.56 378 ALA A CA 1
ATOM 3019 C C . ALA A 1 378 ? -24.607 -0.217 21.006 1.00 93.56 378 ALA A C 1
ATOM 3021 O O . ALA A 1 378 ? -24.261 -0.256 19.832 1.00 93.56 378 ALA A O 1
ATOM 3022 N N . VAL A 1 379 ? -24.461 0.882 21.753 1.00 94.50 379 VAL A N 1
ATOM 3023 C CA . VAL A 1 379 ? -23.800 2.099 21.257 1.00 94.50 379 VAL A CA 1
ATOM 3024 C C . VAL A 1 379 ? -22.323 1.849 20.940 1.00 94.50 379 VAL A C 1
ATOM 3026 O O . VAL A 1 379 ? -21.850 2.288 19.896 1.00 94.50 379 VAL A O 1
ATOM 3029 N N . GLY A 1 380 ? -21.612 1.112 21.800 1.00 96.25 380 GLY A N 1
ATOM 3030 C CA . GLY A 1 380 ? -20.234 0.695 21.535 1.00 96.25 380 GLY A CA 1
ATOM 3031 C C . GLY A 1 380 ? -20.108 -0.107 20.250 1.00 96.25 380 GLY A C 1
ATOM 3032 O O . GLY A 1 380 ? -19.295 0.228 19.401 1.00 96.25 380 GLY A O 1
ATOM 3033 N N . LEU A 1 381 ? -20.968 -1.107 20.061 1.00 95.75 381 LEU A N 1
ATOM 3034 C CA . LEU A 1 381 ? -20.980 -1.900 18.836 1.00 95.75 381 LEU A CA 1
ATOM 3035 C C . LEU A 1 381 ? -21.226 -1.047 17.585 1.00 95.75 381 LEU A C 1
ATOM 3037 O O . LEU A 1 381 ? -20.522 -1.225 16.598 1.00 95.75 381 LEU A O 1
ATOM 3041 N N . ALA A 1 382 ? -22.190 -0.120 17.621 1.00 94.81 382 ALA A N 1
ATOM 3042 C CA . ALA A 1 382 ? -22.453 0.780 16.496 1.00 94.81 382 ALA A CA 1
ATOM 3043 C C . ALA A 1 382 ? -21.224 1.632 16.147 1.00 94.81 382 ALA A C 1
ATOM 3045 O O . ALA A 1 382 ? -20.872 1.756 14.977 1.00 94.81 382 ALA A O 1
ATOM 3046 N N . ALA A 1 383 ? -20.549 2.184 17.160 1.00 95.81 383 ALA A N 1
ATOM 3047 C CA . ALA A 1 383 ? -19.330 2.959 16.957 1.00 95.81 383 ALA A CA 1
ATOM 3048 C C . ALA A 1 383 ? -18.197 2.095 16.374 1.00 95.81 383 ALA A C 1
ATOM 3050 O O . ALA A 1 383 ? -17.525 2.509 15.434 1.00 95.81 383 ALA A O 1
ATOM 3051 N N . GLY A 1 384 ? -18.009 0.882 16.892 1.00 96.50 384 GLY A N 1
ATOM 3052 C CA . GLY A 1 384 ? -16.989 -0.044 16.404 1.00 96.50 384 GLY A CA 1
ATOM 3053 C C . GLY A 1 384 ? -17.222 -0.499 14.968 1.00 96.50 384 GLY A C 1
ATOM 3054 O O . GLY A 1 384 ? -16.311 -0.417 14.153 1.00 96.50 384 GLY A O 1
ATOM 3055 N N . LEU A 1 385 ? -18.449 -0.903 14.633 1.00 95.31 385 LEU A N 1
ATOM 3056 C CA . LEU A 1 385 ? -18.810 -1.294 13.268 1.00 95.31 385 LEU A CA 1
ATOM 3057 C C . LEU A 1 385 ? -18.642 -0.144 12.279 1.00 95.31 385 LEU A C 1
ATOM 3059 O O . LEU A 1 385 ? -18.135 -0.370 11.188 1.00 95.31 385 LEU A O 1
ATOM 3063 N N . GLY A 1 386 ? -19.025 1.079 12.658 1.00 93.69 386 GLY A N 1
ATOM 3064 C CA . GLY A 1 386 ? -18.862 2.249 11.793 1.00 93.69 386 GLY A CA 1
ATOM 3065 C C . GLY A 1 386 ? -17.397 2.549 11.489 1.00 93.69 386 GLY A C 1
ATOM 3066 O O . GLY A 1 386 ? -17.046 2.780 10.334 1.00 93.69 386 GLY A O 1
ATOM 3067 N N . PHE A 1 387 ? -16.533 2.472 12.509 1.00 94.50 387 PHE A N 1
ATOM 3068 C CA . PHE A 1 387 ? -15.086 2.606 12.324 1.00 94.50 387 PHE A CA 1
ATOM 3069 C C . PHE A 1 387 ? -14.517 1.500 11.440 1.00 94.50 387 PHE A C 1
ATOM 3071 O O . PHE A 1 387 ? -13.883 1.795 10.433 1.00 94.50 387 PHE A O 1
ATOM 3078 N N . GLY A 1 388 ? -14.782 0.240 11.791 1.00 94.69 388 GLY A N 1
ATOM 3079 C CA . GLY A 1 388 ? -14.236 -0.905 11.073 1.00 94.69 388 GLY A CA 1
ATOM 3080 C C . GLY A 1 388 ? -14.685 -0.957 9.616 1.00 94.69 388 GLY A C 1
ATOM 3081 O O . GLY A 1 388 ? -13.871 -1.192 8.731 1.00 94.69 388 GLY A O 1
ATOM 3082 N N . TRP A 1 389 ? -15.969 -0.696 9.352 1.00 93.69 389 TRP A N 1
ATOM 3083 C CA . TRP A 1 389 ? -16.515 -0.670 7.996 1.00 93.69 389 TRP A CA 1
ATOM 3084 C C . TRP A 1 389 ? -15.839 0.384 7.124 1.00 93.69 389 TRP A C 1
ATOM 3086 O O . TRP A 1 389 ? -15.395 0.091 6.013 1.00 93.69 389 TRP A O 1
ATOM 3096 N N . TRP A 1 390 ? -15.765 1.616 7.627 1.00 89.88 390 TRP A N 1
ATOM 3097 C CA . TRP A 1 390 ? -15.188 2.705 6.860 1.00 89.88 390 TRP A CA 1
ATOM 3098 C C . TRP A 1 390 ? -13.687 2.521 6.674 1.00 89.88 390 TRP A C 1
ATOM 3100 O O . TRP A 1 390 ? -13.197 2.763 5.579 1.00 89.88 390 TRP A O 1
ATOM 3110 N N . GLU A 1 391 ? -12.948 2.109 7.706 1.00 89.56 391 GLU A N 1
ATOM 3111 C CA . GLU A 1 391 ? -11.513 1.846 7.583 1.00 89.56 391 GLU A CA 1
ATOM 3112 C C . GLU A 1 391 ? -11.245 0.742 6.564 1.00 89.56 391 GLU A C 1
ATOM 3114 O O . GLU A 1 391 ? -10.396 0.919 5.693 1.00 89.56 391 GLU A O 1
ATOM 3119 N N . ALA A 1 392 ? -12.045 -0.327 6.580 1.00 90.19 392 ALA A N 1
ATOM 3120 C CA . ALA A 1 392 ? -11.960 -1.374 5.577 1.00 90.19 392 ALA A CA 1
ATOM 3121 C C . ALA A 1 392 ? -12.200 -0.836 4.155 1.00 90.19 392 ALA A C 1
ATOM 3123 O O . ALA A 1 392 ? -11.386 -1.064 3.260 1.00 90.19 392 ALA A O 1
ATOM 3124 N N . TRP A 1 393 ? -13.271 -0.064 3.955 1.00 87.69 393 TRP A N 1
ATOM 3125 C CA . TRP A 1 393 ? -13.584 0.554 2.665 1.00 87.69 393 TRP A CA 1
ATOM 3126 C C . TRP A 1 393 ? -12.512 1.552 2.208 1.00 87.69 393 TRP A C 1
ATOM 3128 O O . TRP A 1 393 ? -12.097 1.544 1.047 1.00 87.69 393 TRP A O 1
ATOM 3138 N N . TRP A 1 394 ? -12.044 2.407 3.115 1.00 83.69 394 TRP A N 1
ATOM 3139 C CA . TRP A 1 394 ? -11.048 3.427 2.827 1.00 83.69 394 TRP A CA 1
ATOM 3140 C C . TRP A 1 394 ? -9.710 2.800 2.479 1.00 83.69 394 TRP A C 1
ATOM 3142 O O . TRP A 1 394 ? -9.158 3.163 1.452 1.00 83.69 394 TRP A O 1
ATOM 3152 N N . LEU A 1 395 ? -9.210 1.852 3.274 1.00 79.56 395 LEU A N 1
ATOM 3153 C CA . LEU A 1 395 ? -7.942 1.176 3.000 1.00 79.56 395 LEU A CA 1
ATOM 3154 C C . LEU A 1 395 ? -8.010 0.366 1.707 1.00 79.56 395 LEU A C 1
ATOM 3156 O O . LEU A 1 395 ? -7.039 0.355 0.954 1.00 79.56 395 LEU A O 1
ATOM 3160 N N . PHE A 1 396 ? -9.165 -0.224 1.396 1.00 78.12 396 PHE A N 1
ATOM 3161 C CA . PHE A 1 396 ? -9.397 -0.854 0.099 1.00 78.12 396 PHE A CA 1
ATOM 3162 C C . PHE A 1 396 ? -9.306 0.163 -1.053 1.00 78.12 396 PHE A C 1
ATOM 3164 O O . PHE A 1 396 ? -8.630 -0.083 -2.047 1.00 78.12 396 PHE A O 1
ATOM 3171 N N . LYS A 1 397 ? -9.905 1.352 -0.899 1.00 75.12 397 LYS A N 1
ATOM 3172 C CA . LYS A 1 397 ? -9.852 2.434 -1.898 1.00 75.12 397 LYS A CA 1
ATOM 3173 C C . LYS A 1 397 ? -8.473 3.104 -2.004 1.00 75.12 397 LYS A C 1
ATOM 3175 O O . LYS A 1 397 ? -8.056 3.480 -3.096 1.00 75.12 397 LYS A O 1
ATOM 3180 N N . SER A 1 398 ? -7.812 3.359 -0.876 1.00 66.12 398 SER A N 1
ATOM 3181 C CA . SER A 1 398 ? -6.594 4.169 -0.777 1.00 66.12 398 SER A CA 1
ATOM 3182 C C . SER A 1 398 ? -5.331 3.353 -0.969 1.00 66.12 398 SER A C 1
ATOM 3184 O O . SER A 1 398 ? -4.335 3.898 -1.431 1.00 66.12 398 SER A O 1
ATOM 3186 N N . GLY A 1 399 ? -5.362 2.084 -0.560 1.00 51.69 399 GLY A N 1
ATOM 3187 C CA . GLY A 1 399 ? -4.204 1.210 -0.573 1.00 51.69 399 GLY A CA 1
ATOM 3188 C C . GLY A 1 399 ? -3.791 0.845 -1.986 1.00 51.69 399 GLY A C 1
ATOM 3189 O O . GLY A 1 399 ? -2.604 0.863 -2.277 1.00 51.69 399 GLY A O 1
ATOM 3190 N N . PHE A 1 400 ? -4.736 0.528 -2.876 1.00 44.97 400 PHE A N 1
ATOM 3191 C CA . PHE A 1 400 ? -4.374 -0.254 -4.051 1.00 44.97 400 PHE A CA 1
ATOM 3192 C C . PHE A 1 400 ? -5.350 -0.098 -5.215 1.00 44.97 400 PHE A C 1
ATOM 3194 O O . PHE A 1 400 ? -6.199 -0.946 -5.450 1.00 44.97 400 PHE A O 1
ATOM 3201 N N . GLY A 1 401 ? -5.123 0.913 -6.054 1.00 37.34 401 GLY A N 1
ATOM 3202 C CA . GLY A 1 401 ? -5.589 0.857 -7.445 1.00 37.34 401 GLY A CA 1
ATOM 3203 C C . GLY A 1 401 ? -4.871 -0.213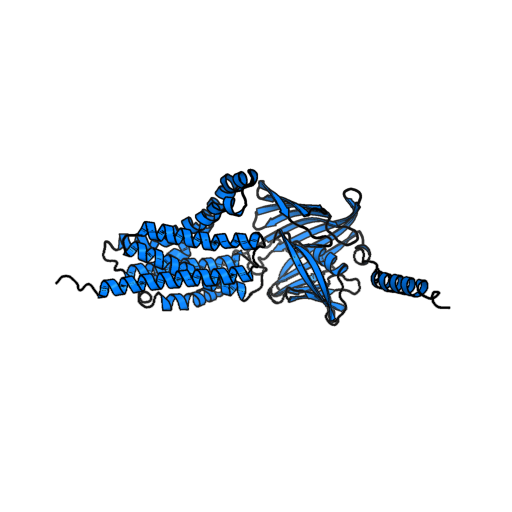 -8.290 1.00 37.34 401 GLY A C 1
ATOM 3204 O O . GLY A 1 401 ? -5.098 -0.253 -9.491 1.00 37.34 401 GLY A O 1
ATOM 3205 N N . ILE A 1 402 ? -3.973 -1.018 -7.688 1.00 39.25 402 ILE A N 1
ATOM 3206 C CA . ILE A 1 402 ? -3.001 -1.885 -8.384 1.00 39.25 402 ILE A CA 1
ATOM 3207 C C . ILE A 1 402 ? -2.860 -3.293 -7.747 1.00 39.25 402 ILE A C 1
ATOM 3209 O O . ILE A 1 402 ? -2.537 -4.241 -8.452 1.00 39.25 402 ILE A O 1
ATOM 3213 N N . ILE A 1 403 ? -3.128 -3.515 -6.450 1.00 41.34 403 ILE A N 1
ATOM 3214 C CA . ILE A 1 403 ? -3.133 -4.897 -5.915 1.00 41.34 403 ILE A CA 1
ATOM 3215 C C . ILE A 1 403 ? -4.464 -5.567 -6.273 1.00 41.34 403 ILE A C 1
ATOM 3217 O O . ILE A 1 403 ? -5.513 -4.968 -6.027 1.00 41.34 403 ILE A O 1
ATOM 3221 N N . PRO A 1 404 ? -4.436 -6.789 -6.844 1.00 44.75 404 PRO A N 1
ATOM 3222 C CA . PRO A 1 404 ? -5.629 -7.557 -7.166 1.00 44.75 404 PRO A CA 1
ATOM 3223 C C . PRO A 1 404 ? -6.620 -7.632 -6.009 1.00 44.75 404 PRO A C 1
ATOM 3225 O O . PRO A 1 404 ? -6.252 -7.543 -4.839 1.00 44.75 404 PRO A O 1
ATOM 3228 N N . PHE A 1 405 ? -7.867 -7.931 -6.354 1.00 56.59 405 PHE A N 1
ATOM 3229 C CA . PHE A 1 405 ? -8.871 -8.517 -5.472 1.00 56.59 405 PHE A CA 1
ATOM 3230 C C . PHE A 1 405 ? -8.363 -9.849 -4.875 1.00 56.59 405 PHE A C 1
ATOM 3232 O O . PHE A 1 405 ? -8.821 -10.927 -5.248 1.00 56.59 405 PHE A O 1
ATOM 3239 N N . THR A 1 406 ? -7.366 -9.805 -3.990 1.00 65.25 406 THR A N 1
ATOM 3240 C CA . THR A 1 406 ? -6.808 -10.991 -3.346 1.00 65.25 406 THR A CA 1
ATOM 3241 C C . THR A 1 406 ? -7.679 -11.376 -2.161 1.00 65.25 406 THR A C 1
ATOM 3243 O O . THR A 1 406 ? -8.194 -10.528 -1.429 1.00 65.25 406 THR A O 1
ATOM 3246 N N . PHE A 1 407 ? -7.823 -12.683 -1.944 1.00 78.25 407 PHE A N 1
ATOM 3247 C CA . PHE A 1 407 ? -8.478 -13.227 -0.754 1.00 78.25 407 PHE A CA 1
ATOM 3248 C C . PHE A 1 407 ? -7.916 -12.608 0.539 1.00 78.25 407 PHE A C 1
ATOM 3250 O O . PHE A 1 407 ? -8.675 -12.260 1.437 1.00 78.25 407 PHE A O 1
ATOM 3257 N N . TRP A 1 408 ? -6.599 -12.400 0.585 1.00 79.12 408 TRP A N 1
ATOM 3258 C CA . TRP A 1 408 ? -5.867 -11.823 1.711 1.00 79.12 408 TRP A CA 1
ATOM 3259 C C . TRP A 1 408 ? -6.283 -10.388 2.055 1.00 79.12 408 TRP A C 1
ATOM 3261 O O . TRP A 1 408 ? -6.561 -10.092 3.218 1.00 79.12 408 TRP A O 1
ATOM 3271 N N . ALA A 1 409 ? -6.477 -9.533 1.045 1.00 77.81 409 ALA A N 1
ATOM 3272 C CA . ALA A 1 409 ? -6.981 -8.180 1.262 1.00 77.81 409 ALA A CA 1
ATOM 3273 C C . ALA A 1 409 ? -8.390 -8.180 1.873 1.00 77.81 409 ALA A C 1
ATOM 3275 O O . ALA A 1 409 ? -8.707 -7.321 2.683 1.00 77.81 409 ALA A O 1
ATOM 3276 N N . TYR A 1 410 ? -9.248 -9.136 1.520 1.00 86.94 410 TYR A N 1
ATOM 3277 C CA . TYR A 1 410 ? -10.574 -9.276 2.128 1.00 86.94 410 TYR A CA 1
ATOM 3278 C C . TYR A 1 410 ? -10.528 -9.893 3.526 1.00 86.94 410 TYR A C 1
ATOM 3280 O O . TYR A 1 410 ? -11.289 -9.491 4.409 1.00 86.94 410 TYR A O 1
ATOM 3288 N N . PHE A 1 411 ? -9.634 -10.859 3.717 1.00 90.31 411 PHE A N 1
ATOM 3289 C CA . PHE A 1 411 ? -9.421 -11.557 4.973 1.00 90.31 411 PHE A CA 1
ATOM 3290 C C . PHE A 1 411 ? -9.036 -10.577 6.083 1.00 90.31 411 PHE A C 1
ATOM 3292 O O . PHE A 1 411 ? -9.739 -10.488 7.086 1.00 90.31 411 PHE A O 1
ATOM 3299 N N . GLU A 1 412 ? -7.995 -9.771 5.882 1.00 88.88 412 GLU A N 1
ATOM 3300 C CA . GLU A 1 412 ? -7.543 -8.807 6.891 1.00 88.88 412 GLU A CA 1
ATOM 3301 C C . GLU A 1 412 ? -8.633 -7.771 7.227 1.00 88.88 412 GLU A C 1
ATOM 3303 O O . GLU A 1 412 ? -8.863 -7.466 8.398 1.00 88.88 412 GLU A O 1
ATOM 3308 N N . ARG A 1 413 ? -9.417 -7.327 6.236 1.00 92.50 413 ARG A N 1
ATOM 3309 C CA . ARG A 1 413 ? -10.492 -6.337 6.429 1.00 92.50 413 ARG A CA 1
ATOM 3310 C C . ARG A 1 413 ? -11.650 -6.897 7.249 1.00 92.50 413 ARG A C 1
ATOM 3312 O O . ARG A 1 413 ? -12.224 -6.182 8.071 1.00 92.50 413 ARG A O 1
ATOM 3319 N N . PHE A 1 414 ? -11.980 -8.175 7.067 1.00 95.25 414 PHE A N 1
ATOM 3320 C CA . PHE A 1 414 ? -12.982 -8.867 7.876 1.00 95.25 414 PHE A CA 1
ATOM 3321 C C . PHE A 1 414 ? -12.598 -8.884 9.366 1.00 95.25 414 PHE A C 1
ATOM 3323 O O . PHE A 1 414 ? -13.441 -8.583 10.221 1.00 95.25 414 PHE A O 1
ATOM 3330 N N . PHE A 1 415 ? -11.327 -9.171 9.672 1.00 96.19 415 PHE A N 1
ATOM 3331 C CA . PHE A 1 415 ? -10.798 -9.170 11.041 1.00 96.19 415 PHE A CA 1
ATOM 3332 C C . PHE A 1 415 ? -10.645 -7.758 11.613 1.00 96.19 415 PHE A C 1
ATOM 3334 O O . PHE A 1 415 ? -11.052 -7.535 12.752 1.00 96.19 415 PHE A O 1
ATOM 3341 N N . ALA A 1 416 ? -10.248 -6.770 10.809 1.00 94.88 416 ALA A N 1
ATOM 3342 C CA . ALA A 1 416 ? -10.259 -5.372 11.231 1.00 94.88 416 ALA A CA 1
ATOM 3343 C C . ALA A 1 416 ? -11.669 -4.946 11.688 1.00 94.88 416 ALA A C 1
ATOM 3345 O O . ALA A 1 416 ? -11.851 -4.469 12.811 1.00 94.88 416 ALA A O 1
ATOM 3346 N N . ILE A 1 417 ? -12.717 -5.202 10.892 1.00 96.44 417 ILE A N 1
ATOM 3347 C CA . ILE A 1 417 ? -14.104 -4.875 11.283 1.00 96.44 417 ILE A CA 1
ATOM 3348 C C . ILE A 1 417 ? -14.481 -5.546 12.616 1.00 96.44 417 ILE A C 1
ATOM 3350 O O . ILE A 1 417 ? -15.104 -4.914 13.485 1.00 96.44 417 ILE A O 1
ATOM 3354 N N . MET A 1 418 ? -14.083 -6.806 12.807 1.00 97.56 418 MET A N 1
ATOM 3355 C CA . MET A 1 418 ? -14.268 -7.536 14.062 1.00 97.56 418 MET A CA 1
ATOM 3356 C C . MET A 1 418 ? -13.549 -6.850 15.231 1.00 97.56 418 MET A C 1
ATOM 3358 O O . MET A 1 418 ? -14.160 -6.627 16.281 1.00 97.56 418 MET A O 1
ATOM 3362 N N . PHE A 1 419 ? -12.281 -6.476 15.054 1.00 97.88 419 PHE A N 1
ATOM 3363 C CA . PHE A 1 419 ? -11.461 -5.798 16.051 1.00 97.88 419 PHE A CA 1
ATOM 3364 C C . PHE A 1 419 ? -12.057 -4.453 16.465 1.00 97.88 419 PHE A C 1
ATOM 3366 O O . PHE A 1 419 ? -12.219 -4.189 17.662 1.00 97.88 419 PHE A O 1
ATOM 3373 N N . HIS A 1 420 ? -12.452 -3.604 15.511 1.00 97.62 420 HIS A N 1
ATOM 3374 C CA . HIS A 1 420 ? -13.071 -2.314 15.829 1.00 97.62 420 HIS A CA 1
ATOM 3375 C C . HIS A 1 420 ? -14.382 -2.498 16.596 1.00 97.62 420 HIS A C 1
ATOM 3377 O O . HIS A 1 420 ? -14.644 -1.771 17.557 1.00 97.62 420 HIS A O 1
ATOM 3383 N N . SER A 1 421 ? -15.172 -3.508 16.232 1.00 97.56 421 SER A N 1
ATOM 3384 C CA . SER A 1 421 ? -16.397 -3.876 16.946 1.00 97.56 421 SER A CA 1
ATOM 3385 C C . SER A 1 421 ? -16.108 -4.324 18.382 1.00 97.56 421 SER A C 1
ATOM 3387 O O . SER A 1 421 ? -16.726 -3.824 19.326 1.00 97.56 421 SER A O 1
ATOM 3389 N N . ALA A 1 422 ? -15.145 -5.228 18.572 1.00 97.88 422 ALA A N 1
ATOM 3390 C CA . ALA A 1 422 ? -14.769 -5.755 19.880 1.00 97.88 422 ALA A CA 1
ATOM 3391 C C . ALA A 1 422 ? -14.165 -4.673 20.792 1.00 97.88 422 ALA A C 1
ATOM 3393 O O . ALA A 1 422 ? -14.625 -4.492 21.920 1.00 97.88 422 ALA A O 1
ATOM 3394 N N . SER A 1 423 ? -13.197 -3.899 20.298 1.00 98.38 423 SER A N 1
ATOM 3395 C CA . SER A 1 423 ? -12.566 -2.793 21.037 1.00 98.38 423 SER A CA 1
ATOM 3396 C C . SER A 1 423 ? -13.579 -1.719 21.451 1.00 98.38 423 SER A C 1
ATOM 3398 O O . SER A 1 423 ? -13.584 -1.282 22.602 1.00 98.38 423 SER A O 1
ATOM 3400 N N . ALA A 1 424 ? -14.528 -1.351 20.587 1.00 98.00 424 ALA A N 1
ATOM 3401 C CA . ALA A 1 424 ? -15.566 -0.387 20.951 1.00 98.00 424 ALA A CA 1
ATOM 3402 C C . ALA A 1 424 ? -16.563 -0.940 21.984 1.00 98.00 424 ALA A C 1
ATOM 3404 O O . ALA A 1 424 ? -17.020 -0.218 22.877 1.00 98.00 424 ALA A O 1
ATOM 3405 N N . VAL A 1 425 ? -16.878 -2.236 21.926 1.00 97.75 425 VAL A N 1
ATOM 3406 C CA . VAL A 1 425 ? -17.669 -2.910 22.966 1.00 97.75 425 VAL A CA 1
ATOM 3407 C C . VAL A 1 425 ? -16.902 -2.970 24.295 1.00 97.75 425 VAL A C 1
ATOM 3409 O O . VAL A 1 425 ? -17.503 -2.775 25.356 1.00 97.75 425 VAL A O 1
ATOM 3412 N N . LEU A 1 426 ? -15.583 -3.159 24.261 1.00 98.19 426 LEU A N 1
ATOM 3413 C 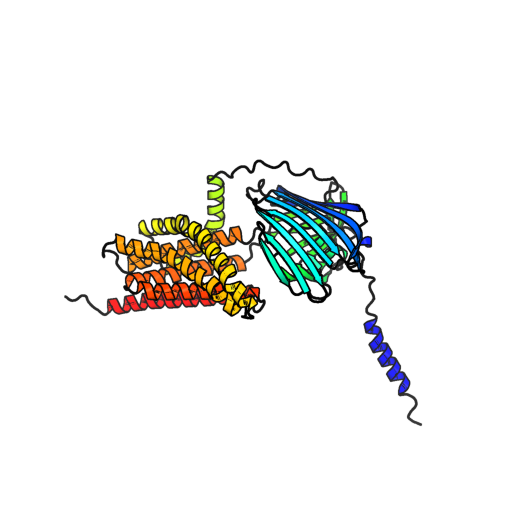CA . LEU A 1 426 ? -14.703 -3.091 25.429 1.00 98.19 426 LEU A CA 1
ATOM 3414 C C . LEU A 1 426 ? -14.708 -1.682 26.057 1.00 98.19 426 LEU A C 1
ATOM 3416 O O . LEU A 1 426 ? -14.890 -1.542 27.273 1.00 98.19 426 LEU A O 1
ATOM 3420 N N . LEU A 1 427 ? -14.623 -0.629 25.238 1.00 98.44 427 LEU A N 1
ATOM 3421 C CA . LEU A 1 427 ? -14.794 0.763 25.672 1.00 98.44 427 LEU A CA 1
ATOM 3422 C C . LEU A 1 427 ? -16.167 0.983 26.323 1.00 98.44 427 LEU A C 1
ATOM 3424 O O . LEU A 1 427 ? -16.264 1.547 27.419 1.00 98.44 427 LEU A O 1
ATOM 3428 N N . ALA A 1 428 ? -17.235 0.488 25.694 1.00 97.81 428 ALA A N 1
ATOM 3429 C CA . ALA A 1 428 ? -18.593 0.562 26.223 1.00 97.81 428 ALA A CA 1
ATOM 3430 C C . ALA A 1 428 ? -18.764 -0.186 27.546 1.00 97.81 428 ALA A C 1
ATOM 3432 O O . ALA A 1 428 ? -19.436 0.322 28.448 1.00 97.81 428 ALA A O 1
ATOM 3433 N N . HIS A 1 429 ? -18.113 -1.337 27.719 1.00 97.75 429 HIS A N 1
ATOM 3434 C CA . HIS A 1 429 ? -18.057 -2.030 29.002 1.00 97.75 429 HIS A CA 1
ATOM 3435 C C . HIS A 1 429 ? -17.425 -1.132 30.075 1.00 97.75 429 HIS A C 1
ATOM 3437 O O . HIS A 1 429 ? -17.983 -0.986 31.168 1.00 97.75 429 HIS A O 1
ATOM 3443 N N . GLY A 1 430 ? -16.304 -0.475 29.772 1.00 97.94 430 GLY A N 1
ATOM 3444 C CA . GLY A 1 430 ? -15.664 0.475 30.681 1.00 97.94 430 GLY A CA 1
ATOM 3445 C C . GLY A 1 430 ? -16.557 1.657 31.044 1.00 97.94 430 GLY A C 1
ATOM 3446 O O . GLY A 1 430 ? -16.704 1.994 32.222 1.00 97.94 430 GLY A O 1
ATOM 3447 N N . VAL A 1 431 ? -17.222 2.255 30.056 1.00 97.31 431 VAL A N 1
ATOM 3448 C CA . VAL A 1 431 ? -18.180 3.344 30.278 1.00 97.31 431 VAL A CA 1
ATOM 3449 C C . VAL A 1 431 ? -19.356 2.870 31.134 1.00 97.31 431 VAL A C 1
ATOM 3451 O O . VAL A 1 431 ? -19.721 3.558 32.086 1.00 97.31 431 VAL A O 1
ATOM 3454 N N . ALA A 1 432 ? -19.921 1.692 30.878 1.00 96.19 432 ALA A N 1
ATOM 3455 C CA . ALA A 1 432 ? -21.057 1.173 31.636 1.00 96.19 432 ALA A CA 1
ATOM 3456 C C . ALA A 1 432 ? -20.694 0.781 33.082 1.00 96.19 432 ALA A C 1
ATOM 3458 O O . ALA A 1 432 ? -21.523 0.895 33.984 1.00 96.19 432 ALA A O 1
ATOM 3459 N N . THR A 1 433 ? -19.448 0.366 33.323 1.00 96.12 433 THR A N 1
ATOM 3460 C CA . THR A 1 433 ? -18.937 -0.029 34.650 1.00 96.12 433 THR A CA 1
ATOM 3461 C C . THR A 1 433 ? -18.245 1.102 35.414 1.00 96.12 433 THR A C 1
ATOM 3463 O O . THR A 1 433 ? -17.705 0.866 36.492 1.00 96.12 433 THR A O 1
ATOM 3466 N N . ARG A 1 434 ? -18.278 2.338 34.892 1.00 95.62 434 ARG A N 1
ATOM 3467 C CA . ARG A 1 434 ? -17.592 3.519 35.459 1.00 95.62 434 ARG A CA 1
ATOM 3468 C C . ARG A 1 434 ? -16.068 3.357 35.573 1.00 95.62 434 ARG A C 1
ATOM 3470 O O . ARG A 1 434 ? -15.439 3.972 36.423 1.00 95.62 434 ARG A O 1
ATOM 3477 N N . ARG A 1 435 ? -15.474 2.555 34.691 1.00 97.25 435 ARG A N 1
ATOM 3478 C CA . ARG A 1 435 ? -14.027 2.314 34.575 1.00 97.25 435 ARG A CA 1
ATOM 3479 C C . ARG A 1 435 ? -13.497 2.782 33.216 1.00 97.25 435 ARG A C 1
ATOM 3481 O O . ARG A 1 435 ? -12.601 2.154 32.660 1.00 97.25 435 ARG A O 1
ATOM 3488 N N . SER A 1 436 ? -14.070 3.859 32.672 1.00 97.12 436 SER A N 1
ATOM 3489 C CA . SER A 1 436 ? -13.812 4.328 31.302 1.00 97.12 436 SER A CA 1
ATOM 3490 C C . SER A 1 436 ? -12.325 4.510 31.013 1.00 97.12 436 SER A C 1
ATOM 3492 O O . SER A 1 436 ? -11.855 3.957 30.030 1.00 97.12 436 SER A O 1
ATOM 3494 N N . GLY A 1 437 ? -11.575 5.182 31.892 1.00 97.62 437 GLY A N 1
ATOM 3495 C CA . GLY A 1 437 ? -10.143 5.429 31.682 1.00 97.62 437 GLY A CA 1
ATOM 3496 C C . GLY A 1 437 ? -9.303 4.154 31.547 1.00 97.62 437 GLY A C 1
ATOM 3497 O O . GLY A 1 437 ? -8.457 4.073 30.665 1.00 97.62 437 GLY A O 1
ATOM 3498 N N . ARG A 1 438 ? -9.578 3.119 32.359 1.00 98.06 438 ARG A N 1
ATOM 3499 C CA . ARG A 1 438 ? -8.830 1.846 32.310 1.00 98.06 438 ARG A CA 1
ATOM 3500 C C . ARG A 1 438 ? -9.078 1.088 31.009 1.00 98.06 438 ARG A C 1
ATOM 3502 O O . ARG A 1 438 ? -8.139 0.603 30.394 1.00 98.06 438 ARG A O 1
ATOM 3509 N N . PHE A 1 439 ? -10.340 0.994 30.598 1.00 98.25 439 PHE A N 1
ATOM 3510 C CA . PHE A 1 439 ? -10.700 0.303 29.359 1.00 98.25 439 PHE A CA 1
ATOM 3511 C C . PHE A 1 439 ? -10.328 1.106 28.112 1.00 98.25 439 PHE A C 1
ATOM 3513 O O . PHE A 1 439 ? -10.020 0.501 27.096 1.00 98.25 439 PHE A O 1
ATOM 3520 N N . TYR A 1 440 ? -10.298 2.437 28.203 1.00 98.50 440 TYR A N 1
ATOM 3521 C CA . TYR A 1 440 ? -9.745 3.295 27.161 1.00 98.50 440 TYR A CA 1
ATOM 3522 C C . TYR A 1 440 ? -8.248 3.057 26.968 1.00 98.50 440 TYR A C 1
ATOM 3524 O O . TYR A 1 440 ? -7.831 2.745 25.860 1.00 98.50 440 TYR A O 1
ATOM 3532 N N . ALA A 1 441 ? -7.458 3.113 28.046 1.00 98.31 441 ALA A N 1
ATOM 3533 C CA . ALA A 1 441 ? -6.025 2.841 27.972 1.00 98.31 441 ALA A CA 1
ATOM 3534 C C . ALA A 1 441 ? -5.737 1.430 27.434 1.00 98.31 441 ALA A C 1
ATOM 3536 O O . ALA A 1 441 ? -4.867 1.266 26.586 1.00 98.31 441 ALA A O 1
ATOM 3537 N N . LEU A 1 442 ? -6.509 0.426 27.874 1.00 98.31 442 LEU A N 1
ATOM 3538 C CA . LEU A 1 442 ? -6.395 -0.943 27.373 1.00 98.31 442 LEU A CA 1
ATOM 3539 C C . LEU A 1 442 ? -6.724 -1.039 25.879 1.00 98.31 442 LEU A C 1
ATOM 3541 O O . LEU A 1 442 ? -5.946 -1.624 25.137 1.00 98.31 442 LEU A O 1
ATOM 3545 N N . ALA A 1 443 ? -7.844 -0.469 25.429 1.00 98.31 443 ALA A N 1
ATOM 3546 C CA . ALA A 1 443 ? -8.212 -0.491 24.016 1.00 98.31 443 ALA A CA 1
ATOM 3547 C C . ALA A 1 443 ? -7.159 0.226 23.158 1.00 98.31 443 ALA A C 1
ATOM 3549 O O . ALA A 1 443 ? -6.748 -0.314 22.137 1.00 98.31 443 ALA A O 1
ATOM 3550 N N . ALA A 1 444 ? -6.679 1.397 23.593 1.00 98.38 444 ALA A N 1
ATOM 3551 C CA . ALA A 1 444 ? -5.681 2.176 22.860 1.00 98.38 444 ALA A CA 1
ATOM 3552 C C . ALA A 1 444 ? -4.344 1.434 22.766 1.00 98.38 444 ALA A C 1
ATOM 3554 O O . ALA A 1 444 ? -3.714 1.424 21.711 1.00 98.38 444 ALA A O 1
ATOM 3555 N N . PHE A 1 445 ? -3.935 0.774 23.853 1.00 98.06 445 PHE A N 1
ATOM 3556 C CA . PHE A 1 445 ? -2.758 -0.085 23.863 1.00 98.06 445 PHE A CA 1
ATOM 3557 C C . PHE A 1 445 ? -2.912 -1.268 22.906 1.00 98.06 445 PHE A C 1
ATOM 3559 O O . PHE A 1 445 ? -2.018 -1.502 22.101 1.00 98.06 445 PHE A O 1
ATOM 3566 N N . LEU A 1 446 ? -4.038 -1.988 22.964 1.00 98.19 446 LEU A N 1
ATOM 3567 C CA . LEU A 1 446 ? -4.292 -3.128 22.084 1.00 98.19 446 LEU A CA 1
ATOM 3568 C C . LEU A 1 446 ? -4.290 -2.694 20.610 1.00 98.19 446 LEU A C 1
ATOM 3570 O O . LEU A 1 446 ? -3.584 -3.261 19.787 1.00 98.19 446 LEU A O 1
ATOM 3574 N N . HIS A 1 447 ? -4.980 -1.607 20.286 1.00 97.88 447 HIS A N 1
ATOM 3575 C CA . HIS A 1 447 ? -4.960 -1.047 18.940 1.00 97.88 447 HIS A CA 1
ATOM 3576 C C . HIS A 1 447 ? -3.540 -0.702 18.477 1.00 97.88 447 HIS A C 1
ATOM 3578 O O . HIS A 1 447 ? -3.103 -1.137 17.413 1.00 97.88 447 HIS A O 1
ATOM 3584 N N . GLY A 1 448 ? -2.797 0.055 19.288 1.00 97.00 448 GLY A N 1
ATOM 3585 C CA . GLY A 1 448 ? -1.420 0.418 18.966 1.00 97.00 448 GLY A CA 1
ATOM 3586 C C . GLY A 1 448 ? -0.520 -0.806 18.792 1.00 97.00 448 GLY A C 1
ATOM 3587 O O . GLY A 1 448 ? 0.306 -0.816 17.886 1.00 97.00 448 GLY A O 1
ATOM 3588 N N . LEU A 1 449 ? -0.706 -1.846 19.609 1.00 96.56 449 LEU A N 1
ATOM 3589 C CA . LEU A 1 449 ? 0.031 -3.105 19.518 1.00 96.56 449 LEU A CA 1
ATOM 3590 C C . LEU A 1 449 ? -0.282 -3.860 18.221 1.00 96.56 449 LEU A C 1
ATOM 3592 O O . LEU A 1 449 ? 0.649 -4.326 17.570 1.00 96.56 449 LEU A O 1
ATOM 3596 N N . GLY A 1 450 ? -1.556 -3.934 17.826 1.00 95.38 450 GLY A N 1
ATOM 3597 C CA . GLY A 1 450 ? -1.966 -4.493 16.537 1.00 95.38 450 GLY A CA 1
ATOM 3598 C C . GLY A 1 450 ? -1.263 -3.778 15.384 1.00 95.38 450 GLY A C 1
ATOM 3599 O O . GLY A 1 450 ? -0.541 -4.409 14.619 1.00 95.38 450 GLY A O 1
ATOM 3600 N N . ASN A 1 451 ? -1.340 -2.446 15.333 1.00 94.38 451 ASN A N 1
ATOM 3601 C CA . ASN A 1 451 ? -0.691 -1.671 14.269 1.00 94.38 451 ASN A CA 1
ATOM 3602 C C . ASN A 1 451 ? 0.841 -1.766 14.304 1.00 94.38 451 ASN A C 1
ATOM 3604 O O . ASN A 1 451 ? 1.483 -1.732 13.257 1.00 94.38 451 ASN A O 1
ATOM 3608 N N . TYR A 1 452 ? 1.443 -1.911 15.486 1.00 95.56 452 TYR A N 1
ATOM 3609 C CA . TYR A 1 452 ? 2.891 -2.059 15.636 1.00 95.56 452 TYR A CA 1
ATOM 3610 C C . TYR A 1 452 ? 3.435 -3.298 14.912 1.00 95.56 452 TYR A C 1
ATOM 3612 O O . TYR A 1 452 ? 4.567 -3.274 14.426 1.00 95.56 452 TYR A O 1
ATOM 3620 N N . THR A 1 453 ? 2.631 -4.359 14.767 1.00 94.19 453 THR A N 1
ATOM 3621 C CA . THR A 1 453 ? 3.041 -5.576 14.044 1.00 94.19 453 THR A CA 1
ATOM 3622 C C . THR A 1 453 ? 3.395 -5.320 12.576 1.00 94.19 453 THR A C 1
ATOM 3624 O O . THR A 1 453 ? 4.232 -6.035 12.029 1.00 94.19 453 THR A O 1
ATOM 3627 N N . ILE A 1 454 ? 2.885 -4.240 11.965 1.00 90.81 454 ILE A N 1
ATOM 3628 C CA . ILE A 1 454 ? 3.238 -3.820 10.598 1.00 90.81 454 ILE A CA 1
ATOM 3629 C C . ILE A 1 454 ? 4.751 -3.579 10.457 1.00 90.81 454 ILE A C 1
ATOM 3631 O O . ILE A 1 454 ? 5.319 -3.856 9.399 1.00 90.81 454 ILE A O 1
ATOM 3635 N N . LEU A 1 455 ? 5.442 -3.134 11.518 1.00 90.31 455 LEU A N 1
ATOM 3636 C CA . LEU A 1 455 ? 6.902 -2.975 11.489 1.00 90.31 455 LEU A CA 1
ATOM 3637 C C . LEU A 1 455 ? 7.631 -4.284 11.191 1.00 90.31 455 LEU A C 1
ATOM 3639 O O . LEU A 1 455 ? 8.676 -4.250 10.550 1.00 90.31 455 LEU A O 1
ATOM 3643 N N . LEU A 1 456 ? 7.097 -5.424 11.633 1.00 91.19 456 LEU A N 1
ATOM 3644 C CA . LEU A 1 456 ? 7.727 -6.723 11.403 1.00 91.19 456 LEU A CA 1
ATOM 3645 C C . LEU A 1 456 ? 7.763 -7.040 9.905 1.00 91.19 456 LEU A C 1
ATOM 3647 O O . LEU A 1 456 ? 8.781 -7.504 9.399 1.00 91.19 456 LEU A O 1
ATOM 3651 N N . THR A 1 457 ? 6.693 -6.715 9.179 1.00 82.38 457 THR A N 1
ATOM 3652 C CA . THR A 1 457 ? 6.648 -6.865 7.720 1.00 82.38 457 THR A CA 1
ATOM 3653 C C . THR A 1 457 ? 7.499 -5.822 7.009 1.00 82.38 457 THR A C 1
ATOM 3655 O O . THR A 1 457 ? 8.209 -6.164 6.067 1.00 82.38 457 THR A O 1
ATOM 3658 N N . LEU A 1 458 ? 7.508 -4.570 7.482 1.00 78.69 458 LEU A N 1
ATOM 3659 C CA . LEU A 1 458 ? 8.372 -3.520 6.922 1.00 78.69 458 LEU A CA 1
ATOM 3660 C C . LEU A 1 458 ? 9.867 -3.827 7.087 1.00 78.69 458 LEU A C 1
ATOM 3662 O O . LEU A 1 458 ? 10.680 -3.357 6.300 1.00 78.69 458 LEU A O 1
ATOM 3666 N N . GLN A 1 459 ? 10.237 -4.608 8.102 1.00 84.69 459 GLN A N 1
ATOM 3667 C CA . GLN A 1 459 ? 11.608 -5.066 8.338 1.00 84.69 459 GLN A CA 1
ATOM 3668 C C . GLN A 1 459 ? 11.885 -6.461 7.753 1.00 84.69 459 GLN A C 1
ATOM 3670 O O . GLN A 1 459 ? 12.943 -7.029 8.010 1.00 84.69 459 GLN A O 1
ATOM 3675 N N . ASN A 1 460 ? 10.952 -7.011 6.964 1.00 77.81 460 ASN A N 1
ATOM 3676 C CA . ASN A 1 460 ? 11.022 -8.349 6.370 1.00 77.81 460 ASN A CA 1
ATOM 3677 C C . ASN A 1 460 ? 11.269 -9.476 7.397 1.00 77.81 460 ASN A C 1
ATOM 3679 O O . ASN A 1 460 ? 11.830 -10.513 7.056 1.00 77.81 460 ASN A O 1
ATOM 3683 N N . LEU A 1 461 ? 10.858 -9.288 8.657 1.00 87.44 461 LEU A N 1
ATOM 3684 C CA . LEU A 1 461 ? 10.924 -10.330 9.687 1.00 87.44 461 LEU A CA 1
ATOM 3685 C C . LEU A 1 461 ? 9.823 -11.375 9.515 1.00 87.44 461 LEU A C 1
ATOM 3687 O O . LEU A 1 461 ? 10.004 -12.533 9.879 1.00 87.44 461 LEU A O 1
ATOM 3691 N N . ILE A 1 462 ? 8.676 -10.948 8.988 1.00 90.69 462 ILE A N 1
ATOM 3692 C CA . ILE A 1 462 ? 7.559 -11.817 8.630 1.00 90.69 462 ILE A CA 1
ATOM 3693 C C . ILE A 1 462 ? 7.003 -11.394 7.272 1.00 90.69 462 ILE A C 1
ATOM 3695 O O . ILE A 1 462 ? 7.000 -10.213 6.916 1.00 90.69 462 ILE A O 1
ATOM 3699 N N . SER A 1 463 ? 6.506 -12.366 6.517 1.00 82.69 463 SER A N 1
ATOM 3700 C CA . SER A 1 463 ? 5.759 -12.122 5.283 1.00 82.69 463 SER A CA 1
ATOM 3701 C C . SER A 1 463 ? 4.432 -11.406 5.559 1.00 82.69 463 SER A C 1
ATOM 3703 O O . SER A 1 463 ? 3.913 -11.427 6.678 1.00 82.69 463 SER A O 1
ATOM 3705 N N . THR A 1 464 ? 3.844 -10.809 4.521 1.00 79.81 464 THR A N 1
ATOM 3706 C CA . THR A 1 464 ? 2.501 -10.211 4.596 1.00 79.81 464 THR A CA 1
ATOM 3707 C C . THR A 1 464 ? 1.453 -11.239 5.026 1.00 79.81 464 THR A C 1
ATOM 3709 O O . THR A 1 464 ? 0.666 -10.967 5.923 1.00 79.81 464 THR A O 1
ATOM 3712 N N . THR A 1 465 ? 1.504 -12.459 4.484 1.00 84.06 465 THR A N 1
ATOM 3713 C CA . THR A 1 465 ? 0.587 -13.543 4.865 1.00 84.06 465 THR A CA 1
ATOM 3714 C C . THR A 1 465 ? 0.700 -13.902 6.348 1.00 84.06 465 THR A C 1
ATOM 3716 O O . THR A 1 465 ? -0.306 -14.076 7.032 1.00 84.06 465 THR A O 1
ATOM 3719 N N . GLN A 1 466 ? 1.924 -13.993 6.878 1.00 89.75 466 GLN A N 1
ATOM 3720 C CA . GLN A 1 466 ? 2.134 -14.261 8.304 1.00 89.75 466 GLN A CA 1
ATOM 3721 C C . GLN A 1 466 ? 1.588 -13.133 9.185 1.00 89.75 466 GLN A C 1
ATOM 3723 O O . GLN A 1 466 ? 0.999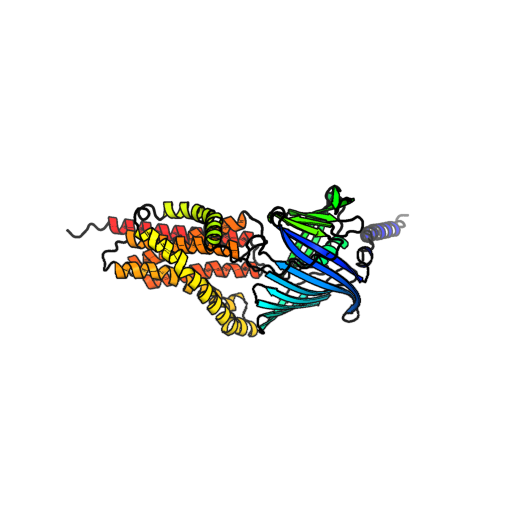 -13.419 10.227 1.00 89.75 466 GLN A O 1
ATOM 3728 N N . LEU A 1 467 ? 1.756 -11.874 8.769 1.00 90.19 467 LEU A N 1
ATOM 3729 C CA . LEU A 1 467 ? 1.184 -10.722 9.465 1.00 90.19 467 LEU A CA 1
ATOM 3730 C C . LEU A 1 467 ? -0.346 -10.803 9.513 1.00 90.19 467 LEU A C 1
ATOM 3732 O O . LEU A 1 467 ? -0.928 -10.646 10.582 1.00 90.19 467 LEU A O 1
ATOM 3736 N N . GLU A 1 468 ? -0.999 -11.086 8.388 1.00 89.00 468 GLU A N 1
ATOM 3737 C CA . GLU A 1 468 ? -2.462 -11.171 8.310 1.00 89.00 468 GLU A CA 1
ATOM 3738 C C . GLU A 1 468 ? -3.022 -12.289 9.202 1.00 89.00 468 GLU A C 1
ATOM 3740 O O . GLU A 1 468 ? -3.997 -12.079 9.925 1.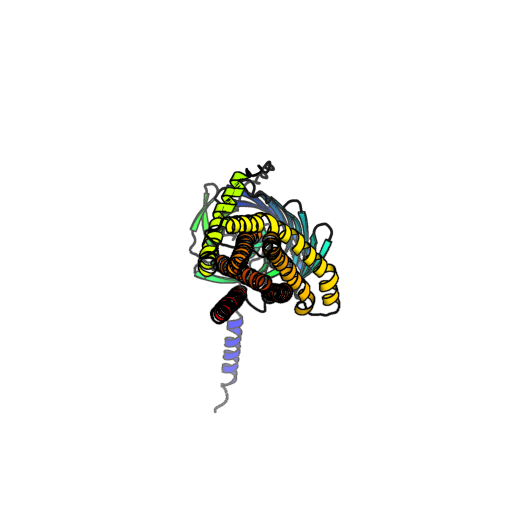00 89.00 468 GLU A O 1
ATOM 3745 N N . VAL A 1 469 ? -2.375 -13.460 9.225 1.00 94.00 469 VAL A N 1
ATOM 3746 C CA . VAL A 1 469 ? -2.746 -14.563 10.131 1.00 94.00 469 VAL A CA 1
ATOM 3747 C C . VAL A 1 469 ? -2.530 -14.174 11.597 1.00 94.00 469 VAL A C 1
ATOM 3749 O O . VAL A 1 469 ? -3.384 -14.456 12.441 1.00 94.00 469 VAL A O 1
ATOM 3752 N N . LEU A 1 470 ? -1.417 -13.508 11.914 1.00 94.25 470 LEU A N 1
ATOM 3753 C CA . LEU A 1 470 ? -1.123 -13.037 13.268 1.00 94.25 470 LEU A CA 1
ATOM 3754 C C . LEU A 1 470 ? -2.178 -12.033 13.754 1.00 94.25 470 LEU A C 1
ATOM 3756 O O . LEU A 1 470 ? -2.664 -12.168 14.878 1.00 94.25 470 LEU A O 1
ATOM 3760 N N . ILE A 1 471 ? -2.560 -11.073 12.908 1.00 93.88 471 ILE A N 1
ATOM 3761 C CA . ILE A 1 471 ? -3.610 -10.087 13.196 1.00 93.88 471 ILE A CA 1
ATOM 3762 C C . ILE A 1 471 ? -4.957 -10.788 13.400 1.00 93.88 471 ILE A C 1
ATOM 3764 O O . ILE A 1 471 ? -5.633 -10.526 14.389 1.00 93.88 471 ILE A O 1
ATOM 3768 N N . ALA A 1 472 ? -5.320 -11.755 12.554 1.00 95.81 472 ALA A N 1
ATOM 3769 C CA . ALA A 1 472 ? -6.569 -12.499 12.712 1.00 95.81 472 ALA A CA 1
ATOM 3770 C C . ALA A 1 472 ? -6.660 -13.240 14.061 1.00 95.81 472 ALA A C 1
ATOM 3772 O O . ALA A 1 472 ? -7.691 -13.193 14.742 1.00 95.81 472 ALA A O 1
ATOM 3773 N N . ILE A 1 473 ? -5.570 -13.895 14.482 1.00 96.62 473 ILE A N 1
ATOM 3774 C CA . ILE A 1 473 ? -5.480 -14.548 15.798 1.00 96.62 473 ILE A CA 1
ATOM 3775 C C . ILE A 1 473 ? -5.599 -13.506 16.913 1.00 96.62 473 ILE A C 1
ATOM 3777 O O . ILE A 1 473 ? -6.381 -13.682 17.852 1.00 96.62 473 ILE A O 1
ATOM 3781 N N . TYR A 1 474 ? -4.840 -12.417 16.804 1.00 97.06 474 TYR A N 1
ATOM 3782 C CA . TYR A 1 474 ? -4.826 -11.318 17.761 1.00 97.06 474 TYR A CA 1
ATOM 3783 C C . TYR A 1 474 ? -6.225 -10.719 17.973 1.00 97.06 474 TYR A C 1
ATOM 3785 O O . TYR A 1 474 ? -6.712 -10.637 19.106 1.00 97.06 474 TYR A O 1
ATOM 3793 N N . ASP A 1 475 ? -6.921 -10.399 16.888 1.00 97.06 475 ASP A N 1
ATOM 3794 C CA . ASP A 1 475 ? -8.264 -9.831 16.915 1.00 97.06 475 ASP A CA 1
ATOM 3795 C C . ASP A 1 475 ? -9.274 -10.822 17.509 1.00 97.06 475 ASP A C 1
ATOM 3797 O O . ASP A 1 475 ? -10.143 -10.444 18.306 1.00 97.06 475 ASP A O 1
ATOM 3801 N N . GLY A 1 476 ? -9.139 -12.113 17.184 1.00 97.25 476 GLY A N 1
ATOM 3802 C CA . GLY A 1 476 ? -9.979 -13.182 17.728 1.00 97.25 476 GLY A CA 1
ATOM 3803 C C . GLY A 1 476 ? -9.854 -13.315 19.249 1.00 97.25 476 GLY A C 1
ATOM 3804 O O . GLY A 1 476 ? -10.858 -13.497 19.952 1.00 97.25 476 GLY A O 1
ATOM 3805 N N . LEU A 1 477 ? -8.643 -13.150 19.788 1.00 97.81 477 LEU A N 1
ATOM 3806 C CA . LEU A 1 477 ? -8.401 -13.128 21.234 1.00 97.81 477 LEU A CA 1
ATOM 3807 C C . LEU A 1 477 ? -9.076 -11.923 21.902 1.00 97.81 477 LEU A C 1
ATOM 3809 O O . LEU A 1 477 ? -9.690 -12.070 22.964 1.00 97.81 477 LEU A O 1
ATOM 3813 N N . ILE A 1 478 ? -9.035 -10.748 21.272 1.00 98.00 478 ILE A N 1
ATOM 3814 C CA . ILE A 1 478 ? -9.688 -9.534 21.787 1.00 98.00 478 ILE A CA 1
ATOM 3815 C C . ILE A 1 478 ? -11.206 -9.683 21.790 1.00 98.00 478 ILE A C 1
ATOM 3817 O O . ILE A 1 478 ? -11.855 -9.341 22.789 1.00 98.00 478 ILE A O 1
ATOM 3821 N N . LEU A 1 479 ? -11.786 -10.232 20.720 1.00 97.12 479 LEU A N 1
ATOM 3822 C CA . LEU A 1 479 ? -13.212 -10.549 20.669 1.00 97.12 479 LEU A CA 1
ATOM 3823 C C . LEU A 1 479 ? -13.589 -11.513 21.799 1.00 97.12 479 LEU A C 1
ATOM 3825 O O . LEU A 1 479 ? -14.532 -11.248 22.549 1.00 97.12 479 LEU A O 1
ATOM 3829 N N . THR A 1 480 ? -12.825 -12.592 21.968 1.00 97.31 480 THR A N 1
ATOM 3830 C CA . THR A 1 480 ? -13.061 -13.606 23.005 1.00 97.31 480 THR A CA 1
ATOM 3831 C C . THR A 1 480 ? -13.019 -12.995 24.407 1.00 97.31 480 THR A C 1
ATOM 3833 O O . THR A 1 480 ? -13.947 -13.186 25.200 1.00 97.31 480 THR A O 1
ATOM 3836 N N . ALA A 1 481 ? -11.998 -12.188 24.710 1.00 97.56 481 ALA A N 1
ATOM 3837 C CA . ALA A 1 481 ? -11.877 -11.490 25.989 1.00 97.56 481 ALA A CA 1
ATOM 3838 C C . ALA A 1 481 ? -13.047 -10.521 26.228 1.00 97.56 481 ALA A C 1
ATOM 3840 O O . ALA A 1 481 ? -13.607 -10.459 27.328 1.00 97.56 481 ALA A O 1
ATOM 3841 N N . THR A 1 482 ? -13.468 -9.803 25.187 1.00 96.81 482 THR A N 1
ATOM 3842 C CA . THR A 1 482 ? -14.597 -8.867 25.240 1.00 96.81 482 THR A CA 1
ATOM 3843 C C . THR A 1 482 ? -15.913 -9.591 25.533 1.00 96.81 482 THR A C 1
ATOM 3845 O O . THR A 1 482 ? -16.659 -9.190 26.434 1.00 96.81 482 THR A O 1
ATOM 3848 N N . LEU A 1 483 ? -16.186 -10.698 24.838 1.00 95.56 483 LEU A N 1
ATOM 3849 C CA . LEU A 1 483 ? -17.364 -11.537 25.071 1.00 95.56 483 LEU A CA 1
ATOM 3850 C C . LEU A 1 483 ? -17.371 -12.114 26.491 1.00 95.56 483 LEU A C 1
ATOM 3852 O O . LEU A 1 483 ? -18.397 -12.061 27.177 1.00 95.56 483 LEU A O 1
ATOM 3856 N N . TRP A 1 484 ? -16.222 -12.598 26.967 1.00 97.00 484 TRP A N 1
ATOM 3857 C CA . TRP A 1 484 ? -16.074 -13.121 28.322 1.00 97.00 484 TRP A CA 1
ATOM 3858 C C . TRP A 1 484 ? -16.376 -12.063 29.393 1.00 97.00 484 TRP A C 1
ATOM 3860 O O . TRP A 1 484 ? -17.105 -12.340 30.351 1.00 97.00 484 TRP A O 1
ATOM 3870 N N . LEU A 1 485 ? -15.903 -10.824 29.219 1.00 96.38 485 LEU A N 1
ATOM 3871 C CA . LEU A 1 485 ? -16.198 -9.715 30.135 1.00 96.38 485 LEU A CA 1
ATOM 3872 C C . LEU A 1 485 ? -17.694 -9.378 30.186 1.00 96.38 485 LEU A C 1
ATOM 3874 O O . LEU A 1 485 ? -18.241 -9.141 31.270 1.00 96.38 485 LEU A O 1
ATOM 3878 N N . ILE A 1 486 ? -18.370 -9.372 29.034 1.00 94.12 486 ILE A N 1
ATOM 3879 C CA . ILE A 1 486 ? -19.823 -9.158 28.955 1.00 94.12 486 ILE A CA 1
ATOM 3880 C C . ILE A 1 486 ? -20.565 -10.286 29.673 1.00 94.12 486 ILE A C 1
ATOM 3882 O O . ILE A 1 486 ? -21.467 -10.021 30.475 1.00 94.12 486 ILE A O 1
ATOM 3886 N N . TYR A 1 487 ? -20.186 -11.537 29.409 1.00 94.81 487 TYR A N 1
ATOM 3887 C CA . TYR A 1 487 ? -20.780 -12.710 30.044 1.00 94.81 487 TYR A CA 1
ATOM 3888 C C . TYR A 1 487 ? -20.620 -12.662 31.567 1.00 94.81 487 TYR A C 1
ATOM 3890 O O . TYR A 1 487 ? -21.608 -12.763 32.299 1.00 94.81 487 TYR A O 1
ATOM 3898 N N . ARG A 1 488 ? -19.400 -12.409 32.056 1.00 95.44 488 ARG A N 1
ATOM 3899 C CA . ARG A 1 488 ? -19.106 -12.306 33.491 1.00 95.44 488 ARG A CA 1
ATOM 3900 C C . ARG A 1 488 ? -19.930 -11.208 34.159 1.00 95.44 488 ARG A C 1
ATOM 3902 O O . ARG A 1 488 ? -20.478 -11.434 35.236 1.00 95.44 488 ARG A O 1
ATOM 3909 N N . TYR A 1 489 ? -20.060 -10.041 33.524 1.00 93.38 489 TYR A N 1
ATOM 3910 C CA . TYR A 1 489 ? -20.876 -8.949 34.058 1.00 93.38 489 TYR A CA 1
ATOM 3911 C C . TYR A 1 489 ? -22.355 -9.341 34.178 1.00 93.38 489 TYR A C 1
ATOM 3913 O O . TYR A 1 489 ? -22.968 -9.114 35.224 1.00 93.38 489 TYR A O 1
ATOM 3921 N N . LYS A 1 490 ? -22.920 -9.973 33.138 1.00 90.81 490 LYS A N 1
ATOM 3922 C CA . LYS A 1 490 ? -24.308 -10.465 33.151 1.00 90.81 490 LYS A CA 1
ATOM 3923 C C . LYS A 1 490 ? -24.524 -11.494 34.263 1.00 90.81 490 LYS A C 1
ATOM 3925 O O . LYS A 1 490 ? -25.475 -11.353 35.028 1.00 90.81 490 LYS A O 1
ATOM 3930 N N . LYS A 1 491 ? -23.617 -12.467 34.401 1.00 92.69 491 LYS A N 1
ATOM 3931 C CA . LYS A 1 491 ? -23.681 -13.504 35.442 1.00 92.69 491 LYS A CA 1
ATOM 3932 C C . LYS A 1 491 ? -23.645 -12.904 36.852 1.00 92.69 491 LYS A C 1
ATOM 3934 O O . LYS A 1 491 ? -24.490 -13.233 37.675 1.00 92.69 491 LYS A O 1
ATOM 3939 N N . LEU A 1 492 ? -22.731 -11.968 37.123 1.00 90.38 492 LEU A N 1
ATOM 3940 C CA . LEU A 1 492 ? -22.624 -11.314 38.436 1.00 90.38 492 LEU A CA 1
ATOM 3941 C C . LEU A 1 492 ? -23.860 -10.479 38.799 1.00 90.38 492 LEU A C 1
ATOM 3943 O O . LEU A 1 492 ? -24.218 -10.392 39.971 1.00 90.38 492 LEU A O 1
ATOM 3947 N N . LYS A 1 493 ? -24.512 -9.856 37.811 1.00 88.06 493 LYS A N 1
ATOM 3948 C CA . LYS A 1 493 ? -25.753 -9.099 38.027 1.00 88.06 493 LYS A CA 1
ATOM 3949 C C . LYS A 1 493 ? -26.974 -9.992 38.231 1.00 88.06 493 LYS A C 1
ATOM 3951 O O . LYS A 1 493 ? -27.865 -9.578 38.956 1.00 88.06 493 LYS A O 1
ATOM 3956 N N . ALA A 1 494 ? -27.001 -11.186 37.640 1.00 86.19 494 ALA A N 1
ATOM 3957 C CA . ALA A 1 494 ? -28.074 -12.153 37.864 1.00 86.19 494 ALA A CA 1
ATOM 3958 C C . ALA A 1 494 ? -28.061 -12.733 39.292 1.00 86.19 494 ALA A C 1
ATOM 3960 O O . ALA A 1 494 ? -29.115 -13.048 39.826 1.00 86.19 494 ALA A O 1
ATOM 3961 N N . ILE A 1 495 ? -26.883 -12.839 39.920 1.00 82.00 495 ILE A N 1
ATOM 3962 C CA . ILE A 1 495 ? -26.721 -13.422 41.266 1.00 82.00 495 ILE A CA 1
ATOM 3963 C C . ILE A 1 495 ? -27.141 -12.459 42.388 1.00 82.00 495 ILE A C 1
ATOM 3965 O O . ILE A 1 495 ? -27.473 -12.905 43.479 1.00 82.00 495 ILE A O 1
ATOM 3969 N N . LYS A 1 496 ? -27.131 -11.141 42.155 1.00 71.75 496 LYS A N 1
ATOM 3970 C CA . LYS A 1 496 ? -27.584 -10.156 43.147 1.00 71.75 496 LYS A CA 1
ATOM 3971 C C . LYS A 1 496 ? -29.050 -9.797 42.868 1.00 71.75 496 LYS A C 1
ATOM 3973 O O . LYS A 1 496 ? -29.259 -8.923 42.020 1.00 71.75 496 LYS A O 1
ATOM 3978 N N . PRO A 1 497 ? -30.045 -10.432 43.526 1.00 56.22 497 PRO A N 1
ATOM 3979 C CA . PRO A 1 497 ? -31.419 -9.950 43.449 1.00 56.22 497 PRO A CA 1
ATOM 3980 C C . PRO A 1 497 ? -31.456 -8.488 43.904 1.00 56.22 497 PRO A C 1
ATOM 3982 O O . PRO A 1 497 ? -30.628 -8.057 44.714 1.00 56.22 497 PRO A O 1
ATOM 3985 N N . ALA A 1 498 ? -32.358 -7.703 43.314 1.00 56.34 498 ALA A N 1
ATOM 3986 C CA . ALA A 1 498 ? -32.551 -6.328 43.748 1.00 56.34 498 ALA A CA 1
ATOM 3987 C C . ALA A 1 498 ? -32.838 -6.334 45.261 1.00 56.34 498 ALA A C 1
ATOM 3989 O O . ALA A 1 498 ? -33.580 -7.214 45.704 1.00 56.34 498 ALA A O 1
ATOM 3990 N N . PRO A 1 499 ? -32.230 -5.429 46.053 1.00 60.75 499 PRO A N 1
ATOM 3991 C CA . PRO A 1 499 ? -32.680 -5.241 47.425 1.00 60.75 499 PRO A CA 1
ATOM 3992 C C . PRO A 1 499 ? -34.190 -4.984 47.374 1.00 60.75 499 PRO A C 1
ATOM 3994 O O . PRO A 1 499 ? -34.628 -4.167 46.558 1.00 60.75 499 PRO A O 1
ATOM 3997 N N . ALA A 1 500 ? -34.929 -5.795 48.135 1.00 54.44 500 ALA A N 1
ATOM 3998 C CA . ALA A 1 500 ? -36.384 -5.759 48.206 1.00 54.44 500 ALA A CA 1
ATOM 3999 C C . ALA A 1 500 ? -36.884 -4.388 48.669 1.00 54.44 500 ALA A C 1
ATOM 4001 O O . ALA A 1 500 ? -36.181 -3.765 49.502 1.00 54.44 500 ALA A O 1
#